Protein AF-0000000067742699 (afdb_homodimer)

Structure (mmCIF, N/CA/C/O backbone):
data_AF-0000000067742699-model_v1
#
loop_
_entity.id
_entity.type
_entity.pdbx_description
1 polymer 'TLC domain-containing protein'
#
loop_
_atom_site.group_PDB
_atom_site.id
_atom_site.type_symbol
_atom_site.label_atom_id
_atom_site.label_alt_id
_atom_site.label_comp_id
_atom_site.label_asym_id
_atom_site.label_entity_id
_atom_site.label_seq_id
_atom_site.pdbx_PDB_ins_code
_atom_site.Cartn_x
_atom_site.Cartn_y
_atom_site.Cartn_z
_atom_site.occupancy
_atom_site.B_iso_or_equiv
_atom_site.auth_seq_id
_atom_site.auth_comp_id
_atom_site.auth_asym_id
_atom_site.auth_atom_id
_atom_site.pdbx_PDB_model_num
ATOM 1 N N . MET A 1 1 ? 8.953 8.961 -32.531 1 25.86 1 MET A N 1
ATOM 2 C CA . MET A 1 1 ? 9.062 8.992 -31.078 1 25.86 1 MET A CA 1
ATOM 3 C C . MET A 1 1 ? 7.836 8.375 -30.422 1 25.86 1 MET A C 1
ATOM 5 O O . MET A 1 1 ? 6.742 8.938 -30.5 1 25.86 1 MET A O 1
ATOM 9 N N . GLU A 1 2 ? 7.562 7.066 -30.594 1 39.81 2 GLU A N 1
ATOM 10 C CA . GLU A 1 2 ? 6.379 6.258 -30.297 1 39.81 2 GLU A CA 1
ATOM 11 C C . GLU A 1 2 ? 5.672 6.754 -29.047 1 39.81 2 GLU A C 1
ATOM 13 O O . GLU A 1 2 ? 6.301 7.348 -28.172 1 39.81 2 GLU A O 1
ATOM 18 N N . ILE A 1 3 ? 4.363 6.805 -28.891 1 40.78 3 ILE A N 1
ATOM 19 C CA . ILE A 1 3 ? 3.225 7.102 -28.031 1 40.78 3 ILE A CA 1
ATOM 20 C C . ILE A 1 3 ? 3.527 6.648 -26.609 1 40.78 3 ILE A C 1
ATOM 22 O O . ILE A 1 3 ? 3.975 5.52 -26.391 1 40.78 3 ILE A O 1
ATOM 26 N N . LEU A 1 4 ? 3.705 7.504 -25.562 1 52.41 4 LEU A N 1
ATOM 27 C CA . LEU A 1 4 ? 3.848 7.215 -24.141 1 52.41 4 LEU A CA 1
ATOM 28 C C . LEU A 1 4 ? 3.096 5.941 -23.766 1 52.41 4 LEU A C 1
ATOM 30 O O . LEU A 1 4 ? 1.919 5.789 -24.109 1 52.41 4 LEU A O 1
ATOM 34 N N . GLU A 1 5 ? 3.803 4.82 -23.547 1 75.5 5 GLU A N 1
ATOM 35 C CA . GLU A 1 5 ? 3.334 3.5 -23.141 1 75.5 5 GLU A CA 1
ATOM 36 C C . GLU A 1 5 ? 2.158 3.605 -22.172 1 75.5 5 GLU A C 1
ATOM 38 O O . GLU A 1 5 ? 2.219 4.352 -21.188 1 75.5 5 GLU A O 1
ATOM 43 N N . PRO A 1 6 ? 1.044 3.268 -22.719 1 78.06 6 PRO A N 1
ATOM 44 C CA . PRO A 1 6 ? -0.194 3.359 -21.938 1 78.06 6 PRO A CA 1
ATOM 45 C C . PRO A 1 6 ? 0.017 3.062 -20.469 1 78.06 6 PRO A C 1
ATOM 47 O O . PRO A 1 6 ? -0.571 3.727 -19.609 1 78.06 6 PRO A O 1
ATOM 50 N N . ASN A 1 7 ? 0.922 2.283 -20.172 1 89.88 7 ASN A N 1
ATOM 51 C CA . ASN A 1 7 ? 1.185 1.972 -18.766 1 89.88 7 ASN A CA 1
ATOM 52 C C . ASN A 1 7 ? 1.826 3.15 -18.047 1 89.88 7 ASN A C 1
ATOM 54 O O . ASN A 1 7 ? 1.418 3.498 -16.938 1 89.88 7 ASN A O 1
ATOM 58 N N . LEU A 1 8 ? 2.766 3.76 -18.672 1 94.12 8 LEU A N 1
ATOM 59 C CA . LEU A 1 8 ? 3.492 4.855 -18.047 1 94.12 8 LEU A CA 1
ATOM 60 C C . LEU A 1 8 ? 2.57 6.039 -17.781 1 94.12 8 LEU A C 1
ATOM 62 O O . LEU A 1 8 ? 2.604 6.625 -16.688 1 94.12 8 LEU A O 1
ATOM 66 N N . VAL A 1 9 ? 1.766 6.348 -18.75 1 94.81 9 VAL A N 1
ATOM 67 C CA . VAL A 1 9 ? 0.82 7.449 -18.594 1 94.81 9 VAL A CA 1
ATOM 68 C C . VAL A 1 9 ? -0.179 7.125 -17.484 1 94.81 9 VAL A C 1
ATOM 70 O O . VAL A 1 9 ? -0.449 7.961 -16.625 1 94.81 9 VAL A O 1
ATOM 73 N N . GLY A 1 10 ? -0.687 5.961 -17.484 1 95.06 10 GLY A N 1
ATOM 74 C CA . GLY A 1 10 ? -1.626 5.543 -16.469 1 95.06 10 GLY A CA 1
ATOM 75 C C . GLY A 1 10 ? -1.038 5.582 -15.062 1 95.06 10 GLY A C 1
ATOM 76 O O . GLY A 1 10 ? -1.665 6.094 -14.133 1 95.06 10 GLY A O 1
ATOM 77 N N . PHE A 1 11 ? 0.161 5.074 -14.898 1 97.19 11 PHE A N 1
ATOM 78 C CA . PHE A 1 11 ? 0.817 5.062 -13.594 1 97.19 11 PHE A CA 1
ATOM 79 C C . PHE A 1 11 ? 1.123 6.484 -13.133 1 97.19 11 PHE A C 1
ATOM 81 O O . PHE A 1 11 ? 0.987 6.801 -11.953 1 97.19 11 PHE A O 1
ATOM 88 N N . THR A 1 12 ? 1.521 7.32 -14.094 1 97.5 12 THR A N 1
ATOM 89 C CA . THR A 1 12 ? 1.817 8.703 -13.742 1 97.5 12 THR A CA 1
ATOM 90 C C . THR A 1 12 ? 0.564 9.414 -13.234 1 97.5 12 THR A C 1
ATOM 92 O O . THR A 1 12 ? 0.621 10.164 -12.258 1 97.5 12 THR A O 1
ATOM 95 N N . LEU A 1 13 ? -0.529 9.133 -13.875 1 96.06 13 LEU A N 1
ATOM 96 C CA . LEU A 1 13 ? -1.795 9.719 -13.445 1 96.06 13 LEU A CA 1
ATOM 97 C C . LEU A 1 13 ? -2.176 9.227 -12.055 1 96.06 13 LEU A C 1
ATOM 99 O O . LEU A 1 13 ? -2.596 10.016 -11.203 1 96.06 13 LEU A O 1
ATOM 103 N N . VAL A 1 14 ? -1.982 8 -11.781 1 95.88 14 VAL A N 1
ATOM 104 C CA . VAL A 1 14 ? -2.338 7.414 -10.492 1 95.88 14 VAL A CA 1
ATOM 105 C C . VAL A 1 14 ? -1.493 8.047 -9.383 1 95.88 14 VAL A C 1
ATOM 107 O O . VAL A 1 14 ? -2.021 8.461 -8.352 1 95.88 14 VAL A O 1
ATOM 110 N N . PHE A 1 15 ? -0.184 8.156 -9.562 1 98.25 15 PHE A N 1
ATOM 111 C CA . PHE A 1 15 ? 0.684 8.727 -8.539 1 98.25 15 PHE A CA 1
ATOM 112 C C . PHE A 1 15 ? 0.399 10.211 -8.359 1 98.25 15 PHE A C 1
ATOM 114 O O . PHE A 1 15 ? 0.478 10.734 -7.242 1 98.25 15 PHE A O 1
ATOM 121 N N . SER A 1 16 ? -0.007 10.859 -9.469 1 98 16 SER A N 1
ATOM 122 C CA . SER A 1 16 ? -0.408 12.258 -9.344 1 98 16 SER A CA 1
ATOM 123 C C . SER A 1 16 ? -1.679 12.398 -8.516 1 98 16 SER A C 1
ATOM 125 O O . SER A 1 16 ? -1.776 13.289 -7.664 1 98 16 SER A O 1
ATOM 127 N N . ILE A 1 17 ? -2.604 11.555 -8.727 1 95.56 17 ILE A N 1
ATOM 128 C CA . ILE A 1 17 ? -3.861 11.578 -7.988 1 95.56 17 ILE A CA 1
ATOM 129 C C . ILE A 1 17 ? -3.6 11.273 -6.516 1 95.56 17 ILE A C 1
ATOM 131 O O . ILE A 1 17 ? -4.152 11.938 -5.633 1 95.56 17 ILE A O 1
ATOM 135 N N . ILE A 1 18 ? -2.727 10.305 -6.207 1 97.06 18 ILE A N 1
ATOM 136 C CA . ILE A 1 18 ? -2.395 9.953 -4.828 1 97.06 18 ILE A CA 1
ATOM 137 C C . ILE A 1 18 ? -1.75 11.156 -4.133 1 97.06 18 ILE A C 1
ATOM 139 O O . ILE A 1 18 ? -2.125 11.5 -3.012 1 97.06 18 ILE A O 1
ATOM 143 N N . TYR A 1 19 ? -0.811 11.758 -4.832 1 98.12 19 TYR A N 1
ATOM 144 C CA . TYR A 1 19 ? -0.143 12.93 -4.277 1 98.12 19 TYR A CA 1
ATOM 145 C C . TYR A 1 19 ? -1.143 14.047 -3.998 1 98.12 19 TYR A C 1
ATOM 147 O O . TYR A 1 19 ? -1.146 14.633 -2.91 1 98.12 19 TYR A O 1
ATOM 155 N N . LEU A 1 20 ? -1.982 14.32 -4.977 1 96.94 20 LEU A N 1
ATOM 156 C CA . LEU A 1 20 ? -2.938 15.414 -4.844 1 96.94 20 LEU A CA 1
ATOM 157 C C . LEU A 1 20 ? -3.99 15.094 -3.787 1 96.94 20 LEU A C 1
ATOM 159 O O . LEU A 1 20 ? -4.453 15.984 -3.074 1 96.94 20 LEU A O 1
ATOM 163 N N . PHE A 1 21 ? -4.379 13.883 -3.705 1 96.5 21 PHE A N 1
ATOM 164 C CA . PHE A 1 21 ? -5.309 13.453 -2.668 1 96.5 21 PHE A CA 1
ATOM 165 C C . PHE A 1 21 ? -4.719 13.68 -1.282 1 96.5 21 PHE A C 1
ATOM 167 O O . PHE A 1 21 ? -5.406 14.164 -0.38 1 96.5 21 PHE A O 1
ATOM 174 N N . GLY A 1 22 ? -3.484 13.297 -1.083 1 97.19 22 GLY A N 1
ATOM 175 C CA . GLY A 1 22 ? -2.805 13.602 0.167 1 97.19 22 GLY A CA 1
ATOM 176 C C . GLY A 1 22 ? -2.725 15.094 0.456 1 97.19 22 GLY A C 1
ATOM 177 O O . GLY A 1 22 ? -3.09 15.539 1.546 1 97.19 22 GLY A O 1
ATOM 178 N N . TYR A 1 23 ? -2.352 15.852 -0.576 1 97.06 23 TYR A N 1
ATOM 179 C CA . TYR A 1 23 ? -2.088 17.281 -0.433 1 97.06 23 TYR A CA 1
ATOM 180 C C . TYR A 1 23 ? -3.379 18.047 -0.178 1 97.06 23 TYR A C 1
ATOM 182 O O . TYR A 1 23 ? -3.42 18.938 0.675 1 97.06 23 TYR A O 1
ATOM 190 N N . LEU A 1 24 ? -4.445 17.641 -0.882 1 95.88 24 LEU A N 1
ATOM 191 C CA . LEU A 1 24 ? -5.641 18.469 -0.892 1 95.88 24 LEU A CA 1
ATOM 192 C C . LEU A 1 24 ? -6.648 18 0.146 1 95.88 24 LEU A C 1
ATOM 194 O O . LEU A 1 24 ? -7.547 18.734 0.535 1 95.88 24 LEU A O 1
ATOM 198 N N . ILE A 1 25 ? -6.465 16.75 0.619 1 94.5 25 ILE A N 1
ATOM 199 C CA . ILE A 1 25 ? -7.523 16.203 1.461 1 94.5 25 ILE A CA 1
ATOM 200 C C . ILE A 1 25 ? -6.93 15.695 2.771 1 94.5 25 ILE A C 1
ATOM 202 O O . ILE A 1 25 ? -7.203 16.25 3.84 1 94.5 25 ILE A O 1
ATOM 206 N N . ILE A 1 26 ? -6.023 14.82 2.738 1 95.38 26 ILE A N 1
ATOM 207 C CA . ILE A 1 26 ? -5.551 14.148 3.943 1 95.38 26 ILE A CA 1
ATOM 208 C C . ILE A 1 26 ? -4.773 15.133 4.812 1 95.38 26 ILE A C 1
ATOM 210 O O . ILE A 1 26 ? -5.043 15.258 6.012 1 95.38 26 ILE A O 1
ATOM 214 N N . PHE A 1 27 ? -3.822 15.875 4.203 1 96.69 27 PHE A N 1
ATOM 215 C CA . PHE A 1 27 ? -2.895 16.688 4.992 1 96.69 27 PHE A CA 1
ATOM 216 C C . PHE A 1 27 ? -3.248 18.156 4.898 1 96.69 27 PHE A C 1
ATOM 218 O O . PHE A 1 27 ? -2.402 19.016 5.156 1 96.69 27 PHE A O 1
ATOM 225 N N . LYS A 1 28 ? -4.465 18.453 4.512 1 94.06 28 LYS A N 1
ATOM 226 C CA . LYS A 1 28 ? -4.914 19.828 4.301 1 94.06 28 LYS A CA 1
ATOM 227 C C . LYS A 1 28 ? -4.707 20.672 5.559 1 94.06 28 LYS A C 1
ATOM 229 O O . LYS A 1 28 ? -4.422 21.859 5.473 1 94.06 28 LYS A O 1
ATOM 234 N N . ASP A 1 29 ? -4.734 20 6.758 1 93.12 29 ASP A N 1
ATOM 235 C CA . ASP A 1 29 ? -4.676 20.734 8.016 1 93.12 29 ASP A CA 1
ATOM 236 C C . ASP A 1 29 ? -3.246 20.797 8.555 1 93.12 29 ASP A C 1
ATOM 238 O O . ASP A 1 29 ? -2.99 21.422 9.586 1 93.12 29 ASP A O 1
ATOM 242 N N . TRP A 1 30 ? -2.338 20.109 7.883 1 94.31 30 TRP A N 1
ATOM 243 C CA . TRP A 1 30 ? -0.947 20.172 8.32 1 94.31 30 TRP A CA 1
ATOM 244 C C . TRP A 1 30 ? -0.308 21.5 7.91 1 94.31 30 TRP A C 1
ATOM 246 O O . TRP A 1 30 ? -0.839 22.219 7.055 1 94.31 30 TRP A O 1
ATOM 256 N N . LYS A 1 31 ? 0.782 21.875 8.578 1 92.81 31 LYS A N 1
ATOM 257 C CA . LYS A 1 31 ? 1.502 23.109 8.242 1 92.81 31 LYS A CA 1
ATOM 258 C C . LYS A 1 31 ? 1.918 23.109 6.77 1 92.81 31 LYS A C 1
ATOM 260 O O . LYS A 1 31 ? 2.326 22.078 6.23 1 92.81 31 LYS A O 1
ATOM 265 N N . GLU A 1 32 ? 1.867 24.156 6.164 1 91.75 32 GLU A N 1
ATOM 266 C CA . GLU A 1 32 ? 2.105 24.328 4.734 1 91.75 32 GLU A CA 1
ATOM 267 C C . GLU A 1 32 ? 3.506 23.859 4.348 1 91.75 32 GLU A C 1
ATOM 269 O O . GLU A 1 32 ? 3.707 23.312 3.26 1 91.75 32 GLU A O 1
ATOM 274 N N . LYS A 1 33 ? 4.406 24.031 5.25 1 92.75 33 LYS A N 1
ATOM 275 C CA . LYS A 1 33 ? 5.797 23.719 4.945 1 92.75 33 LYS A CA 1
ATOM 276 C C . LYS A 1 33 ? 6.02 22.219 4.859 1 92.75 33 LYS A C 1
ATOM 278 O O . LYS A 1 33 ? 6.895 21.75 4.125 1 92.75 33 LYS A O 1
ATOM 283 N N . VAL A 1 34 ? 5.191 21.406 5.516 1 95.94 34 VAL A N 1
ATOM 284 C CA . VAL A 1 34 ? 5.453 19.984 5.574 1 95.94 34 VAL A CA 1
ATOM 285 C C . VAL A 1 34 ? 4.406 19.234 4.754 1 95.94 34 VAL A C 1
ATOM 287 O O . VAL A 1 34 ? 4.594 18.062 4.418 1 95.94 34 VAL A O 1
ATOM 290 N N . ARG A 1 35 ? 3.354 19.859 4.406 1 96.56 35 ARG A N 1
ATOM 291 C CA . ARG A 1 35 ? 2.227 19.25 3.707 1 96.56 35 ARG A CA 1
ATOM 292 C C . ARG A 1 35 ? 2.68 18.578 2.416 1 96.56 35 ARG A C 1
ATOM 294 O O . ARG A 1 35 ? 2.32 17.438 2.145 1 96.56 35 ARG A O 1
ATOM 301 N N . PRO A 1 36 ? 3.473 19.234 1.539 1 97.81 36 PRO A N 1
ATOM 302 C CA . PRO A 1 36 ? 3.926 18.578 0.314 1 97.81 36 PRO A CA 1
ATOM 303 C C . PRO A 1 36 ? 4.738 17.312 0.593 1 97.81 36 PRO A C 1
ATOM 305 O O . PRO A 1 36 ? 4.535 16.281 -0.065 1 97.81 36 PRO A O 1
ATOM 308 N N . ASP A 1 37 ? 5.574 17.359 1.591 1 97.88 37 ASP A N 1
ATOM 309 C CA . ASP A 1 37 ? 6.41 16.219 1.922 1 97.88 37 ASP A CA 1
ATOM 310 C C . ASP A 1 37 ? 5.57 15.055 2.457 1 97.88 37 ASP A C 1
ATOM 312 O O . ASP A 1 37 ? 5.855 13.891 2.178 1 97.88 37 ASP A O 1
ATOM 316 N N . ALA A 1 38 ? 4.629 15.453 3.279 1 98 38 ALA A N 1
ATOM 317 C CA . ALA A 1 38 ? 3.736 14.414 3.795 1 98 38 ALA A CA 1
ATOM 318 C C . ALA A 1 38 ? 2.998 13.711 2.658 1 98 38 ALA A C 1
ATOM 320 O O . ALA A 1 38 ? 2.822 12.492 2.686 1 98 38 ALA A O 1
ATOM 321 N N . SER A 1 39 ? 2.594 14.461 1.674 1 98.31 39 SER A N 1
ATOM 322 C CA . SER A 1 39 ? 1.927 13.906 0.502 1 98.31 39 SER A CA 1
ATOM 323 C C . SER A 1 39 ? 2.867 13.008 -0.294 1 98.31 39 SER A C 1
ATOM 325 O O . SER A 1 39 ? 2.455 11.953 -0.792 1 98.31 39 SER A O 1
ATOM 327 N N . SER A 1 40 ? 4.074 13.43 -0.407 1 98.62 40 SER A N 1
ATOM 328 C CA . SER A 1 40 ? 5.086 12.609 -1.067 1 98.62 40 SER A CA 1
ATOM 329 C C . SER A 1 40 ? 5.293 11.289 -0.332 1 98.62 40 SER A C 1
ATOM 331 O O . SER A 1 40 ? 5.527 10.258 -0.958 1 98.62 40 SER A O 1
ATOM 333 N N . CYS A 1 41 ? 5.18 11.305 0.995 1 98.12 41 CYS A N 1
ATOM 334 C CA . CYS A 1 41 ? 5.367 10.109 1.807 1 98.12 41 CYS A CA 1
ATOM 335 C C . CYS A 1 41 ? 4.289 9.07 1.51 1 98.12 41 CYS A C 1
ATOM 337 O O . CYS A 1 41 ? 4.586 7.883 1.375 1 98.12 41 CYS A O 1
ATOM 339 N N . ILE A 1 42 ? 3.047 9.461 1.439 1 97 42 ILE A N 1
ATOM 340 C CA . ILE A 1 42 ? 1.985 8.492 1.183 1 97 42 ILE A CA 1
ATOM 341 C C . ILE A 1 42 ? 2.115 7.949 -0.238 1 97 42 ILE A C 1
ATOM 343 O O . ILE A 1 42 ? 1.843 6.773 -0.486 1 97 42 ILE A O 1
ATOM 347 N N . MET A 1 43 ? 2.465 8.844 -1.203 1 98.06 43 MET A N 1
ATOM 348 C CA . MET A 1 43 ? 2.717 8.383 -2.564 1 98.06 43 MET A CA 1
ATOM 349 C C . MET A 1 43 ? 3.861 7.375 -2.596 1 98.06 43 MET A C 1
ATOM 351 O O . MET A 1 43 ? 3.779 6.359 -3.287 1 98.06 43 MET A O 1
ATOM 355 N N . SER A 1 44 ? 4.91 7.637 -1.837 1 98.31 44 SER A N 1
ATOM 356 C CA . SER A 1 44 ? 6.051 6.734 -1.73 1 98.31 44 SER A CA 1
ATOM 357 C C . SER A 1 44 ? 5.637 5.391 -1.143 1 98.31 44 SER A C 1
ATOM 359 O O . SER A 1 44 ? 6.121 4.34 -1.574 1 98.31 44 SER A O 1
ATOM 361 N N . LEU A 1 45 ? 4.793 5.43 -0.169 1 96.12 45 LEU A N 1
ATOM 362 C CA . LEU A 1 45 ? 4.289 4.191 0.422 1 96.12 45 LEU A CA 1
ATOM 363 C C . LEU A 1 45 ? 3.492 3.389 -0.6 1 96.12 45 LEU A C 1
ATOM 365 O O . LEU A 1 45 ? 3.621 2.164 -0.668 1 96.12 45 LEU A O 1
ATOM 369 N N . ALA A 1 46 ? 2.697 4.078 -1.37 1 95.75 46 ALA A N 1
ATOM 370 C CA . ALA A 1 46 ? 1.885 3.436 -2.398 1 95.75 46 ALA A CA 1
ATOM 371 C C . ALA A 1 46 ? 2.762 2.822 -3.488 1 95.75 46 ALA A C 1
ATOM 373 O O . ALA A 1 46 ? 2.385 1.824 -4.105 1 95.75 46 ALA A O 1
ATOM 374 N N . HIS A 1 47 ? 3.863 3.375 -3.686 1 97.81 47 HIS A N 1
ATOM 375 C CA . HIS A 1 47 ? 4.809 2.855 -4.668 1 97.81 47 HIS A CA 1
ATOM 376 C C . HIS A 1 47 ? 5.68 1.758 -4.066 1 97.81 47 HIS A C 1
ATOM 378 O O . HIS A 1 47 ? 5.777 0.661 -4.621 1 97.81 47 HIS A O 1
ATOM 384 N N . GLY A 1 48 ? 6.309 2.049 -2.947 1 97.25 48 GLY A N 1
ATOM 385 C CA . GLY A 1 48 ? 7.387 1.238 -2.402 1 97.25 48 GLY A CA 1
ATOM 386 C C . GLY A 1 48 ? 6.957 -0.176 -2.061 1 97.25 48 GLY A C 1
ATOM 387 O O . GLY A 1 48 ? 7.652 -1.138 -2.391 1 97.25 48 GLY A O 1
ATOM 388 N N . THR A 1 49 ? 5.859 -0.32 -1.441 1 93.12 49 THR A N 1
ATOM 389 C CA . THR A 1 49 ? 5.422 -1.636 -0.985 1 93.12 49 THR A CA 1
ATOM 390 C C . THR A 1 49 ? 5.098 -2.539 -2.172 1 93.12 49 THR A C 1
ATOM 392 O O . THR A 1 49 ? 5.652 -3.6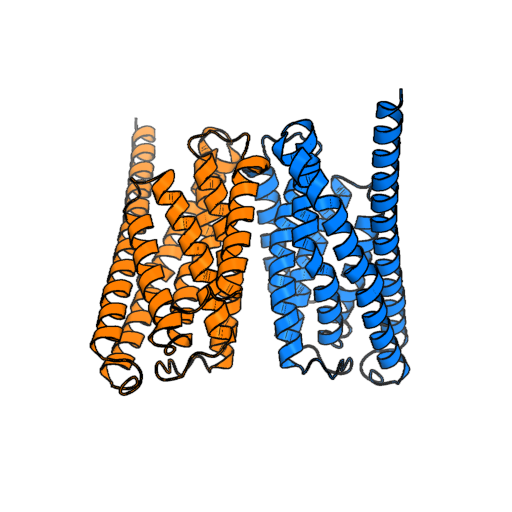33 -2.295 1 93.12 49 THR A O 1
ATOM 395 N N . PRO A 1 50 ? 4.273 -2.125 -3.098 1 94.44 50 PRO A N 1
ATOM 396 C CA . PRO A 1 50 ? 4.039 -2.967 -4.273 1 94.44 50 PRO A CA 1
ATOM 397 C C . PRO A 1 50 ? 5.316 -3.229 -5.074 1 94.44 50 PRO A C 1
ATOM 399 O O . PRO A 1 50 ? 5.5 -4.324 -5.605 1 94.44 50 PRO A O 1
ATOM 402 N N . ALA A 1 51 ? 6.168 -2.199 -5.148 1 96.88 51 ALA A N 1
ATOM 403 C CA . ALA A 1 51 ? 7.406 -2.357 -5.906 1 96.88 51 ALA A CA 1
ATOM 404 C C . ALA A 1 51 ? 8.258 -3.482 -5.328 1 96.88 51 ALA A C 1
ATOM 406 O O . ALA A 1 51 ? 8.836 -4.281 -6.074 1 96.88 51 ALA A O 1
ATOM 407 N N . VAL A 1 52 ? 8.328 -3.576 -4.027 1 96.69 52 VAL A N 1
ATOM 408 C CA . VAL A 1 52 ? 9.102 -4.617 -3.352 1 96.69 52 VAL A CA 1
ATOM 409 C C . VAL A 1 52 ? 8.492 -5.984 -3.652 1 96.69 52 VAL A C 1
ATOM 411 O O . VAL A 1 52 ? 9.195 -6.91 -4.051 1 96.69 52 VAL A O 1
ATOM 414 N N . ILE A 1 53 ? 7.215 -6.082 -3.533 1 92.12 53 ILE A N 1
ATOM 415 C CA . ILE A 1 53 ? 6.52 -7.352 -3.732 1 92.12 53 ILE A CA 1
ATOM 416 C C . ILE A 1 53 ? 6.672 -7.801 -5.184 1 92.12 53 ILE A C 1
ATOM 418 O O . ILE A 1 53 ? 7.023 -8.953 -5.445 1 92.12 53 ILE A O 1
ATOM 422 N N . LEU A 1 54 ? 6.492 -6.883 -6.102 1 93.56 54 LEU A N 1
ATOM 423 C CA . LEU A 1 54 ? 6.566 -7.203 -7.523 1 93.56 54 LEU A CA 1
ATOM 424 C C . LEU A 1 54 ? 7.996 -7.562 -7.922 1 93.56 54 LEU A C 1
ATOM 426 O O . LEU A 1 54 ? 8.203 -8.445 -8.758 1 93.56 54 LEU A O 1
ATOM 430 N N . SER A 1 55 ? 8.969 -6.91 -7.328 1 93.69 55 SER A N 1
ATOM 431 C CA . SER A 1 55 ? 10.367 -7.207 -7.621 1 93.69 55 SER A CA 1
ATOM 432 C C . SER A 1 55 ? 10.758 -8.594 -7.105 1 93.69 55 SER A C 1
ATOM 434 O O . SER A 1 55 ? 11.469 -9.336 -7.789 1 93.69 55 SER A O 1
ATOM 436 N N . ILE A 1 56 ? 10.289 -8.906 -5.93 1 90 56 ILE A N 1
ATOM 437 C CA . ILE A 1 56 ? 10.547 -10.242 -5.391 1 90 56 ILE A CA 1
ATOM 438 C C . ILE A 1 56 ? 9.945 -11.297 -6.32 1 90 56 ILE A C 1
ATOM 440 O O . ILE A 1 56 ? 10.594 -12.297 -6.637 1 90 56 ILE A O 1
ATOM 444 N N . TYR A 1 57 ? 8.758 -11.039 -6.805 1 85.88 57 TYR A N 1
ATOM 445 C CA . TYR A 1 57 ? 8.086 -11.961 -7.711 1 85.88 57 TYR A CA 1
ATOM 446 C C . TYR A 1 57 ? 8.883 -12.141 -9 1 85.88 57 TYR A C 1
ATOM 448 O O . TYR A 1 57 ? 9.062 -13.266 -9.477 1 85.88 57 TYR A O 1
ATOM 456 N N . SER A 1 58 ? 9.328 -11.109 -9.508 1 87.56 58 SER A N 1
ATOM 457 C CA . SER A 1 58 ? 10.117 -11.164 -10.734 1 87.56 58 SER A CA 1
ATOM 458 C C . SER A 1 58 ? 11.398 -11.969 -10.539 1 87.56 58 SER A C 1
ATOM 460 O O . SER A 1 58 ? 11.766 -12.773 -11.391 1 87.56 58 SER A O 1
ATOM 462 N N . MET A 1 59 ? 12.008 -11.781 -9.43 1 85.38 59 MET A N 1
ATOM 463 C CA . MET A 1 59 ? 13.266 -12.461 -9.141 1 85.38 59 MET A CA 1
ATOM 464 C C . MET A 1 59 ? 13.047 -13.961 -8.945 1 85.38 59 MET A C 1
ATOM 466 O O . MET A 1 59 ? 13.883 -14.773 -9.352 1 85.38 59 MET A O 1
ATOM 470 N N . LEU A 1 60 ? 11.961 -14.273 -8.398 1 79.81 60 LEU A N 1
ATOM 471 C CA . LEU A 1 60 ? 11.656 -15.68 -8.156 1 79.81 60 LEU A CA 1
ATOM 472 C C . LEU A 1 60 ? 11.336 -16.406 -9.461 1 79.81 60 LEU A C 1
ATOM 474 O O . LEU A 1 60 ? 11.602 -17.594 -9.594 1 79.81 60 LEU A O 1
ATOM 478 N N . GLN A 1 61 ? 10.797 -15.758 -10.406 1 77.12 61 GLN A N 1
ATOM 479 C CA . GLN A 1 61 ? 10.469 -16.359 -11.695 1 77.12 61 GLN A CA 1
ATOM 480 C C . GLN A 1 61 ? 11.727 -16.562 -12.547 1 77.12 61 GLN A C 1
ATOM 482 O O . GLN A 1 61 ? 11.781 -17.469 -13.375 1 77.12 61 GLN A O 1
ATOM 487 N N . THR A 1 62 ? 12.648 -15.688 -12.43 1 73.69 62 THR A N 1
ATOM 488 C CA . THR A 1 62 ? 13.844 -15.734 -13.273 1 73.69 62 THR A CA 1
ATOM 489 C C . THR A 1 62 ? 14.977 -16.469 -12.562 1 73.69 62 THR A C 1
ATOM 491 O O . THR A 1 62 ? 16.047 -16.688 -13.148 1 73.69 62 THR A O 1
ATOM 494 N N . SER A 1 63 ? 14.734 -17.25 -11.508 1 61.59 63 SER A N 1
ATOM 495 C CA . SER A 1 63 ? 15.75 -17.891 -10.688 1 61.59 63 SER A CA 1
ATOM 496 C C . SER A 1 63 ? 16.766 -16.891 -10.148 1 61.59 63 SER A C 1
ATOM 498 O O . SER A 1 63 ? 17.516 -16.297 -10.914 1 61.59 63 SER A O 1
ATOM 500 N N . PHE A 1 64 ? 16.672 -16.406 -9.062 1 54.94 64 PHE A N 1
ATOM 501 C CA . PHE A 1 64 ? 17.516 -15.438 -8.359 1 54.94 64 PHE A CA 1
ATOM 502 C C . PHE A 1 64 ? 18.984 -15.695 -8.633 1 54.94 64 PHE A C 1
ATOM 504 O O . PHE A 1 64 ? 19.797 -14.766 -8.656 1 54.94 64 PHE A O 1
ATOM 511 N N . GLN A 1 65 ? 19.406 -16.922 -8.672 1 52.34 65 GLN A N 1
ATOM 512 C CA . GLN A 1 65 ? 20.812 -17.297 -8.773 1 52.34 65 GLN A CA 1
ATOM 513 C C . GLN A 1 65 ? 21.438 -16.734 -10.055 1 52.34 65 GLN A C 1
ATOM 515 O O . GLN A 1 65 ? 22.641 -16.453 -10.094 1 52.34 65 GLN A O 1
ATOM 520 N N . ASN A 1 66 ? 20.594 -16.562 -11.055 1 56.06 66 ASN A N 1
ATOM 521 C CA . ASN A 1 66 ? 21.234 -16.156 -12.312 1 56.06 66 ASN A CA 1
ATOM 522 C C . ASN A 1 66 ? 20.953 -14.703 -12.648 1 56.06 66 ASN A C 1
ATOM 524 O O . ASN A 1 66 ? 19.906 -14.398 -13.234 1 56.06 66 ASN A O 1
ATOM 528 N N . LEU A 1 67 ? 21.656 -13.797 -11.82 1 64.88 67 LEU A N 1
ATOM 529 C CA . LEU A 1 67 ? 21.656 -12.422 -12.305 1 64.88 67 LEU A CA 1
ATOM 530 C C . LEU A 1 67 ? 21.969 -12.359 -13.789 1 64.88 67 LEU A C 1
ATOM 532 O O . LEU A 1 67 ? 23.078 -11.992 -14.18 1 64.88 67 LEU A O 1
ATOM 536 N N . ASP A 1 68 ? 21.219 -13.047 -14.508 1 73.81 68 ASP A N 1
ATOM 537 C CA . ASP A 1 68 ? 21.5 -13.023 -15.938 1 73.81 68 ASP A CA 1
ATOM 538 C C . ASP A 1 68 ? 21.062 -11.703 -16.562 1 73.81 68 ASP A C 1
ATOM 540 O O . ASP A 1 68 ? 19.891 -11.516 -16.875 1 73.81 68 ASP A O 1
ATOM 544 N N . ILE A 1 69 ? 22.016 -10.812 -16.719 1 82.94 69 ILE A N 1
ATOM 545 C CA . ILE A 1 69 ? 21.844 -9.461 -17.234 1 82.94 69 ILE A CA 1
ATOM 546 C C . ILE A 1 69 ? 21.641 -9.5 -18.75 1 82.94 69 ILE A C 1
ATOM 548 O O . ILE A 1 69 ? 21.25 -8.492 -19.359 1 82.94 69 ILE A O 1
ATOM 552 N N . SER A 1 70 ? 21.781 -10.727 -19.328 1 82.94 70 SER A N 1
ATOM 553 C CA . SER A 1 70 ? 21.672 -10.852 -20.781 1 82.94 70 SER A CA 1
ATOM 554 C C . SER A 1 70 ? 20.25 -11.195 -21.203 1 82.94 70 SER A C 1
ATOM 556 O O . SER A 1 70 ? 19.922 -11.117 -22.391 1 82.94 70 SER A O 1
ATOM 558 N N . ILE A 1 71 ? 19.469 -11.445 -20.234 1 85.69 71 ILE A N 1
ATOM 559 C CA . ILE A 1 71 ? 18.109 -11.883 -20.562 1 85.69 71 ILE A CA 1
ATOM 560 C C . ILE A 1 71 ? 17.266 -10.672 -20.922 1 85.69 71 ILE A C 1
ATOM 562 O O . ILE A 1 71 ? 17.344 -9.633 -20.266 1 85.69 71 ILE A O 1
ATOM 566 N N . GLN A 1 72 ? 16.547 -10.828 -21.984 1 92.31 72 GLN A N 1
ATOM 567 C CA . GLN A 1 72 ? 15.609 -9.797 -22.406 1 92.31 72 GLN A CA 1
ATOM 568 C C . GLN A 1 72 ? 14.523 -9.562 -21.359 1 92.31 72 GLN A C 1
ATOM 570 O O . GLN A 1 72 ? 14.031 -10.508 -20.75 1 92.31 72 GLN A O 1
ATOM 575 N N . ASN A 1 73 ? 14.125 -8.289 -21.25 1 93.06 73 ASN A N 1
ATOM 576 C CA . ASN A 1 73 ? 13.07 -7.961 -20.297 1 93.06 73 ASN A CA 1
ATOM 577 C C . ASN A 1 73 ? 11.742 -8.617 -20.672 1 93.06 73 ASN A C 1
ATOM 579 O O . ASN A 1 73 ? 11.336 -8.578 -21.828 1 93.06 73 ASN A O 1
ATOM 583 N N . SER A 1 74 ? 11.133 -9.219 -19.766 1 90.69 74 SER A N 1
ATOM 584 C CA . SER A 1 74 ? 9.758 -9.656 -19.984 1 90.69 74 SER A CA 1
ATOM 585 C C . SER A 1 74 ? 8.781 -8.484 -19.906 1 90.69 74 SER A C 1
ATOM 587 O O . SER A 1 74 ? 9.102 -7.434 -19.344 1 90.69 74 SER A O 1
ATOM 589 N N . PRO A 1 75 ? 7.609 -8.648 -20.5 1 90.19 75 PRO A N 1
ATOM 590 C CA . PRO A 1 75 ? 6.605 -7.586 -20.375 1 90.19 75 PRO A CA 1
ATOM 591 C C . PRO A 1 75 ? 6.301 -7.23 -18.922 1 90.19 75 PRO A C 1
ATOM 593 O O . PRO A 1 75 ? 6.051 -6.062 -18.609 1 90.19 75 PRO A O 1
ATOM 596 N N . PHE A 1 76 ? 6.309 -8.18 -18.062 1 90.12 76 PHE A N 1
ATOM 597 C CA . PHE A 1 76 ? 6.055 -7.961 -16.641 1 90.12 76 PHE A CA 1
ATOM 598 C C . PHE A 1 76 ? 7.141 -7.09 -16.031 1 90.12 76 PHE A C 1
ATOM 600 O O . PHE A 1 76 ? 6.844 -6.156 -15.281 1 90.12 76 PHE A O 1
ATOM 607 N N . GLN A 1 77 ? 8.32 -7.426 -16.328 1 92.69 77 GLN A N 1
ATOM 608 C CA . GLN A 1 77 ? 9.438 -6.637 -15.82 1 92.69 77 GLN A CA 1
ATOM 609 C C . GLN A 1 77 ? 9.375 -5.203 -16.344 1 92.69 77 GLN A C 1
ATOM 611 O O . GLN A 1 77 ? 9.641 -4.254 -15.602 1 92.69 77 GLN A O 1
ATOM 616 N N . GLU A 1 78 ? 9.047 -5.047 -17.562 1 95.19 78 GLU A N 1
ATOM 617 C CA . GLU A 1 78 ? 8.914 -3.717 -18.141 1 95.19 78 GLU A CA 1
ATOM 618 C C . GLU A 1 78 ? 7.797 -2.926 -17.469 1 95.19 78 GLU A C 1
ATOM 620 O O . GLU A 1 78 ? 7.918 -1.716 -17.281 1 95.19 78 GLU A O 1
ATOM 625 N N . MET A 1 79 ? 6.766 -3.607 -17.109 1 94.19 79 MET A N 1
ATOM 626 C CA . MET A 1 79 ? 5.664 -2.955 -16.406 1 94.19 79 MET A CA 1
ATOM 627 C C . MET A 1 79 ? 6.109 -2.439 -15.047 1 94.19 79 MET A C 1
ATOM 629 O O . MET A 1 79 ? 5.754 -1.328 -14.648 1 94.19 79 MET A O 1
ATOM 633 N N . ILE A 1 80 ? 6.906 -3.205 -14.352 1 96.25 80 ILE A N 1
ATOM 634 C CA . ILE A 1 80 ? 7.395 -2.793 -13.039 1 96.25 80 ILE A CA 1
ATOM 635 C C . ILE A 1 80 ? 8.297 -1.567 -13.188 1 96.25 80 ILE A C 1
ATOM 637 O O . ILE A 1 80 ? 8.211 -0.628 -12.398 1 96.25 80 ILE A O 1
ATOM 641 N N . LEU A 1 81 ? 9.125 -1.646 -14.203 1 97.38 81 LEU A N 1
ATOM 642 C CA . LEU A 1 81 ? 9.977 -0.495 -14.477 1 97.38 81 LEU A CA 1
ATOM 643 C C . LEU A 1 81 ? 9.141 0.751 -14.75 1 97.38 81 LEU A C 1
ATOM 645 O O . LEU A 1 81 ? 9.422 1.821 -14.203 1 97.38 81 LEU A O 1
ATOM 649 N N . GLU A 1 82 ? 8.148 0.599 -15.562 1 97.5 82 GLU A N 1
ATOM 650 C CA . GLU A 1 82 ? 7.281 1.726 -15.891 1 97.5 82 GLU A CA 1
ATOM 651 C C . GLU A 1 82 ? 6.543 2.232 -14.656 1 97.5 82 GLU A C 1
ATOM 653 O O . GLU A 1 82 ? 6.355 3.439 -14.492 1 97.5 82 GLU A O 1
ATOM 658 N N . TYR A 1 83 ? 6.113 1.346 -13.805 1 97.81 83 TYR A N 1
ATOM 659 C CA . TYR A 1 83 ? 5.469 1.679 -12.539 1 97.81 83 TYR A CA 1
ATOM 660 C C . TYR A 1 83 ? 6.371 2.561 -11.688 1 97.81 83 TYR A C 1
ATOM 662 O O . TYR A 1 83 ? 5.934 3.594 -11.172 1 97.81 83 TYR A O 1
ATOM 670 N N . SER A 1 84 ? 7.594 2.201 -11.57 1 98.5 84 SER A N 1
ATOM 671 C CA . SER A 1 84 ? 8.539 2.941 -10.742 1 98.5 84 SER A CA 1
ATOM 672 C C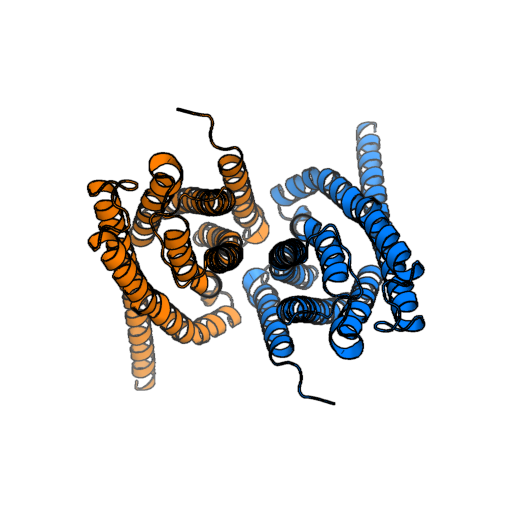 . SER A 1 84 ? 8.984 4.227 -11.422 1 98.5 84 SER A C 1
ATOM 674 O O . SER A 1 84 ? 9.18 5.254 -10.766 1 98.5 84 SER A O 1
ATOM 676 N N . ILE A 1 85 ? 9.148 4.168 -12.742 1 98.44 85 ILE A N 1
ATOM 677 C CA . ILE A 1 85 ? 9.484 5.383 -13.484 1 98.44 85 ILE A CA 1
ATOM 678 C C . ILE A 1 85 ? 8.422 6.449 -13.234 1 98.44 85 ILE A C 1
ATOM 680 O O . ILE A 1 85 ? 8.75 7.609 -12.969 1 98.44 85 ILE A O 1
ATOM 684 N N . ALA A 1 86 ? 7.203 6.043 -13.289 1 98.62 86 ALA A N 1
ATOM 685 C CA . ALA A 1 86 ? 6.094 6.969 -13.078 1 98.62 86 ALA A CA 1
ATOM 686 C C . ALA A 1 86 ? 6.18 7.621 -11.703 1 98.62 86 ALA A C 1
ATOM 688 O O . ALA A 1 86 ? 6.027 8.836 -11.57 1 98.62 86 ALA A O 1
ATOM 689 N N . TYR A 1 87 ? 6.418 6.805 -10.711 1 98.56 87 TYR A N 1
ATOM 690 C CA . TYR A 1 87 ? 6.547 7.324 -9.352 1 98.56 87 TYR A CA 1
ATOM 691 C C . TYR A 1 87 ? 7.707 8.312 -9.25 1 98.56 87 TYR A C 1
ATOM 693 O O . TYR A 1 87 ? 7.555 9.398 -8.703 1 98.56 87 TYR A O 1
ATOM 701 N N . PHE A 1 88 ? 8.844 7.945 -9.75 1 98.62 88 PHE A N 1
ATOM 702 C CA . PHE A 1 88 ? 10.039 8.766 -9.602 1 98.62 88 PHE A CA 1
ATOM 703 C C . PHE A 1 88 ? 9.891 10.078 -10.375 1 98.62 88 PHE A C 1
ATOM 705 O O . PHE A 1 88 ? 10.422 11.109 -9.961 1 98.62 88 PHE A O 1
ATOM 712 N N . LEU A 1 89 ? 9.172 10.023 -11.43 1 98.38 89 LEU A N 1
ATOM 713 C CA . LEU A 1 89 ? 8.906 11.242 -12.188 1 98.38 89 LEU A CA 1
ATOM 714 C C . LEU A 1 89 ? 8.07 12.219 -11.367 1 98.38 89 LEU A C 1
ATOM 716 O O . LEU A 1 89 ? 8.414 13.391 -11.242 1 98.38 89 LEU A O 1
ATOM 720 N N . VAL A 1 90 ? 7.004 11.727 -10.805 1 98.69 90 VAL A N 1
ATOM 721 C CA . VAL A 1 90 ? 6.105 12.586 -10.031 1 98.69 90 VAL A CA 1
ATOM 722 C C . VAL A 1 90 ? 6.812 13.086 -8.781 1 98.69 90 VAL A C 1
ATOM 724 O O . VAL A 1 90 ? 6.684 14.25 -8.406 1 98.69 90 VAL A O 1
ATOM 727 N N . ASP A 1 91 ? 7.547 12.227 -8.156 1 98.75 91 ASP A N 1
ATOM 728 C CA . ASP A 1 91 ? 8.234 12.617 -6.934 1 98.75 91 ASP A CA 1
ATOM 729 C C . ASP A 1 91 ? 9.367 13.602 -7.227 1 98.75 91 ASP A C 1
ATOM 731 O O . ASP A 1 91 ? 9.664 14.469 -6.41 1 98.75 91 ASP A O 1
ATOM 735 N N . LEU A 1 92 ? 10.031 13.406 -8.375 1 98.44 92 LEU A N 1
ATOM 736 C CA . LEU A 1 92 ? 11.031 14.391 -8.781 1 98.44 92 LEU A CA 1
ATOM 737 C C . LEU A 1 92 ? 10.398 15.766 -8.969 1 98.44 92 LEU A C 1
ATOM 739 O O . LEU A 1 92 ? 10.961 16.766 -8.539 1 98.44 92 LEU A O 1
ATOM 743 N N . LEU A 1 93 ? 9.281 15.797 -9.625 1 98.44 93 LEU A N 1
ATOM 744 C CA . LEU A 1 93 ? 8.562 17.062 -9.805 1 98.44 93 LEU A CA 1
ATOM 745 C C . LEU A 1 93 ? 8.227 17.688 -8.453 1 98.44 93 LEU A C 1
ATOM 747 O O . LEU A 1 93 ? 8.352 18.906 -8.281 1 98.44 93 LEU A O 1
ATOM 751 N N . HIS A 1 94 ? 7.805 16.844 -7.504 1 98.38 94 HIS A N 1
ATOM 752 C CA . HIS A 1 94 ? 7.547 17.297 -6.141 1 98.38 94 HIS A CA 1
ATOM 753 C C . HIS A 1 94 ? 8.766 18.016 -5.562 1 98.38 94 HIS A C 1
ATOM 755 O O . HIS A 1 94 ? 8.648 19.109 -5.012 1 98.38 94 HIS A O 1
ATOM 761 N N . TYR A 1 95 ? 9.938 17.438 -5.691 1 98.06 95 TYR A N 1
ATOM 762 C CA . TYR A 1 95 ? 11.133 18.031 -5.109 1 98.06 95 TYR A CA 1
ATOM 763 C C . TYR A 1 95 ? 11.531 19.312 -5.852 1 98.06 95 TYR A C 1
ATOM 765 O O . TYR A 1 95 ? 11.906 20.297 -5.234 1 98.06 95 TYR A O 1
ATOM 773 N N . LEU A 1 96 ? 11.445 19.312 -7.125 1 98.06 96 LEU A N 1
ATOM 774 C CA . LEU A 1 96 ? 11.828 20.469 -7.918 1 98.06 96 LEU A CA 1
ATOM 775 C C . LEU A 1 96 ? 10.938 21.672 -7.605 1 98.06 96 LEU A C 1
ATOM 777 O O . LEU A 1 96 ? 11.398 22.812 -7.586 1 98.06 96 LEU A O 1
ATOM 781 N N . VAL A 1 97 ? 9.695 21.453 -7.316 1 97.44 97 VAL A N 1
ATOM 782 C CA . VAL A 1 97 ? 8.727 22.516 -7.105 1 97.44 97 VAL A CA 1
ATOM 783 C C . VAL A 1 97 ? 8.773 22.969 -5.648 1 97.44 97 VAL A C 1
ATOM 785 O O . VAL A 1 97 ? 8.805 24.172 -5.367 1 97.44 97 VAL A O 1
ATOM 788 N N . PHE A 1 98 ? 8.852 22.047 -4.73 1 97.31 98 PHE A N 1
ATOM 789 C CA . PHE A 1 98 ? 8.609 22.422 -3.342 1 97.31 98 PHE A CA 1
ATOM 790 C C . PHE A 1 98 ? 9.906 22.406 -2.545 1 97.31 98 PHE A C 1
ATOM 792 O O . PHE A 1 98 ? 10.023 23.078 -1.521 1 97.31 98 PHE A O 1
ATOM 799 N N . TYR A 1 99 ? 10.891 21.578 -3.01 1 96.69 99 TYR A N 1
ATOM 800 C CA . TYR A 1 99 ? 12.109 21.422 -2.225 1 96.69 99 TYR A CA 1
ATOM 801 C C . TYR A 1 99 ? 13.336 21.375 -3.129 1 96.69 99 TYR A C 1
ATOM 803 O O . TYR A 1 99 ? 14.141 20.438 -3.043 1 96.69 99 TYR A O 1
ATOM 811 N N . PRO A 1 100 ? 13.586 22.422 -3.9 1 96.31 100 PRO A N 1
ATOM 812 C CA . PRO A 1 100 ? 14.711 22.422 -4.84 1 96.31 100 PRO A CA 1
ATOM 813 C C . PRO A 1 100 ? 16.062 22.359 -4.141 1 96.31 100 PRO A C 1
ATOM 815 O O . PRO A 1 100 ? 17.078 22.031 -4.77 1 96.31 100 PRO A O 1
ATOM 818 N N . SER A 1 101 ? 16.141 22.641 -2.826 1 96.12 101 SER A N 1
ATOM 819 C CA . SER A 1 101 ? 17.391 22.609 -2.08 1 96.12 101 SER A CA 1
ATOM 820 C C . SER A 1 101 ? 17.75 21.188 -1.66 1 96.12 101 SER A C 1
ATOM 822 O O . SER A 1 101 ? 18.859 20.938 -1.212 1 96.12 101 SER A O 1
ATOM 824 N N . ASP A 1 102 ? 16.797 20.297 -1.779 1 95.19 102 ASP A N 1
ATOM 825 C CA . ASP A 1 102 ? 17.078 18.906 -1.453 1 95.19 102 ASP A CA 1
ATOM 826 C C . ASP A 1 102 ? 17.797 18.203 -2.6 1 95.19 102 ASP A C 1
ATOM 828 O O . ASP A 1 102 ? 17.281 17.25 -3.191 1 95.19 102 ASP A O 1
ATOM 832 N N . VAL A 1 103 ? 19.016 18.516 -2.74 1 94.88 103 VAL A N 1
ATOM 833 C CA . VAL A 1 103 ? 19.797 18.156 -3.914 1 94.88 103 VAL A CA 1
ATOM 834 C C . VAL A 1 103 ? 20.078 16.656 -3.896 1 94.88 103 VAL A C 1
ATOM 836 O O . VAL A 1 103 ? 20.156 16.016 -4.949 1 94.88 103 VAL A O 1
ATOM 839 N N . LEU A 1 104 ? 20.266 16.078 -2.689 1 93.94 104 LEU A N 1
ATOM 840 C CA . LEU A 1 104 ? 20.562 14.656 -2.605 1 93.94 104 LEU A CA 1
ATOM 841 C C . LEU A 1 104 ? 19.406 13.828 -3.15 1 93.94 104 LEU A C 1
ATOM 843 O O . LEU A 1 104 ? 19.625 12.891 -3.922 1 93.94 104 LEU A O 1
ATOM 847 N N . PHE A 1 105 ? 18.172 14.164 -2.789 1 95.12 105 PHE A N 1
ATOM 848 C CA . PH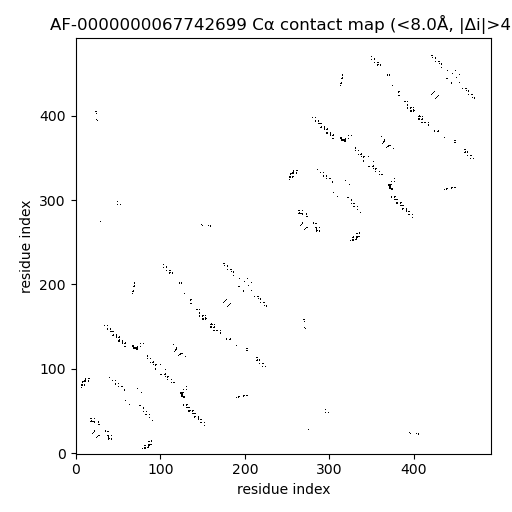E A 1 105 ? 17 13.438 -3.246 1 95.12 105 PHE A CA 1
ATOM 849 C C . PHE A 1 105 ? 16.781 13.656 -4.738 1 95.12 105 PHE A C 1
ATOM 851 O O . PHE A 1 105 ? 16.438 12.719 -5.461 1 95.12 105 PHE A O 1
ATOM 858 N N . ILE A 1 106 ? 16.969 14.859 -5.191 1 96.62 106 ILE A N 1
ATOM 859 C CA . ILE A 1 106 ? 16.828 15.18 -6.602 1 96.62 106 ILE A CA 1
ATOM 860 C C . ILE A 1 106 ? 17.828 14.375 -7.43 1 96.62 106 ILE A C 1
ATOM 862 O O . ILE A 1 106 ? 17.453 13.742 -8.422 1 96.62 106 ILE A O 1
ATOM 866 N N . ALA A 1 107 ? 19.078 14.406 -6.969 1 95.38 107 ALA A N 1
ATOM 867 C CA . ALA A 1 107 ? 20.125 13.664 -7.664 1 95.38 107 ALA A CA 1
ATOM 868 C C . ALA A 1 107 ? 19.797 12.172 -7.688 1 95.38 107 ALA A C 1
ATOM 870 O O . ALA A 1 107 ? 19.984 11.508 -8.711 1 95.38 107 ALA A O 1
ATOM 871 N N . HIS A 1 108 ? 19.344 11.664 -6.586 1 95.56 108 HIS A N 1
ATOM 872 C CA . HIS A 1 108 ? 19 10.25 -6.492 1 95.56 108 HIS A CA 1
ATOM 873 C C . HIS A 1 108 ? 17.891 9.883 -7.477 1 95.56 108 HIS A C 1
ATOM 875 O O . HIS A 1 108 ? 17.969 8.859 -8.156 1 95.56 108 HIS A O 1
ATOM 881 N N . HIS A 1 109 ? 16.844 10.711 -7.555 1 97.19 109 HIS A N 1
ATOM 882 C CA . HIS A 1 109 ? 15.742 10.445 -8.469 1 97.19 109 HIS A CA 1
ATOM 883 C C . HIS A 1 109 ? 16.188 10.539 -9.922 1 97.19 109 HIS A C 1
ATOM 885 O O . HIS A 1 109 ? 15.781 9.734 -10.758 1 97.19 109 HIS A O 1
ATOM 891 N N . LEU A 1 110 ? 17.031 11.477 -10.25 1 96.88 110 LEU A N 1
ATOM 892 C CA . LEU A 1 110 ? 17.562 11.617 -11.602 1 96.88 110 LEU A CA 1
ATOM 893 C C . LEU A 1 110 ? 18.391 10.398 -11.984 1 96.88 110 LEU A C 1
ATOM 895 O O . LEU A 1 110 ? 18.266 9.875 -13.094 1 96.88 110 LEU A O 1
ATOM 899 N N . ALA A 1 111 ? 19.203 9.992 -11.086 1 96.62 111 ALA A N 1
ATOM 900 C CA . ALA A 1 111 ? 20.016 8.812 -11.32 1 96.62 111 ALA A CA 1
ATOM 901 C C . ALA A 1 111 ? 19.156 7.578 -11.562 1 96.62 111 ALA A C 1
ATOM 903 O O . ALA A 1 111 ? 19.375 6.832 -12.516 1 96.62 111 ALA A O 1
ATOM 904 N N . THR A 1 112 ? 18.172 7.375 -10.688 1 97.31 112 THR A N 1
ATOM 905 C CA . THR A 1 112 ? 17.281 6.227 -10.805 1 97.31 112 THR A CA 1
ATOM 906 C C . THR A 1 112 ? 16.5 6.273 -12.117 1 97.31 112 THR A C 1
ATOM 908 O O . THR A 1 112 ? 16.391 5.262 -12.812 1 97.31 112 THR A O 1
ATOM 911 N N . LEU A 1 113 ? 16.031 7.441 -12.477 1 98.25 113 LEU A N 1
ATOM 912 C CA . LEU A 1 113 ? 15.273 7.605 -13.711 1 98.25 113 LEU A CA 1
ATOM 913 C C . LEU A 1 113 ? 16.141 7.305 -14.93 1 98.25 113 LEU A C 1
ATOM 915 O O . LEU A 1 113 ? 15.688 6.645 -15.867 1 98.25 113 LEU A O 1
ATOM 919 N N . TYR A 1 114 ? 17.344 7.734 -14.945 1 98.44 114 TYR A N 1
ATOM 920 C CA . TYR A 1 114 ? 18.234 7.469 -16.062 1 98.44 114 TYR A CA 1
ATOM 921 C C . TYR A 1 114 ? 18.375 5.969 -16.312 1 98.44 114 TYR A C 1
ATOM 923 O O . TYR A 1 114 ? 18.203 5.496 -17.438 1 98.44 114 TYR A O 1
ATOM 931 N N . VAL A 1 115 ? 18.656 5.246 -15.258 1 97.94 115 VAL A N 1
ATOM 932 C CA . VAL A 1 115 ? 18.906 3.814 -15.375 1 97.94 115 VAL A CA 1
ATOM 933 C C . VAL A 1 115 ? 17.641 3.088 -15.789 1 97.94 115 VAL A C 1
ATOM 935 O O . VAL A 1 115 ? 17.656 2.252 -16.703 1 97.94 115 VAL A O 1
ATOM 938 N N . PHE A 1 116 ? 16.5 3.449 -15.188 1 98 116 PHE A N 1
ATOM 939 C CA . PHE A 1 116 ? 15.25 2.758 -15.453 1 98 116 PHE A CA 1
ATOM 940 C C . PHE A 1 116 ? 14.742 3.094 -16.859 1 98 116 PHE A C 1
ATOM 942 O O . PHE A 1 116 ? 14.25 2.219 -17.562 1 98 116 PHE A O 1
ATOM 949 N N . LEU A 1 117 ? 14.875 4.332 -17.297 1 98.12 117 LEU A N 1
ATOM 950 C CA . LEU A 1 117 ? 14.414 4.742 -18.625 1 98.12 117 LEU A CA 1
ATOM 951 C C . LEU A 1 117 ? 15.234 4.066 -19.719 1 98.12 117 LEU A C 1
ATOM 953 O O . LEU A 1 117 ? 14.68 3.59 -20.703 1 98.12 117 LEU A O 1
ATOM 957 N N . THR A 1 118 ? 16.5 4 -19.578 1 98 118 THR A N 1
ATOM 958 C CA . THR A 1 118 ? 17.344 3.395 -20.609 1 98 118 THR A CA 1
ATOM 959 C C . THR A 1 118 ? 17.156 1.879 -20.625 1 98 118 THR A C 1
ATOM 961 O O . THR A 1 118 ? 17.188 1.261 -21.688 1 98 118 THR A O 1
ATOM 964 N N . CYS A 1 119 ? 16.984 1.267 -19.469 1 96.19 119 CYS A N 1
ATOM 965 C CA . CYS A 1 119 ? 16.719 -0.169 -19.422 1 96.19 119 CYS A CA 1
ATOM 966 C C . CYS A 1 119 ? 15.414 -0.504 -20.125 1 96.19 119 CYS A C 1
ATOM 968 O O . CYS A 1 119 ? 15.352 -1.457 -20.906 1 96.19 119 CYS A O 1
ATOM 970 N N . ARG A 1 120 ? 14.406 0.309 -19.891 1 96.81 120 ARG A N 1
ATOM 971 C CA . ARG A 1 120 ? 13.062 0.027 -20.375 1 96.81 120 ARG A CA 1
ATOM 972 C C . ARG A 1 120 ? 12.914 0.394 -21.844 1 96.81 120 ARG A C 1
ATOM 974 O O . ARG A 1 120 ? 12.25 -0.313 -22.609 1 96.81 120 ARG A O 1
ATOM 981 N N . PHE A 1 121 ? 13.555 1.479 -22.297 1 96.56 121 PHE A N 1
ATOM 982 C CA . PHE A 1 121 ? 13.156 2.029 -23.594 1 96.56 121 PHE A CA 1
ATOM 983 C C . PHE A 1 121 ? 14.328 2.012 -24.562 1 96.56 121 PHE A C 1
ATOM 985 O O . PHE A 1 121 ? 14.156 2.305 -25.75 1 96.56 121 PHE A O 1
ATOM 992 N N . VAL A 1 122 ? 15.5 1.649 -24.109 1 95.88 122 VAL A N 1
ATOM 993 C CA . VAL A 1 122 ? 16.656 1.659 -25 1 95.88 122 VAL A CA 1
ATOM 994 C C . VAL A 1 122 ? 17.266 0.263 -25.078 1 95.88 122 VAL A C 1
ATOM 996 O O . VAL A 1 122 ? 17.297 -0.358 -26.141 1 95.88 122 VAL A O 1
ATOM 999 N N . VAL A 1 123 ? 17.609 -0.343 -23.906 1 95.19 123 VAL A N 1
ATOM 1000 C CA . VAL A 1 123 ? 18.406 -1.565 -23.828 1 95.19 123 VAL A CA 1
ATOM 1001 C C . VAL A 1 123 ? 17.484 -2.783 -23.875 1 95.19 123 VAL A C 1
ATOM 1003 O O . VAL A 1 123 ? 17.844 -3.818 -24.438 1 95.19 123 VAL A O 1
ATOM 1006 N N . HIS A 1 124 ? 16.375 -2.775 -23.203 1 95.69 124 HIS A N 1
ATOM 1007 C CA . HIS A 1 124 ? 15.359 -3.822 -23.141 1 95.69 124 HIS A CA 1
ATOM 1008 C C . HIS A 1 124 ? 15.93 -5.113 -22.562 1 95.69 124 HIS A C 1
ATOM 1010 O O . HIS A 1 124 ? 15.43 -6.203 -22.844 1 95.69 124 HIS A O 1
ATOM 1016 N N . HIS A 1 125 ? 17.062 -4.996 -21.891 1 93.75 125 HIS A N 1
ATOM 1017 C CA . HIS A 1 125 ? 17.719 -6.098 -21.188 1 93.75 125 HIS A CA 1
ATOM 1018 C C . HIS A 1 125 ? 18.156 -5.68 -19.781 1 93.75 125 HIS A C 1
ATOM 1020 O O . HIS A 1 125 ? 18.328 -4.488 -19.516 1 93.75 125 HIS A O 1
ATOM 1026 N N . GLY A 1 126 ? 18.344 -6.672 -18.875 1 91.75 126 GLY A N 1
ATOM 1027 C CA . GLY A 1 126 ? 18.875 -6.414 -17.547 1 91.75 126 GLY A CA 1
ATOM 1028 C C . GLY A 1 126 ? 17.828 -6.027 -16.547 1 91.75 126 GLY A C 1
ATOM 1029 O O . GLY A 1 126 ? 18.141 -5.605 -15.43 1 91.75 126 GLY A O 1
ATOM 1030 N N . GLY A 1 127 ? 16.578 -6.129 -16.906 1 92.62 127 GLY A N 1
ATOM 1031 C CA . GLY A 1 127 ? 15.477 -5.727 -16.031 1 92.62 127 GLY A CA 1
ATOM 1032 C C . GLY A 1 127 ? 15.438 -6.48 -14.727 1 92.62 127 GLY A C 1
ATOM 1033 O O . GLY A 1 127 ? 15.203 -5.891 -13.672 1 92.62 127 GLY A O 1
ATOM 1034 N N . ALA A 1 128 ? 15.695 -7.734 -14.789 1 90.5 128 ALA A N 1
ATOM 1035 C CA . ALA A 1 128 ? 15.648 -8.555 -13.586 1 90.5 128 ALA A CA 1
ATOM 1036 C C . ALA A 1 128 ? 16.672 -8.07 -12.555 1 90.5 128 ALA A C 1
ATOM 1038 O O . ALA A 1 128 ? 16.375 -8 -11.359 1 90.5 128 ALA A O 1
ATOM 1039 N N . THR A 1 129 ? 17.859 -7.77 -12.992 1 91.19 129 THR A N 1
ATOM 1040 C CA . THR A 1 129 ? 18.922 -7.289 -12.109 1 91.19 129 THR A CA 1
ATOM 1041 C C . THR A 1 129 ? 18.547 -5.934 -11.516 1 91.19 129 THR A C 1
ATOM 1043 O O . THR A 1 129 ? 18.703 -5.719 -10.312 1 91.19 129 THR A O 1
ATOM 1046 N N . LEU A 1 130 ? 18.047 -5.094 -12.344 1 94.38 130 LEU A N 1
ATOM 1047 C CA . LEU A 1 130 ? 17.703 -3.758 -11.867 1 94.38 130 LEU A CA 1
ATOM 1048 C C . LEU A 1 130 ? 16.5 -3.811 -10.93 1 94.38 130 LEU A C 1
ATOM 1050 O O . LEU A 1 130 ? 16.406 -3.012 -9.992 1 94.38 130 LEU A O 1
ATOM 1054 N N . LEU A 1 131 ? 15.641 -4.734 -11.133 1 95.19 131 LEU A N 1
ATOM 1055 C CA . LEU A 1 131 ? 14.531 -4.914 -10.211 1 95.19 131 LEU A CA 1
ATOM 1056 C C . LEU A 1 131 ? 15.023 -5.445 -8.867 1 95.19 131 LEU A C 1
ATOM 1058 O O . LEU A 1 131 ? 14.43 -5.156 -7.824 1 95.19 131 LEU A O 1
ATOM 1062 N N . GLY A 1 132 ? 16.094 -6.215 -8.875 1 93.38 132 GLY A N 1
ATOM 1063 C CA . GLY A 1 132 ? 16.734 -6.562 -7.625 1 93.38 132 GLY A CA 1
ATOM 1064 C C . GLY A 1 132 ? 17.234 -5.352 -6.852 1 93.38 132 GLY A C 1
ATOM 1065 O O . GLY A 1 132 ? 17.078 -5.285 -5.633 1 93.38 132 GLY A O 1
ATOM 1066 N N . LEU A 1 133 ? 17.797 -4.438 -7.562 1 95.25 133 LEU A N 1
ATOM 1067 C CA . LEU A 1 133 ? 18.234 -3.189 -6.945 1 95.25 133 LEU A CA 1
ATOM 1068 C C . LEU A 1 133 ? 17.047 -2.383 -6.449 1 95.25 133 LEU A C 1
ATOM 1070 O O . LEU A 1 133 ? 17.109 -1.729 -5.406 1 95.25 133 LEU A O 1
ATOM 1074 N N . LEU A 1 134 ? 15.984 -2.398 -7.238 1 96.88 134 LEU A N 1
ATOM 1075 C CA . LEU A 1 134 ? 14.758 -1.726 -6.82 1 96.88 134 LEU A CA 1
ATOM 1076 C C . LEU A 1 134 ? 14.25 -2.297 -5.5 1 96.88 134 LEU A C 1
ATOM 1078 O O . LEU A 1 134 ? 13.812 -1.547 -4.621 1 96.88 134 LEU A O 1
ATOM 1082 N N . PHE A 1 135 ? 14.273 -3.57 -5.387 1 97.06 135 PHE A N 1
ATOM 1083 C CA . PHE A 1 135 ? 13.891 -4.23 -4.145 1 97.06 135 PHE A CA 1
ATOM 1084 C C . PHE A 1 135 ? 14.703 -3.693 -2.971 1 97.06 135 PHE A C 1
ATOM 1086 O O . PHE A 1 135 ? 14.141 -3.287 -1.953 1 97.06 135 PHE A O 1
ATOM 1093 N N . LEU A 1 136 ? 15.977 -3.633 -3.098 1 96.75 136 LEU A N 1
ATOM 1094 C CA . LEU A 1 136 ? 16.859 -3.178 -2.027 1 96.75 136 LEU A CA 1
ATOM 1095 C C . LEU A 1 136 ? 16.641 -1.699 -1.731 1 96.75 136 LEU A C 1
ATOM 1097 O O . LEU A 1 136 ? 16.719 -1.273 -0.577 1 96.75 136 LEU A O 1
ATOM 1101 N N . ALA A 1 137 ? 16.312 -0.949 -2.75 1 96.5 137 ALA A N 1
ATOM 1102 C CA . ALA A 1 137 ? 16.109 0.489 -2.588 1 96.5 137 ALA A CA 1
ATOM 1103 C C . ALA A 1 137 ? 14.781 0.779 -1.885 1 96.5 137 ALA A C 1
ATOM 1105 O O . ALA A 1 137 ? 14.68 1.731 -1.108 1 96.5 137 ALA A O 1
ATOM 1106 N N . GLU A 1 138 ? 13.758 -0.068 -2.059 1 97.44 138 GLU A N 1
ATOM 1107 C CA . GLU A 1 138 ? 12.414 0.272 -1.613 1 97.44 138 GLU A CA 1
ATOM 1108 C C . GLU A 1 138 ? 12.055 -0.471 -0.331 1 97.44 138 GLU A C 1
ATOM 1110 O O . GLU A 1 138 ? 11.086 -0.112 0.351 1 97.44 138 GLU A O 1
ATOM 1115 N N . ILE A 1 139 ? 12.805 -1.435 0.082 1 97.38 139 ILE A N 1
ATOM 1116 C CA . ILE A 1 139 ? 12.453 -2.248 1.239 1 97.38 139 ILE A CA 1
ATOM 1117 C C . ILE A 1 139 ? 12.508 -1.397 2.506 1 97.38 139 ILE A C 1
ATOM 1119 O O . ILE A 1 139 ? 11.844 -1.703 3.498 1 97.38 139 ILE A O 1
ATOM 1123 N N . THR A 1 140 ? 13.211 -0.303 2.549 1 97.69 140 THR A N 1
ATOM 1124 C CA . THR A 1 140 ? 13.328 0.569 3.711 1 97.69 140 THR A CA 1
ATOM 1125 C C . THR A 1 140 ? 12.289 1.686 3.656 1 97.69 140 THR A C 1
ATOM 1127 O O . THR A 1 140 ? 12.117 2.432 4.621 1 97.69 140 THR A O 1
ATOM 1130 N N . SER A 1 141 ? 11.555 1.763 2.543 1 96.88 141 SER A N 1
ATOM 1131 C CA . SER A 1 141 ? 10.688 2.91 2.293 1 96.88 141 SER A CA 1
ATOM 1132 C C . SER A 1 141 ? 9.562 2.986 3.322 1 96.88 141 SER A C 1
ATOM 1134 O O . SER A 1 141 ? 9.195 4.078 3.762 1 96.88 141 SER A O 1
ATOM 1136 N N . PRO A 1 142 ? 8.938 1.869 3.768 1 95 142 PRO A N 1
ATOM 1137 C CA . PRO A 1 142 ? 7.895 1.994 4.789 1 95 142 PRO A CA 1
ATOM 1138 C C . PRO A 1 142 ? 8.406 2.617 6.086 1 95 142 PRO A C 1
ATOM 1140 O O . PRO A 1 142 ? 7.758 3.494 6.656 1 95 142 PRO A O 1
ATOM 1143 N N . CYS A 1 143 ? 9.547 2.244 6.5 1 96.31 143 CYS A N 1
ATOM 1144 C CA . CYS A 1 143 ? 10.156 2.803 7.707 1 96.31 143 CYS A CA 1
ATOM 1145 C C . CYS A 1 143 ? 10.531 4.262 7.5 1 96.31 143 CYS A C 1
ATOM 1147 O O . CYS A 1 143 ? 10.289 5.102 8.367 1 96.31 143 CYS A O 1
ATOM 1149 N N . GLN A 1 144 ? 11.078 4.52 6.371 1 97.56 144 GLN A N 1
ATOM 1150 C CA . GLN A 1 144 ? 11.5 5.883 6.062 1 97.56 144 GLN A CA 1
ATOM 1151 C C . GLN A 1 144 ? 10.32 6.84 6.055 1 97.56 144 GLN A C 1
ATOM 1153 O O . GLN A 1 144 ? 10.398 7.941 6.605 1 97.56 144 GLN A O 1
ATOM 1158 N N . ASN A 1 145 ? 9.266 6.438 5.426 1 97.75 145 ASN A N 1
ATOM 1159 C CA . ASN A 1 145 ? 8.109 7.32 5.289 1 97.75 145 ASN A CA 1
ATOM 1160 C C . ASN A 1 145 ? 7.391 7.516 6.617 1 97.75 145 ASN A C 1
ATOM 1162 O O . ASN A 1 145 ? 6.957 8.625 6.934 1 97.75 145 ASN A O 1
ATOM 1166 N N . THR A 1 146 ? 7.27 6.5 7.441 1 97 146 THR A N 1
ATOM 1167 C CA . THR A 1 146 ? 6.637 6.645 8.75 1 97 146 THR A CA 1
ATOM 1168 C C . THR A 1 146 ? 7.504 7.488 9.68 1 97 146 THR A C 1
ATOM 1170 O O . THR A 1 146 ? 6.988 8.312 10.438 1 97 146 THR A O 1
ATOM 1173 N N . TRP A 1 147 ? 8.789 7.27 9.562 1 98.19 147 TRP A N 1
ATOM 1174 C CA . TRP A 1 147 ? 9.742 8.086 10.305 1 98.19 147 TRP A CA 1
ATOM 1175 C C . TRP A 1 147 ? 9.625 9.555 9.922 1 98.19 147 TRP A C 1
ATOM 1177 O O . TRP A 1 147 ? 9.586 10.43 10.797 1 98.19 147 TRP A O 1
ATOM 1187 N N . SER A 1 148 ? 9.523 9.852 8.641 1 97.88 148 SER A N 1
ATOM 1188 C CA . SER A 1 148 ? 9.414 11.219 8.148 1 97.88 148 SER A CA 1
ATOM 1189 C C . SER A 1 148 ? 8.109 11.867 8.602 1 97.88 148 SER A C 1
ATOM 1191 O O . SER A 1 148 ? 8.109 13.016 9.047 1 97.88 148 SER A O 1
ATOM 1193 N N . LEU A 1 149 ? 7.055 11.148 8.508 1 97.94 149 LEU A N 1
ATOM 1194 C CA . LEU A 1 149 ? 5.758 11.68 8.914 1 97.94 149 LEU A CA 1
ATOM 1195 C C . LEU A 1 149 ? 5.738 11.992 10.406 1 97.94 149 LEU A C 1
ATOM 1197 O O . LEU A 1 149 ? 5.219 13.031 10.82 1 97.94 149 LEU A O 1
ATOM 1201 N N . ALA A 1 150 ? 6.309 11.094 11.188 1 97.81 150 ALA A N 1
ATOM 1202 C CA . ALA A 1 150 ? 6.41 11.344 12.617 1 97.81 150 ALA A CA 1
ATOM 1203 C C . ALA A 1 150 ? 7.277 12.57 12.906 1 97.81 150 ALA A C 1
ATOM 1205 O O . ALA A 1 150 ? 6.953 13.375 13.773 1 97.81 150 ALA A O 1
ATOM 1206 N N . ARG A 1 151 ? 8.336 12.664 12.18 1 97.25 151 ARG A N 1
ATOM 1207 C CA . ARG A 1 151 ? 9.242 13.797 12.328 1 97.25 151 ARG A CA 1
ATOM 1208 C C . ARG A 1 151 ? 8.523 15.117 12.07 1 97.25 151 ARG A C 1
ATOM 1210 O O . ARG A 1 151 ? 8.727 16.094 12.789 1 97.25 151 ARG A O 1
ATOM 1217 N N . TYR A 1 152 ? 7.668 15.156 11.07 1 96.44 152 TYR A N 1
ATOM 1218 C CA . TYR A 1 152 ? 6.961 16.375 10.688 1 96.44 152 TYR A CA 1
ATOM 1219 C C . TYR A 1 152 ? 5.988 16.797 11.781 1 96.44 152 TYR A C 1
ATOM 1221 O O . TYR A 1 152 ? 5.648 17.984 11.891 1 96.44 152 TYR A O 1
ATOM 1229 N N . ARG A 1 153 ? 5.598 15.82 12.617 1 96.38 153 ARG A N 1
ATOM 1230 C CA . ARG A 1 153 ? 4.562 16.109 13.609 1 96.38 153 ARG A CA 1
ATOM 1231 C C . ARG A 1 153 ? 5.141 16.109 15.016 1 96.38 153 ARG A C 1
ATOM 1233 O O . ARG A 1 153 ? 4.422 16.375 15.984 1 96.38 153 ARG A O 1
ATOM 1240 N N . LYS A 1 154 ? 6.379 15.906 15.156 1 95.62 154 LYS A N 1
ATOM 1241 C CA . LYS A 1 154 ? 6.969 15.641 16.469 1 95.62 154 LYS A CA 1
ATOM 1242 C C . LYS A 1 154 ? 6.844 16.859 17.375 1 95.62 154 LYS A C 1
ATOM 1244 O O . LYS A 1 154 ? 6.77 16.719 18.609 1 95.62 154 LYS A O 1
ATOM 1249 N N . ASN A 1 155 ? 6.738 18.094 16.875 1 94.38 155 ASN A N 1
ATOM 1250 C CA . ASN A 1 155 ? 6.641 19.281 17.688 1 94.38 155 ASN A CA 1
ATOM 1251 C C . ASN A 1 155 ? 5.203 19.562 18.109 1 94.38 155 ASN A C 1
ATOM 1253 O O . ASN A 1 155 ? 4.965 20.281 19.078 1 94.38 155 ASN A O 1
ATOM 1257 N N . LYS A 1 156 ? 4.289 19 17.453 1 93.62 156 LYS A N 1
ATOM 1258 C CA . LYS A 1 156 ? 2.883 19.281 17.719 1 93.62 156 LYS A CA 1
ATOM 1259 C C . LYS A 1 156 ? 2.209 18.109 18.438 1 93.62 156 LYS A C 1
ATOM 1261 O O . LYS A 1 156 ? 1.279 18.312 19.219 1 93.62 156 LYS A O 1
ATOM 1266 N N . VAL A 1 157 ? 2.684 16.906 18.172 1 94.44 157 VAL A N 1
ATOM 1267 C CA . VAL A 1 157 ? 2.039 15.695 18.656 1 94.44 157 VAL A CA 1
ATOM 1268 C C . VAL A 1 157 ? 3.023 14.883 19.5 1 94.44 157 VAL A C 1
ATOM 1270 O O . VAL A 1 157 ? 3.945 14.266 18.953 1 94.44 157 VAL A O 1
ATOM 1273 N N . PRO A 1 158 ? 2.82 14.797 20.781 1 94.56 158 PRO A N 1
ATOM 1274 C CA . PRO A 1 158 ? 3.752 14.094 21.656 1 94.56 158 PRO A CA 1
ATOM 1275 C C . PRO A 1 158 ? 3.982 12.648 21.234 1 94.56 158 PRO A C 1
ATOM 1277 O O . PRO A 1 158 ? 5.113 12.156 21.297 1 94.56 158 PRO A O 1
ATOM 1280 N N . MET A 1 159 ? 2.926 11.961 20.812 1 94.12 159 MET A N 1
ATOM 1281 C CA . MET A 1 159 ? 3.074 10.578 20.375 1 94.12 159 MET A CA 1
ATOM 1282 C C . MET A 1 159 ? 3.986 10.484 19.156 1 94.12 159 MET A C 1
ATOM 1284 O O . MET A 1 159 ? 4.73 9.508 19.016 1 94.12 159 MET A O 1
ATOM 1288 N N . ALA A 1 160 ? 3.896 11.445 18.281 1 96.38 160 ALA A N 1
ATOM 1289 C CA . ALA A 1 160 ? 4.785 11.484 17.125 1 96.38 160 ALA A CA 1
ATOM 1290 C C . ALA A 1 160 ? 6.242 11.633 17.547 1 96.38 160 ALA A C 1
ATOM 1292 O O . ALA A 1 160 ? 7.133 11 16.969 1 96.38 160 ALA A O 1
ATOM 1293 N N . ALA A 1 161 ? 6.477 12.477 18.531 1 96.62 161 ALA A N 1
ATOM 1294 C CA . ALA A 1 161 ? 7.82 12.68 19.062 1 96.62 161 ALA A CA 1
ATOM 1295 C C . ALA A 1 161 ? 8.391 11.375 19.625 1 96.62 161 ALA A C 1
ATOM 1297 O O . ALA A 1 161 ? 9.539 11.023 19.359 1 96.62 161 ALA A O 1
ATOM 1298 N N . LYS A 1 162 ? 7.602 10.68 20.406 1 96.12 162 LYS A N 1
ATOM 1299 C CA . LYS A 1 162 ? 8.023 9.414 20.984 1 96.12 162 LYS A CA 1
ATOM 1300 C C . LYS A 1 162 ? 8.32 8.383 19.906 1 96.12 162 LYS A C 1
ATOM 1302 O O . LYS A 1 162 ? 9.32 7.668 19.984 1 96.12 162 LYS A O 1
ATOM 1307 N N . PHE A 1 163 ? 7.41 8.305 18.969 1 96.12 163 PHE A N 1
ATOM 1308 C CA . PHE A 1 163 ? 7.582 7.367 17.859 1 96.12 163 PHE A CA 1
ATOM 1309 C C . PHE A 1 163 ? 8.852 7.684 17.078 1 96.12 163 PHE A C 1
ATOM 1311 O O . PHE A 1 163 ? 9.625 6.781 16.75 1 96.12 163 PHE A O 1
ATOM 1318 N N . TYR A 1 164 ? 9.031 8.906 16.75 1 97.19 164 TYR A N 1
ATOM 1319 C CA . TYR A 1 164 ? 10.211 9.375 16.031 1 97.19 164 TYR A CA 1
ATOM 1320 C C . TYR A 1 164 ? 11.484 9 16.781 1 97.19 164 TYR A C 1
ATOM 1322 O O . TYR A 1 164 ? 12.43 8.469 16.188 1 97.19 164 TYR A O 1
ATOM 1330 N N . GLU A 1 165 ? 11.555 9.227 18.016 1 96.12 165 GLU A N 1
ATOM 1331 C CA . GLU A 1 165 ? 12.727 8.953 18.844 1 96.12 165 GLU A CA 1
ATOM 1332 C C . GLU A 1 165 ? 13.031 7.461 18.906 1 96.12 165 GLU A C 1
ATOM 1334 O O . GLU A 1 165 ? 14.188 7.051 18.797 1 96.12 165 GLU A O 1
ATOM 1339 N N . LYS A 1 166 ? 12.031 6.672 19.062 1 95.56 166 LYS A N 1
ATOM 1340 C CA . LYS A 1 166 ? 12.219 5.23 19.203 1 95.56 166 LYS A CA 1
ATOM 1341 C C . LYS A 1 166 ? 12.562 4.586 17.875 1 95.56 166 LYS A C 1
ATOM 1343 O O . LYS A 1 166 ? 13.336 3.629 17.812 1 95.56 166 LYS A O 1
ATOM 1348 N N . LEU A 1 167 ? 11.992 5.09 16.781 1 97.06 167 LEU A N 1
ATOM 1349 C CA . LEU A 1 167 ? 12.156 4.488 15.469 1 97.06 167 LEU A CA 1
ATOM 1350 C C . LEU A 1 167 ? 13.484 4.895 14.852 1 97.06 167 LEU A C 1
ATOM 1352 O O . LEU A 1 167 ? 14.039 4.168 14.023 1 97.06 167 LEU A O 1
ATOM 1356 N N . SER A 1 168 ? 14.055 6.023 15.219 1 97.94 168 SER A N 1
ATOM 1357 C CA . SER A 1 168 ? 15.211 6.609 14.547 1 97.94 168 SER A CA 1
ATOM 1358 C C . SER A 1 168 ? 16.391 5.648 14.547 1 97.94 168 SER A C 1
ATOM 1360 O O . SER A 1 168 ? 16.922 5.301 13.484 1 97.94 168 SER A O 1
ATOM 1362 N N . PRO A 1 169 ? 16.812 5.145 15.688 1 97.62 169 PRO A N 1
ATOM 1363 C CA . PRO A 1 169 ? 17.969 4.254 15.641 1 97.62 169 PRO A CA 1
ATOM 1364 C C . PRO A 1 169 ? 17.688 2.961 14.875 1 97.62 169 PRO A C 1
ATOM 1366 O O . PRO A 1 169 ? 18.562 2.439 14.188 1 97.62 169 PRO A O 1
ATOM 1369 N N . LEU A 1 170 ? 16.516 2.424 15 1 97.44 170 LEU A N 1
ATOM 1370 C CA . LEU A 1 170 ? 16.156 1.204 14.297 1 97.44 170 LEU A CA 1
ATOM 1371 C C . LEU A 1 170 ? 16.125 1.437 12.789 1 97.44 170 LEU A C 1
ATOM 1373 O O . LEU A 1 170 ? 16.641 0.617 12.023 1 97.44 170 LEU A O 1
ATOM 1377 N N . PHE A 1 171 ? 15.531 2.525 12.438 1 98.12 171 PHE A N 1
ATOM 1378 C CA . PHE A 1 171 ? 15.461 2.883 11.023 1 98.12 171 PHE A CA 1
ATOM 1379 C C . PHE A 1 171 ? 16.859 3.127 10.461 1 98.12 171 PHE A C 1
ATOM 1381 O O . PHE A 1 171 ? 17.172 2.664 9.367 1 98.12 171 PHE A O 1
ATOM 1388 N N . TYR A 1 172 ? 17.672 3.859 11.125 1 98.44 172 TYR A N 1
ATOM 1389 C CA . TYR A 1 172 ? 19.016 4.172 10.664 1 98.44 172 TYR A CA 1
ATOM 1390 C C . TYR A 1 172 ? 19.844 2.902 10.469 1 98.44 172 TYR A C 1
ATOM 1392 O O . TYR A 1 172 ? 20.578 2.773 9.492 1 98.44 172 TYR A O 1
ATOM 1400 N N . MET A 1 173 ? 19.734 2.006 11.422 1 98.44 173 MET A N 1
ATOM 1401 C CA . MET A 1 173 ? 20.453 0.738 11.312 1 98.44 173 MET A CA 1
ATOM 1402 C C . MET A 1 173 ? 19.969 -0.057 10.102 1 98.44 173 MET A C 1
ATOM 1404 O O . MET A 1 173 ? 20.781 -0.591 9.344 1 98.44 173 MET A O 1
ATOM 1408 N N . PHE A 1 174 ? 18.688 -0.147 9.984 1 98.44 174 PHE A N 1
ATOM 1409 C CA . PHE A 1 174 ? 18.094 -0.876 8.867 1 98.44 174 PHE A CA 1
ATOM 1410 C C . PHE A 1 174 ? 18.531 -0.28 7.535 1 98.44 174 PHE A C 1
ATOM 1412 O O . PHE A 1 174 ? 18.953 -1.007 6.633 1 98.44 174 PHE A O 1
ATOM 1419 N N . TYR A 1 175 ? 18.406 1.004 7.43 1 98.38 175 TYR A N 1
ATOM 1420 C CA . TYR A 1 175 ? 18.797 1.715 6.219 1 98.38 175 TYR A CA 1
ATOM 1421 C C . TYR A 1 175 ? 20.281 1.512 5.934 1 98.38 175 TYR A C 1
ATOM 1423 O O . TYR A 1 175 ? 20.672 1.271 4.789 1 98.38 175 TYR A O 1
ATOM 1431 N N . SER A 1 176 ? 21.141 1.582 6.941 1 98.44 176 SER A N 1
ATOM 1432 C CA . SER A 1 176 ? 22.578 1.394 6.793 1 98.44 176 SER A CA 1
ATOM 1433 C C . SER A 1 176 ? 22.906 -0.017 6.309 1 98.44 176 SER A C 1
ATOM 1435 O O . SER A 1 176 ? 23.781 -0.203 5.465 1 98.44 176 SER A O 1
ATOM 1437 N N . LEU A 1 177 ? 22.219 -0.907 6.852 1 98.44 177 LEU A N 1
ATOM 1438 C CA . LEU A 1 177 ? 22.438 -2.291 6.453 1 98.44 177 LEU A CA 1
ATOM 1439 C C . LEU A 1 177 ? 22.078 -2.504 4.988 1 98.44 177 LEU A C 1
ATOM 1441 O O . LEU A 1 177 ? 22.875 -3.078 4.23 1 98.44 177 LEU A O 1
ATOM 1445 N N . VAL A 1 178 ? 20.938 -2.037 4.613 1 98.06 178 VAL A N 1
ATOM 1446 C CA . VAL A 1 178 ? 20.438 -2.314 3.271 1 98.06 178 VAL A CA 1
ATOM 1447 C C . VAL A 1 178 ? 21.188 -1.462 2.252 1 98.06 178 VAL A C 1
ATOM 1449 O O . VAL A 1 178 ? 21.719 -1.982 1.268 1 98.06 178 VAL A O 1
ATOM 1452 N N . ARG A 1 179 ? 21.281 -0.18 2.51 1 96.12 179 ARG A N 1
ATOM 1453 C CA . ARG A 1 179 ? 21.875 0.736 1.539 1 96.12 179 ARG A CA 1
ATOM 1454 C C . ARG A 1 179 ? 23.391 0.772 1.675 1 96.12 179 ARG A C 1
ATOM 1456 O O . ARG A 1 179 ? 24.109 1.076 0.712 1 96.12 179 ARG A O 1
ATOM 1463 N N . GLY A 1 180 ? 23.922 0.459 2.803 1 96.38 180 GLY A N 1
ATOM 1464 C CA . GLY A 1 180 ? 25.344 0.575 3.053 1 96.38 180 GLY A CA 1
ATOM 1465 C C . GLY A 1 180 ? 26.094 -0.738 2.893 1 96.38 180 GLY A C 1
ATOM 1466 O O . GLY A 1 180 ? 27.312 -0.75 2.701 1 96.38 180 GLY A O 1
ATOM 1467 N N . VAL A 1 181 ? 25.406 -1.841 2.93 1 97.56 181 VAL A N 1
ATOM 1468 C CA . VAL A 1 181 ? 26.078 -3.135 2.855 1 97.56 181 VAL A CA 1
ATOM 1469 C C . VAL A 1 181 ? 25.469 -3.969 1.73 1 97.56 181 VAL A C 1
ATOM 1471 O O . VAL A 1 181 ? 26.141 -4.254 0.733 1 97.56 181 VAL A O 1
ATOM 1474 N N . LEU A 1 182 ? 24.188 -4.27 1.781 1 97.69 182 LEU A N 1
ATOM 1475 C CA . LEU A 1 182 ? 23.562 -5.16 0.813 1 97.69 182 LEU A CA 1
ATOM 1476 C C . LEU A 1 182 ? 23.547 -4.531 -0.574 1 97.69 182 LEU A C 1
ATOM 1478 O O . LEU A 1 182 ? 23.781 -5.211 -1.574 1 97.69 182 LEU A O 1
ATOM 1482 N N . GLY A 1 183 ? 23.203 -3.246 -0.596 1 96.69 183 GLY A N 1
ATOM 1483 C CA . GLY A 1 183 ? 23.234 -2.539 -1.865 1 96.69 183 GLY A CA 1
ATOM 1484 C C . GLY A 1 183 ? 24.578 -2.604 -2.557 1 96.69 183 GLY A C 1
ATOM 1485 O O . GLY A 1 183 ? 24.688 -3.09 -3.684 1 96.69 183 GLY A O 1
ATOM 1486 N N . PRO A 1 184 ? 25.641 -2.223 -1.895 1 97.19 184 PRO A N 1
ATOM 1487 C CA . PRO A 1 184 ? 26.984 -2.279 -2.477 1 97.19 184 PRO A CA 1
ATOM 1488 C C . PRO A 1 184 ? 27.391 -3.697 -2.867 1 97.19 184 PRO A C 1
ATOM 1490 O O . PRO A 1 184 ? 28.016 -3.895 -3.91 1 97.19 184 PRO A O 1
ATOM 1493 N N . LEU A 1 185 ? 27.047 -4.707 -2.107 1 97 185 LEU A N 1
ATOM 1494 C CA . LEU A 1 185 ? 27.375 -6.086 -2.453 1 97 185 LEU A CA 1
ATOM 1495 C C . LEU A 1 185 ? 26.656 -6.508 -3.734 1 97 185 LEU A C 1
ATOM 1497 O O . LEU A 1 185 ? 27.25 -7.172 -4.59 1 97 185 LEU A O 1
ATOM 1501 N N . PHE A 1 186 ? 25.422 -6.125 -3.809 1 95.06 186 PHE A N 1
ATOM 1502 C CA . PHE A 1 186 ? 24.641 -6.441 -5 1 95.06 186 PHE A CA 1
ATOM 1503 C C . PHE A 1 186 ? 25.234 -5.773 -6.23 1 95.06 186 PHE A C 1
ATOM 1505 O O . PHE A 1 186 ? 25.359 -6.398 -7.285 1 95.06 186 PHE A O 1
ATOM 1512 N N . VAL A 1 187 ? 25.625 -4.559 -6.094 1 95.81 187 VAL A N 1
ATOM 1513 C CA . VAL A 1 187 ? 26.156 -3.797 -7.215 1 95.81 187 VAL A CA 1
ATOM 1514 C C . VAL A 1 187 ? 27.547 -4.34 -7.59 1 95.81 187 VAL A C 1
ATOM 1516 O O . VAL A 1 187 ? 27.906 -4.359 -8.766 1 95.81 187 VAL A O 1
ATOM 1519 N N . TYR A 1 188 ? 28.25 -4.758 -6.602 1 95.94 188 TYR A N 1
ATOM 1520 C CA . TYR A 1 188 ? 29.531 -5.398 -6.871 1 95.94 188 TYR A CA 1
ATOM 1521 C C . TYR A 1 188 ? 29.359 -6.633 -7.742 1 95.94 188 TYR A C 1
ATOM 1523 O O . TYR A 1 188 ? 30.062 -6.809 -8.734 1 95.94 188 TYR A O 1
ATOM 1531 N N . LYS A 1 189 ? 28.406 -7.461 -7.426 1 93.06 189 LYS A N 1
ATOM 1532 C CA . LYS A 1 189 ? 28.125 -8.656 -8.219 1 93.06 189 LYS A CA 1
ATOM 1533 C C . LYS A 1 189 ? 27.641 -8.281 -9.617 1 93.06 189 LYS A C 1
ATOM 1535 O O . LYS A 1 189 ? 28 -8.945 -10.594 1 93.06 189 LYS A O 1
ATOM 1540 N N . MET A 1 190 ? 26.875 -7.281 -9.648 1 92.69 190 MET A N 1
ATOM 1541 C CA . MET A 1 190 ? 26.406 -6.781 -10.938 1 92.69 190 MET A CA 1
ATOM 1542 C C . MET A 1 190 ? 27.562 -6.34 -11.812 1 92.69 190 MET A C 1
ATOM 1544 O O . MET A 1 190 ? 27.625 -6.66 -13 1 92.69 190 MET A O 1
ATOM 1548 N N . GLY A 1 191 ? 28.484 -5.648 -11.227 1 93.75 191 GLY A N 1
ATOM 1549 C CA . GLY A 1 191 ? 29.672 -5.211 -11.945 1 93.75 191 GLY A CA 1
ATOM 1550 C C . GLY A 1 191 ? 30.531 -6.359 -12.438 1 93.75 191 GLY A C 1
ATOM 1551 O O . GLY A 1 191 ? 31.047 -6.324 -13.562 1 93.75 191 GLY A O 1
ATOM 1552 N N . LEU A 1 192 ? 30.625 -7.379 -11.633 1 93.44 192 LEU A N 1
ATOM 1553 C CA . LEU A 1 192 ? 31.375 -8.562 -12.039 1 93.44 192 LEU A CA 1
ATOM 1554 C C . LEU A 1 192 ? 30.703 -9.242 -13.227 1 93.44 192 LEU A C 1
ATOM 1556 O O . LEU A 1 192 ? 31.391 -9.711 -14.141 1 93.44 192 LEU A O 1
ATOM 1560 N N . ALA A 1 193 ? 29.438 -9.297 -13.18 1 90.56 193 ALA A N 1
ATOM 1561 C CA . ALA A 1 193 ? 28.688 -9.898 -14.281 1 90.56 193 ALA A CA 1
ATOM 1562 C C . ALA A 1 193 ? 28.891 -9.117 -15.57 1 90.56 193 ALA A C 1
ATOM 1564 O O . ALA A 1 193 ? 29.125 -9.711 -16.641 1 90.56 193 ALA A O 1
ATOM 1565 N N . PHE A 1 194 ? 28.891 -7.84 -15.516 1 91.75 194 PHE A N 1
ATOM 1566 C CA . PHE A 1 194 ? 29.125 -7.004 -16.688 1 91.75 194 PHE A CA 1
ATOM 1567 C C . PHE A 1 194 ? 30.562 -7.164 -17.188 1 91.75 194 PHE A C 1
ATOM 1569 O O . PHE A 1 194 ? 30.797 -7.324 -18.375 1 91.75 194 PHE A O 1
ATOM 1576 N N . ALA A 1 195 ? 31.484 -7.223 -16.281 1 91.69 195 ALA A N 1
ATOM 1577 C CA . ALA A 1 195 ? 32.906 -7.285 -16.625 1 91.69 195 ALA A CA 1
ATOM 1578 C C . ALA A 1 195 ? 33.281 -8.641 -17.219 1 91.69 195 ALA A C 1
ATOM 1580 O O . ALA A 1 195 ? 34.188 -8.75 -18.016 1 91.69 195 ALA A O 1
ATOM 1581 N N . SER A 1 196 ? 32.5 -9.672 -16.891 1 90.88 196 SER A N 1
ATOM 1582 C CA . SER A 1 196 ? 32.781 -11.016 -17.391 1 90.88 196 SER A CA 1
ATOM 1583 C C . SER A 1 196 ? 32.281 -11.188 -18.828 1 90.88 196 SER A C 1
ATOM 1585 O O . SER A 1 196 ? 32.594 -12.195 -19.469 1 90.88 196 SER A O 1
ATOM 1587 N N . GLY A 1 197 ? 31.516 -10.242 -19.312 1 89.06 197 GLY A N 1
ATOM 1588 C CA . GLY A 1 197 ? 31.047 -10.305 -20.703 1 89.06 197 GLY A CA 1
ATOM 1589 C C . GLY A 1 197 ? 29.703 -10.977 -20.844 1 89.06 197 GLY A C 1
ATOM 1590 O O . GLY A 1 197 ? 29.266 -11.258 -21.953 1 89.06 197 GLY A O 1
ATOM 1591 N N . LYS A 1 198 ? 29.078 -11.234 -19.797 1 84.62 198 LYS A N 1
ATOM 1592 C CA . LYS A 1 198 ? 27.781 -11.906 -19.828 1 84.62 198 LYS A CA 1
ATOM 1593 C C . LYS A 1 198 ? 26.766 -11.102 -20.641 1 84.62 198 LYS A C 1
ATOM 1595 O O . LYS A 1 198 ? 25.844 -11.672 -21.219 1 84.62 198 LYS A O 1
ATOM 1600 N N . ALA A 1 199 ? 27.016 -9.789 -20.688 1 87.94 199 ALA A N 1
ATOM 1601 C CA . ALA A 1 199 ? 26.062 -8.922 -21.375 1 87.94 199 ALA A CA 1
ATOM 1602 C C . ALA A 1 199 ? 26.547 -8.562 -22.766 1 87.94 199 ALA A C 1
ATOM 1604 O O . ALA A 1 199 ? 25.875 -7.816 -23.5 1 87.94 199 ALA A O 1
ATOM 1605 N N . ASP A 1 200 ? 27.594 -9.164 -23.156 1 89.38 200 ASP A N 1
ATOM 1606 C CA . ASP A 1 200 ? 28.156 -8.82 -24.453 1 89.38 200 ASP A CA 1
ATOM 1607 C C . ASP A 1 200 ? 27.172 -9.172 -25.578 1 89.38 200 ASP A C 1
ATOM 1609 O O . ASP A 1 200 ? 26.562 -10.242 -25.562 1 89.38 200 ASP A O 1
ATOM 1613 N N . GLY A 1 201 ? 27 -8.188 -26.516 1 90.06 201 GLY A N 1
ATOM 1614 C CA . GLY A 1 201 ? 26.125 -8.414 -27.656 1 90.06 201 GLY A CA 1
ATOM 1615 C C . GLY A 1 201 ? 24.703 -7.898 -27.438 1 90.06 201 GLY A C 1
ATOM 1616 O O . GLY A 1 201 ? 23.953 -7.699 -28.391 1 90.06 201 GLY A O 1
ATOM 1617 N N . VAL A 1 202 ? 24.406 -7.695 -26.141 1 91.25 202 VAL A N 1
ATOM 1618 C CA . VAL A 1 202 ? 23.031 -7.273 -25.891 1 91.25 202 VAL A CA 1
ATOM 1619 C C . VAL A 1 202 ? 23.031 -5.879 -25.266 1 91.25 202 VAL A C 1
ATOM 1621 O O . VAL A 1 202 ? 22.172 -5.059 -25.578 1 91.25 202 VAL A O 1
ATOM 1624 N N . ILE A 1 203 ? 23.969 -5.66 -24.375 1 93.44 203 ILE A N 1
ATOM 1625 C CA . ILE A 1 203 ? 24.141 -4.344 -23.781 1 93.44 203 ILE A CA 1
ATOM 1626 C C . ILE A 1 203 ? 25.516 -3.797 -24.125 1 93.44 203 ILE A C 1
ATOM 1628 O O . ILE A 1 203 ? 26.531 -4.43 -23.812 1 93.44 203 ILE A O 1
ATOM 1632 N N . SER A 1 204 ? 25.531 -2.654 -24.781 1 94.75 204 SER A N 1
ATOM 1633 C CA . SER A 1 204 ? 26.812 -2.076 -25.172 1 94.75 204 SER A CA 1
ATOM 1634 C C . SER A 1 204 ? 27.656 -1.717 -23.953 1 94.75 204 SER A C 1
ATOM 1636 O O . SER A 1 204 ? 27.109 -1.406 -22.891 1 94.75 204 SER A O 1
ATOM 1638 N N . ARG A 1 205 ? 28.922 -1.708 -24.078 1 94.25 205 ARG A N 1
ATOM 1639 C CA . ARG A 1 205 ? 29.844 -1.442 -22.984 1 94.25 205 ARG A CA 1
ATOM 1640 C C . ARG A 1 205 ? 29.641 -0.033 -22.438 1 94.25 205 ARG A C 1
ATOM 1642 O O . ARG A 1 205 ? 29.531 0.157 -21.219 1 94.25 205 ARG A O 1
ATOM 1649 N N . PRO A 1 206 ? 29.562 0.977 -23.25 1 95.56 206 PRO A N 1
ATOM 1650 C CA . PRO A 1 206 ? 29.312 2.311 -22.703 1 95.56 206 PRO A CA 1
ATOM 1651 C C . PRO A 1 206 ? 28.031 2.383 -21.875 1 95.56 206 PRO A C 1
ATOM 1653 O O . PRO A 1 206 ? 27.969 3.113 -20.891 1 95.56 206 PRO A O 1
ATOM 1656 N N . MET A 1 207 ? 27.078 1.638 -22.266 1 95.56 207 MET A N 1
ATOM 1657 C CA . MET A 1 207 ? 25.797 1.677 -21.578 1 95.56 207 MET A CA 1
ATOM 1658 C C . MET A 1 207 ? 25.906 1.095 -20.172 1 95.56 207 MET A C 1
ATOM 1660 O O . MET A 1 207 ? 25.531 1.747 -19.203 1 95.56 207 MET A O 1
ATOM 1664 N N . TRP A 1 208 ? 26.422 -0.091 -20.078 1 94.44 208 TRP A N 1
ATOM 1665 C CA . TRP A 1 208 ? 26.422 -0.683 -18.734 1 94.44 208 TRP A CA 1
ATOM 1666 C C . TRP A 1 208 ? 27.438 0.011 -17.844 1 94.44 208 TRP A C 1
ATOM 1668 O O . TRP A 1 208 ? 27.266 0.069 -16.625 1 94.44 208 TRP A O 1
ATOM 1678 N N . ILE A 1 209 ? 28.531 0.564 -18.391 1 96.62 209 ILE A N 1
ATOM 1679 C CA . ILE A 1 209 ? 29.469 1.358 -17.594 1 96.62 209 ILE A CA 1
ATOM 1680 C C . ILE A 1 209 ? 28.75 2.596 -17.062 1 96.62 209 ILE A C 1
ATOM 1682 O O . ILE A 1 209 ? 28.922 2.953 -15.891 1 96.62 209 ILE A O 1
ATOM 1686 N N . SER A 1 210 ? 28.016 3.262 -17.922 1 97.5 210 SER A N 1
ATOM 1687 C CA . SER A 1 210 ? 27.25 4.418 -17.469 1 97.5 210 SER A CA 1
ATOM 1688 C C . SER A 1 210 ? 26.281 4.035 -16.359 1 97.5 210 SER A C 1
ATOM 1690 O O . SER A 1 210 ? 26.094 4.785 -15.398 1 97.5 210 SER A O 1
ATOM 1692 N N . TRP A 1 211 ? 25.562 2.898 -16.484 1 97.44 211 TRP A N 1
ATOM 1693 C CA . TRP A 1 211 ? 24.688 2.418 -15.414 1 97.44 211 TRP A CA 1
ATOM 1694 C C . TRP A 1 211 ? 25.453 2.252 -14.109 1 97.44 211 TRP A C 1
ATOM 1696 O O . TRP A 1 211 ? 25.016 2.721 -13.055 1 97.44 211 TRP A O 1
ATOM 1706 N N . MET A 1 212 ? 26.609 1.62 -14.18 1 97.38 212 MET A N 1
ATOM 1707 C CA . MET A 1 212 ? 27.406 1.339 -12.992 1 97.38 212 MET A CA 1
ATOM 1708 C C . MET A 1 212 ? 27.844 2.633 -12.312 1 97.38 212 MET A C 1
ATOM 1710 O O . MET A 1 212 ? 27.75 2.752 -11.086 1 97.38 212 MET A O 1
ATOM 1714 N N . VAL A 1 213 ? 28.281 3.568 -13.062 1 97.88 213 VAL A N 1
ATOM 1715 C CA . VAL A 1 213 ? 28.703 4.848 -12.508 1 97.88 213 VAL A CA 1
ATOM 1716 C C . VAL A 1 213 ? 27.547 5.527 -11.797 1 97.88 213 VAL A C 1
ATOM 1718 O O . VAL A 1 213 ? 27.688 5.988 -10.664 1 97.88 213 VAL A O 1
ATOM 1721 N N . VAL A 1 214 ? 26.438 5.539 -12.445 1 97.94 214 VAL A N 1
ATOM 1722 C CA . VAL A 1 214 ? 25.266 6.211 -11.914 1 97.94 214 VAL A CA 1
ATOM 1723 C C . VAL A 1 214 ? 24.766 5.477 -10.672 1 97.94 214 VAL A C 1
ATOM 1725 O O . VAL A 1 214 ? 24.438 6.102 -9.664 1 97.94 214 VAL A O 1
ATOM 1728 N N . ILE A 1 215 ? 24.719 4.184 -10.688 1 97.88 215 ILE A N 1
ATOM 1729 C CA . ILE A 1 215 ? 24.234 3.381 -9.57 1 97.88 215 ILE A CA 1
ATOM 1730 C C . ILE A 1 215 ? 25.156 3.535 -8.375 1 97.88 215 ILE A C 1
ATOM 1732 O O . ILE A 1 215 ? 24.703 3.732 -7.246 1 97.88 215 ILE A O 1
ATOM 1736 N N . VAL A 1 216 ? 26.469 3.463 -8.617 1 97.38 216 VAL A N 1
ATOM 1737 C CA . VAL A 1 216 ? 27.438 3.623 -7.539 1 97.38 216 VAL A CA 1
ATOM 1738 C C . VAL A 1 216 ? 27.312 5.02 -6.93 1 97.38 216 VAL A C 1
ATOM 1740 O O . VAL A 1 216 ? 27.375 5.18 -5.711 1 97.38 216 VAL A O 1
ATOM 1743 N N . SER A 1 217 ? 27.141 6.008 -7.762 1 96.38 217 SER A N 1
ATOM 1744 C CA . SER A 1 217 ? 26.938 7.367 -7.273 1 96.38 217 SER A CA 1
ATOM 1745 C C . SER A 1 217 ? 25.672 7.473 -6.43 1 96.38 217 SER A C 1
ATOM 1747 O O . SER A 1 217 ? 25.656 8.164 -5.41 1 96.38 217 SER A O 1
ATOM 1749 N N . ALA A 1 218 ? 24.625 6.844 -6.848 1 95.81 218 ALA A N 1
ATOM 1750 C CA . ALA A 1 218 ? 23.375 6.859 -6.094 1 95.81 218 ALA A CA 1
ATOM 1751 C C . ALA A 1 218 ? 23.547 6.199 -4.73 1 95.81 218 ALA A C 1
ATOM 1753 O O . ALA A 1 218 ? 22.969 6.648 -3.738 1 95.81 218 ALA A O 1
ATOM 1754 N N . ILE A 1 219 ? 24.297 5.141 -4.672 1 95.81 219 ILE A N 1
ATOM 1755 C CA . ILE A 1 219 ? 24.594 4.469 -3.414 1 95.81 219 ILE A CA 1
ATOM 1756 C C . ILE A 1 219 ? 25.391 5.406 -2.504 1 95.81 219 ILE A C 1
ATOM 1758 O O . ILE A 1 219 ? 25.109 5.5 -1.308 1 95.81 219 ILE A O 1
ATOM 1762 N N . PHE A 1 220 ? 26.328 6.098 -3.104 1 94.56 220 PHE A N 1
ATOM 1763 C CA . PHE A 1 220 ? 27.125 7.051 -2.34 1 94.56 220 PHE A CA 1
ATOM 1764 C C . PHE A 1 220 ? 26.234 8.141 -1.745 1 94.56 220 PHE A C 1
ATOM 1766 O O . PHE A 1 220 ? 26.406 8.516 -0.581 1 94.56 220 PHE A O 1
ATOM 1773 N N . VAL A 1 221 ? 25.344 8.641 -2.525 1 94.19 221 VAL A N 1
ATOM 1774 C CA . VAL A 1 221 ? 24.406 9.656 -2.059 1 94.19 221 VAL A CA 1
ATOM 1775 C C . VAL A 1 221 ? 23.578 9.109 -0.9 1 94.19 221 VAL A C 1
ATOM 1777 O O . VAL A 1 221 ? 23.344 9.812 0.086 1 94.19 221 VAL A O 1
ATOM 1780 N N . SER A 1 222 ? 23.156 7.926 -0.958 1 95.44 222 SER A N 1
ATOM 1781 C CA . SER A 1 222 ? 22.375 7.285 0.096 1 95.44 222 SER A CA 1
ATOM 1782 C C . SER A 1 222 ? 23.188 7.141 1.376 1 95.44 222 SER A C 1
ATOM 1784 O O . SER A 1 222 ? 22.672 7.344 2.477 1 95.44 222 SER A O 1
ATOM 1786 N N . ILE A 1 223 ? 24.406 6.801 1.245 1 95.38 223 ILE A N 1
ATOM 1787 C CA . ILE A 1 223 ? 25.297 6.637 2.393 1 95.38 223 ILE A CA 1
ATOM 1788 C C . ILE A 1 223 ? 25.547 7.988 3.051 1 95.38 223 ILE A C 1
ATOM 1790 O O . ILE A 1 223 ? 25.547 8.102 4.277 1 95.38 223 ILE A O 1
ATOM 1794 N N . LEU A 1 224 ? 25.734 8.977 2.225 1 95.06 224 LEU A N 1
ATOM 1795 C CA . LEU A 1 224 ? 25.891 10.32 2.76 1 95.06 224 LEU A CA 1
ATOM 1796 C C . LEU A 1 224 ? 24.656 10.758 3.541 1 95.06 224 LEU A C 1
ATOM 1798 O O . LEU A 1 224 ? 24.766 11.336 4.621 1 95.06 224 LEU A O 1
ATOM 1802 N N . TRP A 1 225 ? 23.531 10.492 2.986 1 95.62 225 TRP A N 1
ATOM 1803 C CA . TRP A 1 225 ? 22.281 10.891 3.619 1 95.62 225 TRP A CA 1
ATOM 1804 C C . TRP A 1 225 ? 22.125 10.234 4.988 1 95.62 225 TRP A C 1
ATOM 1806 O O . TRP A 1 225 ? 21.844 10.914 5.98 1 95.62 225 TRP A O 1
ATOM 1816 N N . ILE A 1 226 ? 22.375 8.961 5.07 1 97.38 226 ILE A N 1
ATOM 1817 C CA . ILE A 1 226 ? 22.172 8.25 6.324 1 97.38 226 ILE A CA 1
ATOM 1818 C C . ILE A 1 226 ? 23.281 8.617 7.312 1 97.38 226 ILE A C 1
ATOM 1820 O O . ILE A 1 226 ? 23.047 8.672 8.523 1 97.38 226 ILE A O 1
ATOM 1824 N N . SER A 1 227 ? 24.5 8.891 6.875 1 97 227 SER A N 1
ATOM 1825 C CA . SER A 1 227 ? 25.578 9.336 7.746 1 97 227 SER A CA 1
ATOM 1826 C C . SER A 1 227 ? 25.234 10.664 8.414 1 97 227 SER A C 1
ATOM 1828 O O . SER A 1 227 ? 25.516 10.859 9.602 1 97 227 SER A O 1
ATOM 1830 N N . ASN A 1 228 ? 24.656 11.492 7.621 1 95.88 228 ASN A N 1
ATOM 1831 C CA . ASN A 1 228 ? 24.234 12.781 8.18 1 95.88 228 ASN A CA 1
ATOM 1832 C C . ASN A 1 228 ? 23.172 12.602 9.258 1 95.88 228 ASN A C 1
ATOM 1834 O O . ASN A 1 228 ? 23.172 13.312 10.258 1 95.88 228 ASN A O 1
ATOM 1838 N N . LEU A 1 229 ? 22.312 11.695 9.062 1 96.75 229 LEU A N 1
ATOM 1839 C CA . LEU A 1 229 ? 21.266 11.43 10.062 1 96.75 229 LEU A CA 1
ATOM 1840 C C . LEU A 1 229 ? 21.891 10.867 11.336 1 96.75 229 LEU A C 1
ATOM 1842 O O . LEU A 1 229 ? 21.469 11.234 12.438 1 96.75 229 LEU A O 1
ATOM 1846 N N . TRP A 1 230 ? 22.859 9.961 11.156 1 96.88 230 TRP A N 1
ATOM 1847 C CA . TRP A 1 230 ? 23.562 9.414 12.32 1 96.88 230 TRP A CA 1
ATOM 1848 C C . TRP A 1 230 ? 24.281 10.516 13.086 1 96.88 230 TRP A C 1
ATOM 1850 O O . TRP A 1 230 ? 24.234 10.562 14.312 1 96.88 230 TRP A O 1
ATOM 1860 N N . ILE A 1 231 ? 24.922 11.414 12.422 1 96.88 231 ILE A N 1
ATOM 1861 C CA . ILE A 1 231 ? 25.656 12.523 13.039 1 96.88 231 ILE A CA 1
ATOM 1862 C C . ILE A 1 231 ? 24.688 13.383 13.844 1 96.88 231 ILE A C 1
ATOM 1864 O O . ILE A 1 231 ? 24.953 13.711 15 1 96.88 231 ILE A O 1
ATOM 1868 N N . ASP A 1 232 ? 23.594 13.727 13.203 1 95.31 232 ASP A N 1
ATOM 1869 C CA . ASP A 1 232 ? 22.594 14.523 13.891 1 95.31 232 ASP A CA 1
ATOM 1870 C C . ASP A 1 232 ? 22.062 13.797 15.125 1 95.31 232 ASP A C 1
ATOM 1872 O O . ASP A 1 232 ? 21.812 14.422 16.156 1 95.31 232 ASP A O 1
ATOM 1876 N N . PHE A 1 233 ? 21.906 12.531 15 1 95.5 233 PHE A N 1
ATOM 1877 C CA . PHE A 1 233 ? 21.375 11.703 16.078 1 95.5 233 PHE A CA 1
ATOM 1878 C C . PHE A 1 233 ? 22.312 11.742 17.281 1 95.5 233 PHE A C 1
ATOM 1880 O O . PHE A 1 233 ? 21.875 11.969 18.422 1 95.5 233 PHE A O 1
ATOM 1887 N N . PHE A 1 234 ? 23.578 11.586 17.125 1 95.06 234 PHE A N 1
ATOM 1888 C CA . PHE A 1 234 ? 24.547 11.555 18.219 1 95.06 234 PHE A CA 1
ATOM 1889 C C . PHE A 1 234 ? 24.781 12.953 18.766 1 95.06 234 PHE A C 1
ATOM 1891 O O . PHE A 1 234 ? 25.016 13.109 19.969 1 95.06 234 PHE A O 1
ATOM 1898 N N . ARG A 1 235 ? 24.75 13.914 17.953 1 94.75 235 ARG A N 1
ATOM 1899 C CA . ARG A 1 235 ? 24.859 15.289 18.422 1 94.75 235 ARG A CA 1
ATOM 1900 C C . ARG A 1 235 ? 23.719 15.648 19.359 1 94.75 235 ARG A C 1
ATOM 1902 O O . ARG A 1 235 ? 23.938 16.281 20.391 1 94.75 235 ARG A O 1
ATOM 1909 N N . GLU A 1 236 ? 22.578 15.234 18.938 1 92.62 236 GLU A N 1
ATOM 1910 C CA . GLU A 1 236 ? 21.406 15.508 19.781 1 92.62 236 GLU A CA 1
ATOM 1911 C C . GLU A 1 236 ? 21.5 14.766 21.109 1 92.62 236 GLU A C 1
ATOM 1913 O O . GLU A 1 236 ? 21.125 15.305 22.156 1 92.62 236 GLU A O 1
ATOM 1918 N N . ARG A 1 237 ? 21.953 13.578 21.125 1 91.38 237 ARG A N 1
ATOM 1919 C CA . ARG A 1 237 ? 22.109 12.797 22.359 1 91.38 237 ARG A CA 1
ATOM 1920 C C . ARG A 1 237 ? 23.156 13.414 23.266 1 91.38 237 ARG A C 1
ATOM 1922 O O . ARG A 1 237 ? 22.984 13.445 24.484 1 91.38 237 ARG A O 1
ATOM 1929 N N . LEU A 1 238 ? 24.188 13.883 22.672 1 91.44 238 LEU A N 1
ATOM 1930 C CA . LEU A 1 238 ? 25.25 14.523 23.438 1 91.44 238 LEU A CA 1
ATOM 1931 C C . LEU A 1 238 ? 24.75 15.812 24.094 1 91.44 238 LEU A C 1
ATOM 1933 O O . LEU A 1 238 ? 25.062 16.094 25.25 1 91.44 238 LEU A O 1
ATOM 1937 N N . ARG A 1 239 ? 24.031 16.531 23.391 1 91.56 239 ARG A N 1
ATOM 1938 C CA . ARG A 1 239 ? 23.484 17.766 23.906 1 91.56 239 ARG A CA 1
ATOM 1939 C C . ARG A 1 239 ? 22.547 17.5 25.094 1 91.56 239 ARG A C 1
ATOM 1941 O O . ARG A 1 239 ? 22.562 18.234 26.078 1 91.56 239 ARG A O 1
ATOM 1948 N N . LYS A 1 240 ? 21.75 16.531 25.016 1 90.06 240 LYS A N 1
ATOM 1949 C CA . LYS A 1 240 ? 20.828 16.172 26.078 1 90.06 240 LYS A CA 1
ATOM 1950 C C . LYS A 1 240 ? 21.578 15.727 27.328 1 90.06 240 LYS A C 1
ATOM 1952 O O . LYS A 1 240 ? 21.188 16.047 28.453 1 90.06 240 LYS A O 1
ATOM 1957 N N . GLU A 1 241 ? 22.656 14.953 27.109 1 89.75 241 GLU A N 1
ATOM 1958 C CA . GLU A 1 241 ? 23.484 14.484 28.234 1 89.75 241 GLU A CA 1
ATOM 1959 C C . GLU A 1 241 ? 24.188 15.656 28.922 1 89.75 241 GLU A C 1
ATOM 1961 O O . GLU A 1 241 ? 24.312 15.672 30.141 1 89.75 241 GLU A O 1
ATOM 1966 N N . LEU A 1 242 ? 24.609 16.547 28.156 1 90.25 242 LEU A N 1
ATOM 1967 C CA . LEU A 1 242 ? 25.281 17.719 28.703 1 90.25 242 LEU A CA 1
ATOM 1968 C C . LEU A 1 242 ? 24.312 18.594 29.469 1 90.25 242 LEU A C 1
ATOM 1970 O O . LEU A 1 242 ? 24.672 19.188 30.5 1 90.25 242 LEU A O 1
ATOM 1974 N N . LYS A 1 243 ? 23.172 18.703 29.031 1 88.19 243 LYS A N 1
ATOM 1975 C CA . LYS A 1 243 ? 22.156 19.484 29.719 1 88.19 243 LYS A CA 1
ATOM 1976 C C . LYS A 1 243 ? 21.766 18.812 31.047 1 88.19 243 LYS A C 1
ATOM 1978 O O . LYS A 1 243 ? 21.406 19.5 32 1 88.19 243 LYS A O 1
ATOM 1983 N N . LYS A 1 244 ? 21.859 17.578 31.172 1 83.75 244 LYS A N 1
ATOM 1984 C CA . LYS A 1 244 ? 21.547 16.859 32.406 1 83.75 244 LYS A CA 1
ATOM 1985 C C . LYS A 1 244 ? 22.656 17.062 33.438 1 83.75 244 LYS A C 1
ATOM 1987 O O . LYS A 1 244 ? 22.375 17.062 34.656 1 83.75 244 LYS A O 1
ATOM 1992 N N . CYS A 1 245 ? 23.812 17.266 32.969 1 81.88 245 CYS A N 1
ATOM 1993 C CA . CYS A 1 245 ? 24.953 17.438 33.875 1 81.88 245 CYS A CA 1
ATOM 1994 C C . CYS A 1 245 ? 25.031 18.859 34.406 1 81.88 245 CYS A C 1
ATOM 1996 O O . CYS A 1 245 ? 25.609 19.109 35.469 1 81.88 245 CYS A O 1
ATOM 1998 N N . ASN A 1 246 ? 24.391 19.812 33.781 1 72.81 246 ASN A N 1
ATOM 1999 C CA . ASN A 1 246 ? 24.344 21.172 34.281 1 72.81 246 ASN A CA 1
ATOM 2000 C C . ASN A 1 246 ? 23.047 21.438 35.062 1 72.81 246 ASN A C 1
ATOM 2002 O O . ASN A 1 246 ? 21.969 21.078 34.625 1 72.81 246 ASN A O 1
ATOM 2006 N N . MET B 1 1 ? -3.123 -26.844 21.562 1 26.58 1 MET B N 1
ATOM 2007 C CA . MET B 1 1 ? -3.604 -25.703 20.797 1 26.58 1 MET B CA 1
ATOM 2008 C C . MET B 1 1 ? -2.441 -24.828 20.328 1 26.58 1 MET B C 1
ATOM 2010 O O . MET B 1 1 ? -1.771 -24.203 21.141 1 26.58 1 MET B O 1
ATOM 2014 N N . GLU B 1 2 ? -1.545 -25.328 19.453 1 39.72 2 GLU B N 1
ATOM 2015 C CA . GLU B 1 2 ? -0.239 -24.875 18.984 1 39.72 2 GLU B CA 1
ATOM 2016 C C . GLU B 1 2 ? -0.174 -23.344 18.938 1 39.72 2 GLU B C 1
ATOM 2018 O O . GLU B 1 2 ? -1.196 -22.688 18.75 1 39.72 2 GLU B O 1
ATOM 2023 N N . ILE B 1 3 ? 0.843 -22.625 19.328 1 40.81 3 ILE B N 1
ATOM 2024 C CA . ILE B 1 3 ? 1.46 -21.312 19.453 1 40.81 3 ILE B CA 1
ATOM 2025 C C . ILE B 1 3 ? 1.07 -20.438 18.266 1 40.81 3 ILE B C 1
ATOM 2027 O O . ILE B 1 3 ? 1.167 -20.875 17.109 1 40.81 3 ILE B O 1
ATOM 2031 N N . LEU B 1 4 ? 0.259 -19.359 18.328 1 52 4 LEU B N 1
ATOM 2032 C CA . LEU B 1 4 ? -0.079 -18.391 17.281 1 52 4 LEU B CA 1
ATOM 2033 C C . LEU B 1 4 ? 1.057 -18.266 16.281 1 52 4 LEU B C 1
ATOM 2035 O O . LEU B 1 4 ? 2.215 -18.078 16.656 1 52 4 LEU B O 1
ATOM 2039 N N . GLU B 1 5 ? 0.908 -18.828 15.062 1 75.38 5 GLU B N 1
ATOM 2040 C CA . GLU B 1 5 ? 1.799 -18.812 13.906 1 75.38 5 GLU B CA 1
ATOM 2041 C C . GLU B 1 5 ? 2.529 -17.484 13.789 1 75.38 5 GLU B C 1
ATOM 2043 O O . GLU B 1 5 ? 1.915 -16.422 13.898 1 75.38 5 GLU B O 1
ATOM 2048 N N . PRO B 1 6 ? 3.789 -17.594 14.086 1 77.19 6 PRO B N 1
ATOM 2049 C CA . PRO B 1 6 ? 4.637 -16.391 14.062 1 77.19 6 PRO B CA 1
ATOM 2050 C C . PRO B 1 6 ? 4.203 -15.383 13 1 77.19 6 PRO B C 1
ATOM 2052 O O . PRO B 1 6 ? 4.227 -14.172 13.242 1 77.19 6 PRO B O 1
ATOM 2055 N N . ASN B 1 7 ? 3.648 -15.836 11.984 1 89.75 7 ASN B N 1
ATOM 2056 C CA . ASN B 1 7 ? 3.197 -14.922 10.938 1 89.75 7 ASN B CA 1
ATOM 2057 C C . ASN B 1 7 ? 1.96 -14.141 11.367 1 89.75 7 ASN B C 1
ATOM 2059 O O . ASN B 1 7 ? 1.893 -12.93 11.188 1 89.75 7 ASN B O 1
ATOM 2063 N N . LEU B 1 8 ? 1.04 -14.812 11.969 1 94.19 8 LEU B N 1
ATOM 2064 C CA . LEU B 1 8 ? -0.215 -14.18 12.352 1 94.19 8 LEU B CA 1
ATOM 2065 C C . LEU B 1 8 ? 0.021 -13.109 13.414 1 94.19 8 LEU B C 1
ATOM 2067 O O . LEU B 1 8 ? -0.528 -12.008 13.328 1 94.19 8 LEU B O 1
ATOM 2071 N N . VAL B 1 9 ? 0.834 -13.438 14.367 1 94.88 9 VAL B N 1
ATOM 2072 C CA . VAL B 1 9 ? 1.157 -12.484 15.43 1 94.88 9 VAL B CA 1
ATOM 2073 C C . VAL B 1 9 ? 1.888 -11.281 14.836 1 94.88 9 VAL B C 1
ATOM 2075 O O . VAL B 1 9 ? 1.554 -1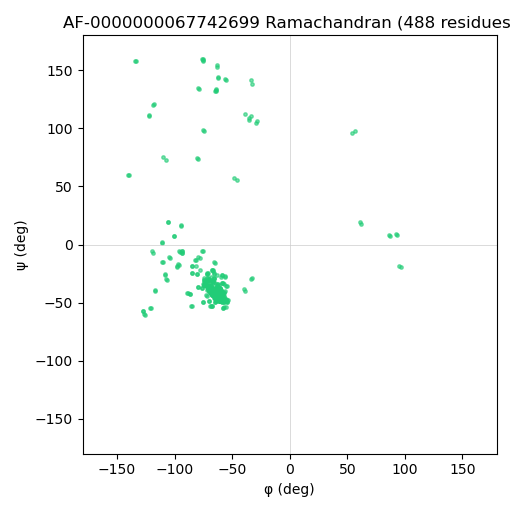0.133 15.141 1 94.88 9 VAL B O 1
ATOM 2078 N N . GLY B 1 10 ? 2.822 -11.523 14.016 1 95.12 10 GLY B N 1
ATOM 2079 C CA . GLY B 1 10 ? 3.562 -10.445 13.375 1 95.12 10 GLY B CA 1
ATOM 2080 C C . GLY B 1 10 ? 2.684 -9.539 12.539 1 95.12 10 GLY B C 1
ATOM 2081 O O . GLY B 1 10 ? 2.781 -8.312 12.633 1 95.12 10 GLY B O 1
ATOM 2082 N N . PHE B 1 11 ? 1.811 -10.117 11.727 1 97.19 11 PHE B N 1
ATOM 2083 C CA . PHE B 1 11 ? 0.917 -9.328 10.883 1 97.19 11 PHE B CA 1
ATOM 2084 C C . PHE B 1 11 ? -0.065 -8.531 11.727 1 97.19 11 PHE B C 1
ATOM 2086 O O . PHE B 1 11 ? -0.377 -7.383 11.406 1 97.19 11 PHE B O 1
ATOM 2093 N N . THR B 1 12 ? -0.524 -9.156 12.805 1 97.56 12 THR B N 1
ATOM 2094 C CA . THR B 1 12 ? -1.453 -8.461 13.688 1 97.56 12 THR B CA 1
ATOM 2095 C C . THR B 1 12 ? -0.789 -7.238 14.32 1 97.56 12 THR B C 1
ATOM 2097 O O . THR B 1 12 ? -1.4 -6.172 14.414 1 97.56 12 THR B O 1
ATOM 2100 N N . LEU B 1 13 ? 0.437 -7.41 14.703 1 96 13 LEU B N 1
ATOM 2101 C CA . LEU B 1 13 ? 1.188 -6.293 15.266 1 96 13 LEU B CA 1
ATOM 2102 C C . LEU B 1 13 ? 1.378 -5.184 14.242 1 96 13 LEU B C 1
ATOM 2104 O O . LEU B 1 13 ? 1.197 -4.008 14.555 1 96 13 LEU B O 1
ATOM 2108 N N . VAL B 1 14 ? 1.662 -5.52 13.039 1 95.81 14 VAL B N 1
ATOM 2109 C CA . VAL B 1 14 ? 1.895 -4.539 11.984 1 95.81 14 VAL B CA 1
ATOM 2110 C C . VAL B 1 14 ? 0.615 -3.746 11.727 1 95.81 14 VAL B C 1
ATOM 2112 O O . VAL B 1 14 ? 0.642 -2.516 11.664 1 95.81 14 VAL B O 1
ATOM 2115 N N . PHE B 1 15 ? -0.526 -4.41 11.586 1 98.25 15 PHE B N 1
ATOM 2116 C CA . PHE B 1 15 ? -1.778 -3.717 11.305 1 98.25 15 PHE B CA 1
ATOM 2117 C C . PHE B 1 15 ? -2.205 -2.869 12.492 1 98.25 15 PHE B C 1
ATOM 2119 O O . PHE B 1 15 ? -2.773 -1.788 12.32 1 98.25 15 PHE B O 1
ATOM 2126 N N . SER B 1 16 ? -1.846 -3.355 13.703 1 97.94 16 SER B N 1
ATOM 2127 C CA . SER B 1 16 ? -2.117 -2.541 14.883 1 97.94 16 SER B CA 1
ATOM 2128 C C . SER B 1 16 ? -1.276 -1.27 14.883 1 97.94 16 SER B C 1
ATOM 2130 O O . SER B 1 16 ? -1.778 -0.186 15.195 1 97.94 16 SER B O 1
ATOM 2132 N N . ILE B 1 17 ? -0.069 -1.381 14.531 1 95.5 17 ILE B N 1
ATOM 2133 C CA . ILE B 1 17 ? 0.835 -0.238 14.477 1 95.5 17 ILE B CA 1
ATOM 2134 C C . ILE B 1 17 ? 0.369 0.741 13.406 1 95.5 17 ILE B C 1
ATOM 2136 O O . ILE B 1 17 ? 0.353 1.954 13.625 1 95.5 17 ILE B O 1
ATOM 2140 N N . ILE B 1 18 ? -0.059 0.249 12.242 1 97.06 18 ILE B N 1
ATOM 2141 C CA . ILE B 1 18 ? -0.542 1.099 11.156 1 97.06 18 ILE B CA 1
ATOM 2142 C C . ILE B 1 18 ? -1.783 1.86 11.609 1 97.06 18 ILE B C 1
ATOM 2144 O O . ILE B 1 18 ? -1.885 3.072 11.414 1 97.06 18 ILE B O 1
ATOM 2148 N N . TYR B 1 19 ? -2.68 1.13 12.234 1 98.12 19 TYR B N 1
ATOM 2149 C CA . TYR B 1 19 ? -3.895 1.759 12.742 1 98.12 19 TYR B CA 1
ATOM 2150 C C . TYR B 1 19 ? -3.566 2.844 13.758 1 98.12 19 TYR B C 1
ATOM 2152 O O . TYR B 1 19 ? -4.082 3.961 13.672 1 98.12 19 TYR B O 1
ATOM 2160 N N . LEU B 1 20 ? -2.713 2.5 14.703 1 96.94 20 LEU B N 1
ATOM 2161 C CA . LEU B 1 20 ? -2.377 3.438 15.766 1 96.94 20 LEU B CA 1
ATOM 2162 C C . LEU B 1 20 ? -1.588 4.621 15.219 1 96.94 20 LEU B C 1
ATOM 2164 O O . LEU B 1 20 ? -1.74 5.75 15.695 1 96.94 20 LEU B O 1
ATOM 2168 N N . PHE B 1 21 ? -0.753 4.383 14.281 1 96.38 21 PHE B N 1
ATOM 2169 C CA . PHE B 1 21 ? -0.019 5.457 13.625 1 96.38 21 PHE B CA 1
ATOM 2170 C C . PHE B 1 21 ? -0.976 6.434 12.953 1 96.38 21 PHE B C 1
ATOM 2172 O O . PHE B 1 21 ? -0.805 7.648 13.055 1 96.38 21 PHE B O 1
ATOM 2179 N N . GLY B 1 22 ? -1.938 5.93 12.227 1 97.19 22 GLY B N 1
ATOM 2180 C CA . GLY B 1 22 ? -2.969 6.785 11.656 1 97.19 22 GLY B CA 1
ATOM 2181 C C . GLY B 1 22 ? -3.74 7.566 12.711 1 97.19 22 GLY B C 1
ATOM 2182 O O . GLY B 1 22 ? -3.881 8.781 12.602 1 97.19 22 GLY B O 1
ATOM 2183 N N . TYR B 1 23 ? -4.129 6.855 13.766 1 97 23 TYR B N 1
ATOM 2184 C CA . TYR B 1 23 ? -4.996 7.414 14.797 1 97 23 TYR B CA 1
ATOM 2185 C C . TYR B 1 23 ? -4.262 8.469 15.617 1 97 23 TYR B C 1
ATOM 2187 O O . TYR B 1 23 ? -4.816 9.531 15.914 1 97 23 TYR B O 1
ATOM 2195 N N . LEU B 1 24 ? -2.982 8.188 15.906 1 95.81 24 LEU B N 1
ATOM 2196 C CA . LEU B 1 24 ? -2.293 9.008 16.891 1 95.81 24 LEU B CA 1
ATOM 2197 C C . LEU B 1 24 ? -1.472 10.102 16.219 1 95.81 24 LEU B C 1
ATOM 2199 O O . LEU B 1 24 ? -1.105 11.094 16.844 1 95.81 24 LEU B O 1
ATOM 2203 N N . ILE B 1 25 ? -1.223 9.922 14.906 1 94.5 25 ILE B N 1
ATOM 2204 C CA . ILE B 1 25 ? -0.279 10.844 14.289 1 94.5 25 ILE B CA 1
ATOM 2205 C C . ILE B 1 25 ? -0.905 11.469 13.047 1 94.5 25 ILE B C 1
ATOM 2207 O O . ILE B 1 25 ? -1.157 12.672 13.008 1 94.5 25 ILE B O 1
ATOM 2211 N N . ILE B 1 26 ? -1.328 10.727 12.125 1 95.31 26 ILE B N 1
ATOM 2212 C CA . ILE B 1 26 ? -1.755 11.25 10.836 1 95.31 26 ILE B CA 1
ATOM 2213 C C . ILE B 1 26 ? -3.066 12.016 10.992 1 95.31 26 ILE B C 1
ATOM 2215 O O . ILE B 1 26 ? -3.184 13.156 10.539 1 95.31 26 ILE B O 1
ATOM 2219 N N . PHE B 1 27 ? -4.055 11.406 11.68 1 96.69 27 PHE B N 1
ATOM 2220 C CA . PHE B 1 27 ? -5.398 11.969 11.703 1 96.69 27 PHE B CA 1
ATOM 2221 C C . PHE B 1 27 ? -5.695 12.617 13.047 1 96.69 27 PHE B C 1
ATOM 2223 O O . PHE B 1 27 ? -6.859 12.812 13.406 1 96.69 27 PHE B O 1
ATOM 2230 N N . LYS B 1 28 ? -4.656 12.93 13.789 1 94.06 28 LYS B N 1
ATOM 2231 C CA . LYS B 1 28 ? -4.801 13.477 15.133 1 94.06 28 LYS B CA 1
ATOM 2232 C C . LYS B 1 28 ? -5.648 14.75 15.125 1 94.06 28 LYS B C 1
ATOM 2234 O O . LYS B 1 28 ? -6.383 15.016 16.078 1 94.06 28 LYS B O 1
ATOM 2239 N N . ASP B 1 29 ? -5.641 15.484 13.969 1 93.19 29 ASP B N 1
ATOM 2240 C CA . ASP B 1 29 ? -6.32 16.781 13.906 1 93.19 29 ASP B CA 1
ATOM 2241 C C . ASP B 1 29 ? -7.727 16.625 13.328 1 93.19 29 ASP B C 1
ATOM 2243 O O . ASP B 1 29 ? -8.469 17.609 13.234 1 93.19 29 ASP B O 1
ATOM 2247 N N . TRP B 1 30 ? -8.062 15.438 12.875 1 94.38 30 TRP B N 1
ATOM 2248 C CA . TRP B 1 30 ? -9.414 15.227 12.352 1 94.38 30 TRP B CA 1
ATOM 2249 C C . TRP B 1 30 ? -10.422 15.125 13.492 1 94.38 30 TRP B C 1
ATOM 2251 O O . TRP B 1 30 ? -10.047 14.922 14.648 1 94.38 30 TRP B O 1
ATOM 2261 N N . LYS B 1 31 ? -11.703 15.359 13.18 1 92.88 31 LYS B N 1
ATOM 2262 C CA . LYS B 1 31 ? -12.766 15.258 14.172 1 92.88 31 LYS B CA 1
ATOM 2263 C C . LYS B 1 31 ? -12.766 13.875 14.836 1 92.88 31 LYS B C 1
ATOM 2265 O O . LYS B 1 31 ? -12.547 12.867 14.164 1 92.88 31 LYS B O 1
ATOM 2270 N N . GLU B 1 32 ? -13.008 13.812 16.016 1 91.69 32 GLU B N 1
ATOM 2271 C CA . GLU B 1 32 ? -12.93 12.609 16.844 1 91.69 32 GLU B CA 1
ATOM 2272 C C . GLU B 1 32 ? -13.859 11.516 16.312 1 91.69 32 GLU B C 1
ATOM 2274 O O . GLU B 1 32 ? -13.523 10.328 16.375 1 91.69 32 GLU B O 1
ATOM 2279 N N . LYS B 1 33 ? -14.945 11.938 15.766 1 92.75 33 LYS B N 1
ATOM 2280 C CA . LYS B 1 33 ? -15.953 10.977 15.32 1 92.75 33 LYS B CA 1
ATOM 2281 C C . LYS B 1 33 ? -15.484 10.227 14.078 1 92.75 33 LYS B C 1
ATOM 2283 O O . LYS B 1 33 ? -15.859 9.078 13.859 1 92.75 33 LYS B O 1
ATOM 2288 N N . VAL B 1 34 ? -14.586 10.805 13.281 1 95.94 34 VAL B N 1
ATOM 2289 C CA . VAL B 1 34 ? -14.219 10.188 12.016 1 95.94 34 VAL B CA 1
ATOM 2290 C C . VAL B 1 34 ? -12.781 9.664 12.094 1 95.94 34 VAL B C 1
ATOM 2292 O O . VAL B 1 34 ? -12.367 8.859 11.258 1 95.94 34 VAL B O 1
ATOM 2295 N N . ARG B 1 35 ? -12.047 10.078 13.055 1 96.56 35 ARG B N 1
ATOM 2296 C CA . ARG B 1 35 ? -10.633 9.75 13.203 1 96.56 35 ARG B CA 1
ATOM 2297 C C . ARG B 1 35 ? -10.422 8.242 13.211 1 96.56 35 ARG B C 1
ATOM 2299 O O . ARG B 1 35 ? -9.555 7.727 12.5 1 96.56 35 ARG B O 1
ATOM 2306 N N . PRO B 1 36 ? -11.172 7.445 14 1 97.81 36 PRO B N 1
ATOM 2307 C CA . PRO B 1 36 ? -10.977 5.992 13.977 1 97.81 36 PRO B CA 1
ATOM 2308 C C . PRO B 1 36 ? -11.219 5.387 12.602 1 97.81 36 PRO B C 1
ATOM 2310 O O . PRO B 1 36 ? -10.445 4.535 12.148 1 97.81 36 PRO B O 1
ATOM 2313 N N . ASP B 1 37 ? -12.211 5.863 11.914 1 97.88 37 ASP B N 1
ATOM 2314 C CA . ASP B 1 37 ? -12.539 5.336 10.594 1 97.88 37 ASP B CA 1
ATOM 2315 C C . ASP B 1 37 ? -11.453 5.68 9.578 1 97.88 37 ASP B C 1
ATOM 2317 O O . ASP B 1 37 ? -11.141 4.879 8.695 1 97.88 37 ASP B O 1
ATOM 2321 N N . ALA B 1 38 ? -11 6.906 9.711 1 98 38 ALA B N 1
ATOM 2322 C CA . ALA B 1 38 ? -9.914 7.305 8.82 1 98 38 ALA B CA 1
ATOM 2323 C C . ALA B 1 38 ? -8.688 6.414 9.016 1 98 38 ALA B C 1
ATOM 2325 O O . ALA B 1 38 ? -8.031 6.035 8.047 1 98 38 ALA B O 1
ATOM 2326 N N . SER B 1 39 ? -8.398 6.066 10.242 1 98.31 39 SER B N 1
ATOM 2327 C CA . SER B 1 39 ? -7.293 5.172 10.555 1 98.31 39 SER B CA 1
ATOM 2328 C C . SER B 1 39 ? -7.535 3.775 9.992 1 98.31 39 SER B C 1
ATOM 2330 O O . SER B 1 39 ? -6.609 3.131 9.492 1 98.31 39 SER B O 1
ATOM 2332 N N . SER B 1 40 ? -8.75 3.342 10.094 1 98.62 40 SER B N 1
ATOM 2333 C CA . SER B 1 40 ? -9.117 2.057 9.516 1 98.62 40 SER B CA 1
ATOM 2334 C C . SER B 1 40 ? -8.922 2.057 8 1 98.62 40 SER B C 1
ATOM 2336 O O . SER B 1 40 ? -8.531 1.043 7.418 1 98.62 40 SER B O 1
ATOM 2338 N N . CYS B 1 41 ? -9.156 3.193 7.352 1 98.19 41 CYS B N 1
ATOM 2339 C CA . CYS B 1 41 ? -9.016 3.311 5.902 1 98.19 41 CYS B CA 1
ATOM 2340 C C . CYS B 1 41 ? -7.562 3.119 5.48 1 98.19 41 CYS B C 1
ATOM 2342 O O . CYS B 1 41 ? -7.285 2.424 4.504 1 98.19 41 CYS B O 1
ATOM 2344 N N . ILE B 1 42 ? -6.621 3.738 6.148 1 97 42 ILE B N 1
ATOM 2345 C CA . ILE B 1 42 ? -5.223 3.598 5.754 1 97 42 ILE B CA 1
ATOM 2346 C C . ILE B 1 42 ? -4.754 2.168 6.012 1 97 42 ILE B C 1
ATOM 2348 O O . ILE B 1 42 ? -3.955 1.622 5.25 1 97 42 ILE B O 1
ATOM 2352 N N . MET B 1 43 ? -5.207 1.578 7.156 1 98.06 43 MET B N 1
ATOM 2353 C CA . MET B 1 43 ? -4.895 0.177 7.426 1 98.06 43 MET B CA 1
ATOM 2354 C C . MET B 1 43 ? -5.457 -0.724 6.328 1 98.06 43 MET B C 1
ATOM 2356 O O . MET B 1 43 ? -4.785 -1.653 5.879 1 98.06 43 MET B O 1
ATOM 2360 N N . SER B 1 44 ? -6.656 -0.439 5.887 1 98.31 44 SER B N 1
ATOM 2361 C CA . SER B 1 44 ? -7.293 -1.186 4.809 1 98.31 44 SER B CA 1
ATOM 2362 C C . SER B 1 44 ? -6.512 -1.053 3.506 1 98.31 44 SER B C 1
ATOM 2364 O O . SER B 1 44 ? -6.383 -2.02 2.75 1 98.31 44 SER B O 1
ATOM 2366 N N . LEU B 1 45 ? -6.043 0.119 3.238 1 96.19 45 LEU B N 1
ATOM 2367 C CA . LEU B 1 45 ? -5.227 0.335 2.047 1 96.19 45 LEU B CA 1
ATOM 2368 C C . LEU B 1 45 ? -3.938 -0.477 2.117 1 96.19 45 LEU B C 1
ATOM 2370 O O . LEU B 1 45 ? -3.514 -1.064 1.119 1 96.19 45 LEU B O 1
ATOM 2374 N N . ALA B 1 46 ? -3.34 -0.503 3.285 1 95.75 46 ALA B N 1
ATOM 2375 C CA . ALA B 1 46 ? -2.104 -1.251 3.498 1 95.75 46 ALA B CA 1
ATOM 2376 C C . ALA B 1 46 ? -2.336 -2.75 3.342 1 95.75 46 ALA B C 1
ATOM 2378 O O . ALA B 1 46 ? -1.432 -3.486 2.939 1 95.75 46 ALA B O 1
ATOM 2379 N N . HIS B 1 47 ? -3.486 -3.166 3.613 1 97.81 47 HIS B N 1
ATOM 2380 C CA . HIS B 1 47 ? -3.846 -4.57 3.459 1 97.81 47 HIS B CA 1
ATOM 2381 C C . HIS B 1 47 ? -4.289 -4.871 2.033 1 97.81 47 HIS B C 1
ATOM 2383 O O . HIS B 1 47 ? -3.773 -5.793 1.398 1 97.81 47 HIS B O 1
ATOM 2389 N N . GLY B 1 48 ? -5.238 -4.105 1.535 1 97.25 48 GLY B N 1
ATOM 2390 C CA . GLY B 1 48 ? -5.973 -4.434 0.322 1 97.25 48 GLY B CA 1
ATOM 2391 C C . GLY B 1 48 ? -5.086 -4.523 -0.905 1 97.25 48 GLY B C 1
ATOM 2392 O O . GLY B 1 48 ? -5.199 -5.461 -1.695 1 97.25 48 GLY B O 1
ATOM 2393 N N . THR B 1 49 ? -4.223 -3.609 -1.062 1 93.25 49 THR B N 1
ATOM 2394 C CA . THR B 1 49 ? -3.4 -3.562 -2.266 1 93.25 49 THR B CA 1
ATOM 2395 C C . THR B 1 49 ? -2.441 -4.75 -2.311 1 93.25 49 THR B C 1
ATOM 2397 O O . THR B 1 49 ? -2.43 -5.508 -3.281 1 93.25 49 THR B O 1
ATOM 2400 N N . PRO B 1 50 ? -1.665 -4.992 -1.283 1 94.5 50 PRO B N 1
ATOM 2401 C CA . PRO B 1 50 ? -0.815 -6.184 -1.304 1 94.5 50 PRO B CA 1
ATOM 2402 C C . PRO B 1 50 ? -1.616 -7.48 -1.422 1 94.5 50 PRO B C 1
ATOM 2404 O O . PRO B 1 50 ? -1.184 -8.422 -2.094 1 94.5 50 PRO B O 1
ATOM 2407 N N . ALA B 1 51 ? -2.777 -7.504 -0.759 1 96.94 51 ALA B N 1
ATOM 2408 C CA . ALA B 1 51 ? -3.6 -8.711 -0.808 1 96.94 51 ALA B CA 1
ATOM 2409 C C . ALA B 1 51 ? -4.012 -9.039 -2.24 1 96.94 51 ALA B C 1
ATOM 2411 O O . ALA B 1 51 ? -3.986 -10.203 -2.65 1 96.94 51 ALA B O 1
ATOM 2412 N N . VAL B 1 52 ? -4.352 -8.031 -3.006 1 96.69 52 VAL B N 1
ATOM 2413 C CA . VAL B 1 52 ? -4.75 -8.211 -4.398 1 96.69 52 VAL B CA 1
ATOM 2414 C C . VAL B 1 52 ? -3.566 -8.727 -5.211 1 96.69 52 VAL B C 1
ATOM 2416 O O . VAL B 1 52 ? -3.689 -9.719 -5.941 1 96.69 52 VAL B O 1
ATOM 2419 N N . ILE B 1 53 ? -2.443 -8.133 -5.031 1 92.06 53 ILE B N 1
ATOM 2420 C CA . ILE B 1 53 ? -1.252 -8.492 -5.793 1 92.06 53 ILE B CA 1
ATOM 2421 C C . ILE B 1 53 ? -0.834 -9.922 -5.449 1 92.06 53 ILE B C 1
ATOM 2423 O O . ILE B 1 53 ? -0.584 -10.734 -6.34 1 92.06 53 ILE B O 1
ATOM 2427 N N . LEU B 1 54 ? -0.84 -10.242 -4.172 1 93.69 54 LEU B N 1
ATOM 2428 C CA . LEU B 1 54 ? -0.417 -11.562 -3.717 1 93.69 54 LEU B CA 1
ATOM 2429 C C . LEU B 1 54 ? -1.409 -12.633 -4.16 1 93.69 54 LEU B C 1
ATOM 2431 O O . LEU B 1 54 ? -1.012 -13.75 -4.5 1 93.69 54 LEU B O 1
ATOM 2435 N N . SER B 1 55 ? -2.68 -12.297 -4.184 1 93.75 55 SER B N 1
ATOM 2436 C CA . SER B 1 55 ? -3.699 -13.242 -4.629 1 93.75 55 SER B CA 1
ATOM 2437 C C . SER B 1 55 ? -3.576 -13.523 -6.121 1 93.75 55 SER B C 1
ATOM 2439 O O . SER B 1 55 ? -3.713 -14.672 -6.555 1 93.75 55 SER B O 1
ATOM 2441 N N . ILE B 1 56 ? -3.33 -12.492 -6.879 1 89.94 56 ILE B N 1
ATOM 2442 C CA . ILE B 1 56 ? -3.119 -12.68 -8.312 1 89.94 56 ILE B CA 1
ATOM 2443 C C . ILE B 1 56 ? -1.92 -13.602 -8.539 1 89.94 56 ILE B C 1
ATOM 2445 O O . ILE B 1 56 ? -1.983 -14.523 -9.352 1 89.94 56 ILE B O 1
ATOM 2449 N N . TYR B 1 57 ? -0.868 -13.391 -7.781 1 85.81 57 TYR B N 1
ATOM 2450 C CA . TYR B 1 57 ? 0.333 -14.203 -7.895 1 85.81 57 TYR B CA 1
ATOM 2451 C C . TYR B 1 57 ? 0.032 -15.664 -7.57 1 85.81 57 TYR B C 1
ATOM 2453 O O . TYR B 1 57 ? 0.474 -16.562 -8.281 1 85.81 57 TYR B O 1
ATOM 2461 N N . SER B 1 58 ? -0.669 -15.875 -6.574 1 87.62 58 SER B N 1
ATOM 2462 C CA . SER B 1 58 ? -1.028 -17.234 -6.176 1 87.62 58 SER B CA 1
ATOM 2463 C C . SER B 1 58 ? -1.854 -17.922 -7.254 1 87.62 58 SER B C 1
ATOM 2465 O O . SER B 1 58 ? -1.619 -19.094 -7.57 1 87.62 58 SER B O 1
ATOM 2467 N N . MET B 1 59 ? -2.73 -17.203 -7.832 1 85.38 59 MET B N 1
ATOM 2468 C CA . MET B 1 59 ? -3.611 -17.766 -8.852 1 85.38 59 MET B CA 1
ATOM 2469 C C . MET B 1 59 ? -2.834 -18.094 -10.117 1 85.38 59 MET B C 1
ATOM 2471 O O . MET B 1 59 ? -3.117 -19.094 -10.781 1 85.38 59 MET B O 1
ATOM 2475 N N . LEU B 1 60 ? -1.891 -17.312 -10.398 1 79.69 60 LEU B N 1
ATOM 2476 C CA . LEU B 1 60 ? -1.089 -17.531 -11.594 1 79.69 60 LEU B CA 1
ATOM 2477 C C . LEU B 1 60 ? -0.184 -18.75 -11.422 1 79.69 60 LEU B C 1
ATOM 2479 O O . LEU B 1 60 ? 0.121 -19.438 -12.398 1 79.69 60 LEU B O 1
ATOM 2483 N N . GLN B 1 61 ? 0.253 -19.031 -10.273 1 77 61 GLN B N 1
ATOM 2484 C CA . GLN B 1 61 ? 1.106 -20.188 -10.016 1 77 61 GLN B CA 1
ATOM 2485 C C . GLN B 1 61 ? 0.304 -21.484 -10.055 1 77 61 GLN B C 1
ATOM 2487 O O . GLN B 1 61 ? 0.841 -22.547 -10.383 1 77 61 GLN B O 1
ATOM 2492 N N . THR B 1 62 ? -0.881 -21.422 -9.625 1 73.44 62 THR B N 1
ATOM 2493 C CA . THR B 1 62 ? -1.694 -22.641 -9.531 1 73.44 62 THR B CA 1
ATOM 2494 C C . THR B 1 62 ? -2.543 -22.812 -10.781 1 73.44 62 THR B C 1
ATOM 2496 O O . THR B 1 62 ? -3.234 -23.828 -10.93 1 73.44 62 THR B O 1
ATOM 2499 N N . SER B 1 63 ? -2.287 -22.125 -11.906 1 61.59 63 SER B N 1
ATOM 2500 C CA . SER B 1 63 ? -3.092 -22.125 -13.117 1 61.59 63 SER B CA 1
ATOM 2501 C C . SER B 1 63 ? -4.527 -21.703 -12.828 1 61.59 63 SER B C 1
ATOM 2503 O O . SER B 1 63 ? -5.266 -22.406 -12.148 1 61.59 63 SER B O 1
ATOM 2505 N N . PHE B 1 64 ? -4.902 -20.578 -13 1 54.91 64 PHE B N 1
ATOM 2506 C CA . PHE B 1 64 ? -6.207 -19.969 -12.789 1 54.91 64 PHE B CA 1
ATOM 2507 C C . PHE B 1 64 ? -7.324 -20.906 -13.219 1 54.91 64 PHE B C 1
ATOM 2509 O O . PHE B 1 64 ? -8.422 -20.875 -12.656 1 54.91 64 PHE B O 1
ATOM 2516 N N . GLN B 1 65 ? -7.156 -21.641 -14.289 1 52.12 65 GLN B N 1
ATOM 2517 C CA . GLN B 1 65 ? -8.203 -22.453 -14.891 1 52.12 65 GLN B CA 1
ATOM 2518 C C . GLN B 1 65 ? -8.672 -23.547 -13.938 1 52.12 65 GLN B C 1
ATOM 2520 O O . GLN B 1 65 ? -9.82 -24 -14.008 1 52.12 65 GLN B O 1
ATOM 2525 N N . ASN B 1 66 ? -7.766 -23.938 -13.047 1 56.22 66 ASN B N 1
ATOM 2526 C CA . ASN B 1 66 ? -8.188 -25.094 -12.242 1 56.22 66 ASN B CA 1
ATOM 2527 C C . ASN B 1 66 ? -8.461 -24.688 -10.797 1 56.22 66 ASN B C 1
ATOM 2529 O O . ASN B 1 66 ? -7.527 -24.547 -10 1 56.22 66 ASN B O 1
ATOM 2533 N N . LEU B 1 67 ? -9.688 -23.984 -10.656 1 64.69 67 LEU B N 1
ATOM 2534 C CA . LEU B 1 67 ? -10.141 -23.844 -9.273 1 64.69 67 LEU B CA 1
ATOM 2535 C C . LEU B 1 67 ? -10.078 -25.172 -8.539 1 64.69 67 LEU B C 1
ATOM 2537 O O . LEU B 1 67 ? -11.102 -25.812 -8.32 1 64.69 67 LEU B O 1
ATOM 2541 N N . ASP B 1 68 ? -8.953 -25.703 -8.523 1 73.81 68 ASP B N 1
ATOM 2542 C CA . ASP B 1 68 ? -8.859 -26.984 -7.836 1 73.81 68 ASP B CA 1
ATOM 2543 C C . ASP B 1 68 ? -8.891 -26.797 -6.32 1 73.81 68 ASP B C 1
ATOM 2545 O O . ASP B 1 68 ? -7.871 -26.469 -5.711 1 73.81 68 ASP B O 1
ATOM 2549 N N . ILE B 1 69 ? -10.07 -27 -5.758 1 82.88 69 ILE B N 1
ATOM 2550 C CA . ILE B 1 69 ? -10.375 -26.812 -4.344 1 82.88 69 ILE B CA 1
ATOM 2551 C C . ILE B 1 69 ? -9.805 -27.984 -3.537 1 82.88 69 ILE B C 1
ATOM 2553 O O . ILE B 1 69 ? -9.75 -27.922 -2.307 1 82.88 69 ILE B O 1
ATOM 2557 N N . SER B 1 70 ? -9.258 -29 -4.277 1 83.19 70 SER B N 1
ATOM 2558 C CA . SER B 1 70 ? -8.75 -30.188 -3.6 1 83.19 70 SER B CA 1
ATOM 2559 C C . SER B 1 70 ? -7.262 -30.062 -3.305 1 83.19 70 SER B C 1
ATOM 2561 O O . SER B 1 70 ? -6.703 -30.859 -2.551 1 83.19 70 SER B O 1
ATOM 2563 N N . ILE B 1 71 ? -6.707 -29.047 -3.82 1 85.75 71 ILE B N 1
ATOM 2564 C CA . ILE B 1 71 ? -5.262 -28.906 -3.672 1 85.75 71 ILE B CA 1
ATOM 2565 C C . ILE B 1 71 ? -4.934 -28.375 -2.279 1 85.75 71 ILE B C 1
ATOM 2567 O O . ILE B 1 71 ? -5.605 -27.469 -1.782 1 85.75 71 ILE B O 1
ATOM 2571 N N . GLN B 1 72 ? -3.979 -29 -1.68 1 92.31 72 GLN B N 1
ATOM 2572 C CA . GLN B 1 72 ? -3.49 -28.562 -0.377 1 92.31 72 GLN B CA 1
ATOM 2573 C C . GLN B 1 72 ? -2.9 -27.156 -0.458 1 92.31 72 GLN B C 1
ATOM 2575 O O . GLN B 1 72 ? -2.229 -26.812 -1.434 1 92.31 72 GLN B O 1
ATOM 2580 N N . ASN B 1 73 ? -3.127 -26.406 0.613 1 93.06 73 ASN B N 1
ATOM 2581 C CA . ASN B 1 73 ? -2.584 -25.047 0.653 1 93.06 73 ASN B CA 1
ATOM 2582 C C . ASN B 1 73 ? -1.058 -25.047 0.638 1 93.06 73 ASN B C 1
ATOM 2584 O O . ASN B 1 73 ? -0.429 -25.812 1.374 1 93.06 73 ASN B O 1
ATOM 2588 N N . SER B 1 74 ? -0.49 -24.281 -0.163 1 90.75 74 SER B N 1
ATOM 2589 C CA . SER B 1 74 ? 0.947 -24.047 -0.069 1 90.75 74 SER B CA 1
ATOM 2590 C C . SER B 1 74 ? 1.28 -23.125 1.101 1 90.75 74 SER B C 1
ATOM 2592 O O . SER B 1 74 ? 0.417 -22.391 1.586 1 90.75 74 SER B O 1
ATOM 2594 N N . PRO B 1 75 ? 2.514 -23.188 1.573 1 90.31 75 PRO B N 1
ATOM 2595 C CA . PRO B 1 75 ? 2.91 -22.25 2.625 1 90.31 75 PRO B CA 1
ATOM 2596 C C . PRO B 1 75 ? 2.662 -20.797 2.238 1 90.31 75 PRO B C 1
ATOM 2598 O O . PRO B 1 75 ? 2.309 -19.969 3.092 1 90.31 75 PRO B O 1
ATOM 2601 N N . PHE B 1 76 ? 2.842 -20.453 1.003 1 90.25 76 PHE B N 1
ATOM 2602 C CA . PHE B 1 76 ? 2.619 -19.109 0.504 1 90.25 76 PHE B CA 1
ATOM 2603 C C . PHE B 1 76 ? 1.149 -18.719 0.627 1 90.25 76 PHE B C 1
ATOM 2605 O O . PHE B 1 76 ? 0.828 -17.625 1.074 1 90.25 76 PHE B O 1
ATOM 2612 N N . GLN B 1 77 ? 0.341 -19.594 0.214 1 92.81 77 GLN B N 1
ATOM 2613 C CA . GLN B 1 77 ? -1.093 -19.344 0.32 1 92.81 77 GLN B CA 1
ATOM 2614 C C . GLN B 1 77 ? -1.518 -19.188 1.777 1 92.81 77 GLN B C 1
ATOM 2616 O O . GLN B 1 77 ? -2.334 -18.312 2.102 1 92.81 77 GLN B O 1
ATOM 2621 N N . GLU B 1 78 ? -0.988 -19.984 2.615 1 95.31 78 GLU B N 1
ATOM 2622 C CA . GLU B 1 78 ? -1.294 -19.891 4.039 1 95.31 78 GLU B CA 1
ATOM 2623 C C . GLU B 1 78 ? -0.822 -18.547 4.617 1 95.31 78 GLU B C 1
ATOM 2625 O O . GLU B 1 78 ? -1.492 -17.969 5.469 1 95.31 78 GLU B O 1
ATOM 2630 N N . MET B 1 79 ? 0.274 -18.078 4.133 1 94.38 79 MET B N 1
ATOM 2631 C CA . MET B 1 79 ? 0.785 -16.797 4.578 1 94.38 79 MET B CA 1
ATOM 2632 C C . MET B 1 79 ? -0.164 -15.664 4.184 1 94.38 79 MET B C 1
ATOM 2634 O O . MET B 1 79 ? -0.421 -14.758 4.977 1 94.38 79 MET B O 1
ATOM 2638 N N . ILE B 1 80 ? -0.7 -15.734 2.992 1 96.38 80 ILE B N 1
ATOM 2639 C CA . ILE B 1 80 ? -1.629 -14.711 2.529 1 96.38 80 ILE B CA 1
ATOM 2640 C C . ILE B 1 80 ? -2.893 -14.734 3.385 1 96.38 80 ILE B C 1
ATOM 2642 O O . ILE B 1 80 ? -3.414 -13.68 3.766 1 96.38 80 ILE B O 1
ATOM 2646 N N . LEU B 1 81 ? -3.34 -15.938 3.643 1 97.5 81 LEU B N 1
ATOM 2647 C CA . LEU B 1 81 ? -4.504 -16.078 4.512 1 97.5 81 LEU B CA 1
ATOM 2648 C C . LEU B 1 81 ? -4.234 -15.461 5.883 1 97.5 81 LEU B C 1
ATOM 2650 O O . LEU B 1 81 ? -5.062 -14.719 6.406 1 97.5 81 LEU B O 1
ATOM 2654 N N . GLU B 1 82 ? -3.102 -15.766 6.422 1 97.62 82 GLU B N 1
ATOM 2655 C CA . GLU B 1 82 ? -2.74 -15.227 7.727 1 97.62 82 GLU B CA 1
ATOM 2656 C C . GLU B 1 82 ? -2.619 -13.711 7.688 1 97.62 82 GLU B C 1
ATOM 2658 O O . GLU B 1 82 ? -3.008 -13.023 8.633 1 97.62 82 GLU B O 1
ATOM 2663 N N . TYR B 1 83 ? -2.072 -13.172 6.637 1 97.88 83 TYR B N 1
ATOM 2664 C CA . TYR B 1 83 ? -1.969 -11.734 6.414 1 97.88 83 TYR B CA 1
ATOM 2665 C C . TYR B 1 83 ? -3.342 -11.078 6.465 1 97.88 83 TYR B C 1
ATOM 2667 O O . TYR B 1 83 ? -3.527 -10.07 7.156 1 97.88 83 TYR B O 1
ATOM 2675 N N . SER B 1 84 ? -4.285 -11.648 5.805 1 98.56 84 SER B N 1
ATOM 2676 C CA . SER B 1 84 ? -5.629 -11.086 5.746 1 98.56 84 SER B CA 1
ATOM 2677 C C . SER B 1 84 ? -6.391 -11.336 7.043 1 98.56 84 SER B C 1
ATOM 2679 O O . SER B 1 84 ? -7.156 -10.477 7.496 1 98.56 84 SER B O 1
ATOM 2681 N N . ILE B 1 85 ? -6.18 -12.5 7.633 1 98.5 85 ILE B N 1
ATOM 2682 C CA . ILE B 1 85 ? -6.801 -12.773 8.922 1 98.5 85 ILE B CA 1
ATOM 2683 C C . ILE B 1 85 ? -6.391 -11.703 9.938 1 98.5 85 ILE B C 1
ATOM 2685 O O . ILE B 1 85 ? -7.23 -11.172 10.664 1 98.5 85 ILE B O 1
ATOM 2689 N N . ALA B 1 86 ? -5.137 -11.398 9.945 1 98.62 86 ALA B N 1
ATOM 2690 C CA . ALA B 1 86 ? -4.617 -10.391 10.875 1 98.62 86 ALA B CA 1
ATOM 2691 C C . ALA B 1 86 ? -5.309 -9.047 10.672 1 98.62 86 ALA B C 1
ATOM 2693 O O . ALA B 1 86 ? -5.723 -8.406 11.641 1 98.62 86 ALA B O 1
ATOM 2694 N N . TYR B 1 87 ? -5.418 -8.656 9.422 1 98.56 87 TYR B N 1
ATOM 2695 C CA . TYR B 1 87 ? -6.086 -7.398 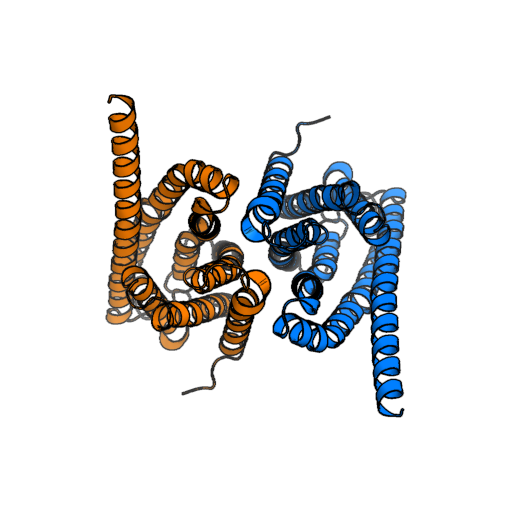9.109 1 98.56 87 TYR B CA 1
ATOM 2696 C C . TYR B 1 87 ? -7.539 -7.426 9.57 1 98.56 87 TYR B C 1
ATOM 2698 O O . TYR B 1 87 ? -8.008 -6.484 10.219 1 98.56 87 TYR B O 1
ATOM 2706 N N . PHE B 1 88 ? -8.258 -8.445 9.25 1 98.69 88 PHE B N 1
ATOM 2707 C CA . PHE B 1 88 ? -9.688 -8.516 9.547 1 98.69 88 PHE B CA 1
ATOM 2708 C C . PHE B 1 88 ? -9.914 -8.578 11.055 1 98.69 88 PHE B C 1
ATOM 2710 O O . PHE B 1 88 ? -10.914 -8.062 11.555 1 98.69 88 PHE B O 1
ATOM 2717 N N . LEU B 1 89 ? -9 -9.164 11.727 1 98.38 89 LEU B N 1
ATOM 2718 C CA . LEU B 1 89 ? -9.102 -9.195 13.188 1 98.38 89 LEU B CA 1
ATOM 2719 C C . LEU B 1 89 ? -8.992 -7.789 13.766 1 98.38 89 LEU B C 1
ATOM 2721 O O . LEU B 1 89 ? -9.82 -7.379 14.578 1 98.38 89 LEU B O 1
ATOM 2725 N N . VAL B 1 90 ? -7.996 -7.07 13.352 1 98.69 90 VAL B N 1
ATOM 2726 C CA . VAL B 1 90 ? -7.766 -5.73 13.883 1 98.69 90 VAL B CA 1
ATOM 2727 C C . VAL B 1 90 ? -8.906 -4.805 13.461 1 98.69 90 VAL B C 1
ATOM 2729 O O . VAL B 1 90 ? -9.383 -3.992 14.258 1 98.69 90 VAL B O 1
ATOM 2732 N N . ASP B 1 91 ? -9.328 -4.945 12.25 1 98.75 91 ASP B N 1
ATOM 2733 C CA . ASP B 1 91 ? -10.398 -4.082 11.766 1 98.75 91 ASP B CA 1
ATOM 2734 C C . ASP B 1 91 ? -11.727 -4.418 12.438 1 98.75 91 ASP B C 1
ATOM 2736 O O . ASP B 1 91 ? -12.562 -3.535 12.648 1 98.75 91 ASP B O 1
ATOM 2740 N N . LEU B 1 92 ? -11.945 -5.707 12.703 1 98.44 92 LEU B N 1
ATOM 2741 C CA . LEU B 1 92 ? -13.125 -6.082 13.469 1 98.44 92 LEU B CA 1
ATOM 2742 C C . LEU B 1 92 ? -13.109 -5.43 14.844 1 98.44 92 LEU B C 1
ATOM 2744 O O . LEU B 1 92 ? -14.133 -4.922 15.312 1 98.44 92 LEU B O 1
ATOM 2748 N N . LEU B 1 93 ? -11.992 -5.48 15.5 1 98.44 93 LEU B N 1
ATOM 2749 C CA . LEU B 1 93 ? -11.852 -4.832 16.797 1 98.44 93 LEU B CA 1
ATOM 2750 C C . LEU B 1 93 ? -12.164 -3.342 16.703 1 98.44 93 LEU B C 1
ATOM 2752 O O . LEU B 1 93 ? -12.828 -2.783 17.578 1 98.44 93 LEU B O 1
ATOM 2756 N N . HIS B 1 94 ? -11.672 -2.715 15.625 1 98.31 94 HIS B N 1
ATOM 2757 C CA . HIS B 1 94 ? -11.984 -1.313 15.359 1 98.31 94 HIS B CA 1
ATOM 2758 C C . HIS B 1 94 ? -13.492 -1.079 15.344 1 98.31 94 HIS B C 1
ATOM 2760 O O . HIS B 1 94 ? -13.992 -0.154 15.984 1 98.31 94 HIS B O 1
ATOM 2766 N N . TYR B 1 95 ? -14.234 -1.896 14.641 1 98.06 95 TYR B N 1
ATOM 2767 C CA . TYR B 1 95 ? -15.672 -1.696 14.531 1 98.06 95 TYR B CA 1
ATOM 2768 C C . TYR B 1 95 ? -16.375 -1.978 15.859 1 98.06 95 TYR B C 1
ATOM 2770 O O . TYR B 1 95 ? -17.266 -1.238 16.266 1 98.06 95 TYR B O 1
ATOM 2778 N N . LEU B 1 96 ? -15.984 -2.982 16.547 1 98.06 96 LEU B N 1
ATOM 2779 C CA . LEU B 1 96 ? -16.625 -3.342 17.812 1 98.06 96 LEU B CA 1
ATOM 2780 C C . LEU B 1 96 ? -16.422 -2.246 18.859 1 98.06 96 LEU B C 1
ATOM 2782 O O . LEU B 1 96 ? -17.312 -1.977 19.656 1 98.06 96 LEU B O 1
ATOM 2786 N N . VAL B 1 97 ? -15.312 -1.568 18.828 1 97.5 97 VAL B N 1
ATOM 2787 C CA . VAL B 1 97 ? -14.969 -0.568 19.844 1 97.5 97 VAL B CA 1
ATOM 2788 C C . VAL B 1 97 ? -15.562 0.783 19.453 1 97.5 97 VAL B C 1
ATOM 2790 O O . VAL B 1 97 ? -16.156 1.467 20.281 1 97.5 97 VAL B O 1
ATOM 2793 N N . PHE B 1 98 ? -15.469 1.133 18.203 1 97.38 98 PHE B N 1
ATOM 2794 C CA . PHE B 1 98 ? -15.758 2.518 17.844 1 97.38 98 PHE B CA 1
ATOM 2795 C C . PHE B 1 98 ? -17.078 2.617 17.094 1 97.38 98 PHE B C 1
ATOM 2797 O O . PHE B 1 98 ? -17.719 3.67 17.078 1 97.38 98 PHE B O 1
ATOM 2804 N N . TYR B 1 99 ? -17.484 1.506 16.422 1 96.75 99 TYR B N 1
ATOM 2805 C CA . TYR B 1 99 ? -18.672 1.574 15.586 1 96.75 99 TYR B CA 1
ATOM 2806 C C . TYR B 1 99 ? -19.5 0.297 15.703 1 96.75 99 TYR B C 1
ATOM 2808 O O . TYR B 1 99 ? -19.828 -0.333 14.695 1 96.75 99 TYR B O 1
ATOM 2816 N N . PRO B 1 100 ? -19.969 -0.027 16.906 1 96.38 100 PRO B N 1
ATOM 2817 C CA . PRO B 1 100 ? -20.703 -1.276 17.094 1 96.38 100 PRO B CA 1
ATOM 2818 C C . PRO B 1 100 ? -22.031 -1.304 16.344 1 96.38 100 PRO B C 1
ATOM 2820 O O . PRO B 1 100 ? -22.625 -2.373 16.156 1 96.38 100 PRO B O 1
ATOM 2823 N N . SER B 1 101 ? -22.547 -0.145 15.875 1 96.19 101 SER B N 1
ATOM 2824 C CA . SER B 1 101 ? -23.812 -0.082 15.148 1 96.19 101 SER B CA 1
ATOM 2825 C C . SER B 1 101 ? -23.625 -0.441 13.68 1 96.19 101 SER B C 1
ATOM 2827 O O . SER B 1 101 ? -24.594 -0.652 12.953 1 96.19 101 SER B O 1
ATOM 2829 N N . ASP B 1 102 ? -22.391 -0.485 13.242 1 95.19 102 ASP B N 1
ATOM 2830 C CA . ASP B 1 102 ? -22.125 -0.878 11.867 1 95.19 102 ASP B CA 1
ATOM 2831 C C . ASP B 1 102 ? -22.172 -2.396 11.703 1 95.19 102 ASP B C 1
ATOM 2833 O O . ASP B 1 102 ? -21.172 -3.029 11.375 1 95.19 102 ASP B O 1
ATOM 2837 N N . VAL B 1 103 ? -23.328 -2.9 11.742 1 94.81 103 VAL B N 1
ATOM 2838 C CA . VAL B 1 103 ? -23.562 -4.336 11.859 1 94.81 103 VAL B CA 1
ATOM 2839 C C . VAL B 1 103 ? -23.188 -5.027 10.555 1 94.81 103 VAL B C 1
ATOM 2841 O O . VAL B 1 103 ? -22.719 -6.172 10.562 1 94.81 103 VAL B O 1
ATOM 2844 N N . LEU B 1 104 ? -23.391 -4.332 9.406 1 94 104 LEU B N 1
ATOM 2845 C CA . LEU B 1 104 ? -23.078 -4.945 8.125 1 94 104 LEU B CA 1
ATOM 2846 C C . LEU B 1 104 ? -21.578 -5.227 8.016 1 94 104 LEU B C 1
ATOM 2848 O O . LEU B 1 104 ? -21.188 -6.312 7.594 1 94 104 LEU B O 1
ATOM 2852 N N . PHE B 1 105 ? -20.75 -4.27 8.414 1 95.12 105 PHE B N 1
ATOM 2853 C CA . PHE B 1 105 ? -19.297 -4.43 8.352 1 95.12 105 PHE B CA 1
ATOM 2854 C C . PHE B 1 105 ? -18.828 -5.473 9.352 1 95.12 105 PHE B C 1
ATOM 2856 O O . PHE B 1 105 ? -17.953 -6.281 9.047 1 95.12 105 PHE B O 1
ATOM 2863 N N . ILE B 1 106 ? -19.391 -5.465 10.508 1 96.69 106 ILE B N 1
ATOM 2864 C CA . ILE B 1 106 ? -19.047 -6.43 11.547 1 96.69 106 ILE B CA 1
ATOM 2865 C C . ILE B 1 106 ? -19.375 -7.844 11.07 1 96.69 106 ILE B C 1
ATOM 2867 O O . ILE B 1 106 ? -18.531 -8.742 11.156 1 96.69 106 ILE B O 1
ATOM 2871 N N . ALA B 1 107 ? -20.594 -7.977 10.547 1 95.44 107 ALA B N 1
ATOM 2872 C CA . ALA B 1 107 ? -21.016 -9.281 10.031 1 95.44 107 ALA B CA 1
ATOM 2873 C C . ALA B 1 107 ? -20.094 -9.75 8.906 1 95.44 107 ALA B C 1
ATOM 2875 O O . ALA B 1 107 ? -19.719 -10.922 8.852 1 95.44 107 ALA B O 1
ATOM 2876 N N . HIS B 1 108 ? -19.766 -8.852 8.031 1 95.62 108 HIS B N 1
ATOM 2877 C CA . HIS B 1 108 ? -18.891 -9.18 6.91 1 95.62 108 HIS B CA 1
ATOM 2878 C C . HIS B 1 108 ? -17.531 -9.656 7.398 1 95.62 108 HIS B C 1
ATOM 2880 O O . HIS B 1 108 ? -17 -10.648 6.891 1 95.62 108 HIS B O 1
ATOM 2886 N N . HIS B 1 109 ? -16.953 -8.953 8.383 1 97.19 109 HIS B N 1
ATOM 2887 C CA . HIS B 1 109 ? -15.641 -9.336 8.914 1 97.19 109 HIS B CA 1
ATOM 2888 C C . HIS B 1 109 ? -15.711 -10.68 9.633 1 97.19 109 HIS B C 1
ATOM 2890 O O . HIS B 1 109 ? -14.805 -11.5 9.508 1 97.19 109 HIS B O 1
ATOM 2896 N N . LEU B 1 110 ? -16.75 -10.945 10.359 1 96.88 110 LEU B N 1
ATOM 2897 C CA . LEU B 1 110 ? -16.938 -12.219 11.047 1 96.88 110 LEU B CA 1
ATOM 2898 C C . LEU B 1 110 ? -17.047 -13.367 10.039 1 96.88 110 LEU B C 1
ATOM 2900 O O . LEU B 1 110 ? -16.438 -14.422 10.219 1 96.88 110 LEU B O 1
ATOM 2904 N N . ALA B 1 111 ? -17.812 -13.125 9.047 1 96.69 111 ALA B N 1
ATOM 2905 C CA . ALA B 1 111 ? -17.969 -14.125 7.996 1 96.69 111 ALA B CA 1
ATOM 2906 C C . ALA B 1 111 ? -16.641 -14.438 7.328 1 96.69 111 ALA B C 1
ATOM 2908 O O . ALA B 1 111 ? -16.281 -15.609 7.156 1 96.69 111 ALA B O 1
ATOM 2909 N N . THR B 1 112 ? -15.914 -13.383 6.953 1 97.38 112 THR B N 1
ATOM 2910 C CA . THR B 1 112 ? -14.625 -13.547 6.293 1 97.38 112 THR B CA 1
ATOM 2911 C C . THR B 1 112 ? -13.633 -14.273 7.199 1 97.38 112 THR B C 1
ATOM 2913 O O . THR B 1 112 ? -12.938 -15.188 6.762 1 97.38 112 THR B O 1
ATOM 2916 N N . LEU B 1 113 ? -13.633 -13.922 8.461 1 98.31 113 LEU B N 1
ATOM 2917 C CA . LEU B 1 113 ? -12.727 -14.539 9.422 1 98.31 113 LEU B CA 1
ATOM 2918 C C . LEU B 1 113 ? -13.047 -16.016 9.594 1 98.31 113 LEU B C 1
ATOM 2920 O O . LEU B 1 113 ? -12.141 -16.859 9.656 1 98.31 113 LEU B O 1
ATOM 2924 N N . TYR B 1 114 ? -14.266 -16.375 9.656 1 98.44 114 TYR B N 1
ATOM 2925 C CA . TYR B 1 114 ? -14.656 -17.766 9.797 1 98.44 114 TYR B CA 1
ATOM 2926 C C . TYR B 1 114 ? -14.086 -18.609 8.656 1 98.44 114 TYR B C 1
ATOM 2928 O O . TYR B 1 114 ? -13.461 -19.641 8.898 1 98.44 114 TYR B O 1
ATOM 2936 N N . VAL B 1 115 ? -14.281 -18.156 7.457 1 97.94 115 VAL B N 1
ATOM 2937 C CA . VAL B 1 115 ? -13.875 -18.922 6.281 1 97.94 115 VAL B CA 1
ATOM 2938 C C . VAL B 1 115 ? -12.352 -19 6.219 1 97.94 115 VAL B C 1
ATOM 2940 O O . VAL B 1 115 ? -11.781 -20.078 6.008 1 97.94 115 VAL B O 1
ATOM 2943 N N . PHE B 1 116 ? -11.672 -17.891 6.473 1 98.06 116 PHE B N 1
ATOM 2944 C CA . PHE B 1 116 ? -10.219 -17.859 6.363 1 98.06 116 PHE B CA 1
ATOM 2945 C C . PHE B 1 116 ? -9.562 -18.641 7.488 1 98.06 116 PHE B C 1
ATOM 2947 O O . PHE B 1 116 ? -8.586 -19.359 7.266 1 98.06 116 PHE B O 1
ATOM 2954 N N . LEU B 1 117 ? -10.094 -18.594 8.695 1 98.19 117 LEU B N 1
ATOM 2955 C CA . LEU B 1 117 ? -9.539 -19.312 9.836 1 98.19 117 LEU B CA 1
ATOM 2956 C C . LEU B 1 117 ? -9.695 -20.812 9.641 1 98.19 117 LEU B C 1
ATOM 2958 O O . LEU B 1 117 ? -8.758 -21.578 9.906 1 98.19 117 LEU B O 1
ATOM 2962 N N . THR B 1 118 ? -10.797 -21.266 9.203 1 98.06 118 THR B N 1
ATOM 2963 C CA . THR B 1 118 ? -11.023 -22.703 9.031 1 98.06 118 THR B CA 1
ATOM 2964 C C . THR B 1 118 ? -10.219 -23.234 7.852 1 98.06 118 THR B C 1
ATOM 2966 O O . THR B 1 118 ? -9.703 -24.344 7.895 1 98.06 118 THR B O 1
ATOM 2969 N N . CYS B 1 119 ? -10.094 -22.438 6.785 1 96.31 119 CYS B N 1
ATOM 2970 C CA . CYS B 1 119 ? -9.266 -22.859 5.656 1 96.31 119 CYS B CA 1
ATOM 2971 C C . CYS B 1 119 ? -7.812 -23.016 6.074 1 96.31 119 CYS B C 1
ATOM 2973 O O . CYS B 1 119 ? -7.156 -23.984 5.711 1 96.31 119 CYS B O 1
ATOM 2975 N N . ARG B 1 120 ? -7.34 -22.078 6.875 1 96.94 120 ARG B N 1
ATOM 2976 C CA . ARG B 1 120 ? -5.926 -22.016 7.23 1 96.94 120 ARG B CA 1
ATOM 2977 C C . ARG B 1 120 ? -5.59 -23.016 8.328 1 96.94 120 ARG B C 1
ATOM 2979 O O . ARG B 1 120 ? -4.52 -23.625 8.312 1 96.94 120 ARG B O 1
ATOM 2986 N N . PHE B 1 121 ? -6.492 -23.219 9.281 1 96.69 121 PHE B N 1
ATOM 2987 C CA . PHE B 1 121 ? -6.059 -23.891 10.5 1 96.69 121 PHE B CA 1
ATOM 2988 C C . PHE B 1 121 ? -6.82 -25.203 10.703 1 96.69 121 PHE B C 1
ATOM 2990 O O . PHE B 1 121 ? -6.496 -25.984 11.594 1 96.69 121 PHE B O 1
ATOM 2997 N N . VAL B 1 122 ? -7.809 -25.453 9.891 1 95.94 122 VAL B N 1
ATOM 2998 C CA . VAL B 1 122 ? -8.594 -26.672 10.07 1 95.94 122 VAL B CA 1
ATOM 2999 C C . VAL B 1 122 ? -8.516 -27.531 8.812 1 95.94 122 VAL B C 1
ATOM 3001 O O . VAL B 1 122 ? -8.023 -28.656 8.852 1 95.94 122 VAL B O 1
ATOM 3004 N N . VAL B 1 123 ? -8.859 -26.969 7.613 1 95.25 123 VAL B N 1
ATOM 3005 C CA . VAL B 1 123 ? -9.047 -27.719 6.383 1 95.25 123 VAL B CA 1
ATOM 3006 C C . VAL B 1 123 ? -7.723 -27.844 5.637 1 95.25 123 VAL B C 1
ATOM 3008 O O . VAL B 1 123 ? -7.449 -28.859 5 1 95.25 123 VAL B O 1
ATOM 3011 N N . HIS B 1 124 ? -6.926 -26.812 5.574 1 95.81 124 HIS B N 1
ATOM 3012 C CA . HIS B 1 124 ? -5.617 -26.734 4.941 1 95.81 124 HIS B CA 1
ATOM 3013 C C . HIS B 1 124 ? -5.711 -27.016 3.443 1 95.81 124 HIS B C 1
ATOM 3015 O O . HIS B 1 124 ? -4.742 -27.469 2.828 1 95.81 124 HIS B O 1
ATOM 3021 N N . HIS B 1 125 ? -6.918 -26.891 2.895 1 93.81 125 HIS B N 1
ATOM 3022 C CA . HIS B 1 125 ? -7.195 -27.016 1.47 1 93.81 125 HIS B CA 1
ATOM 3023 C C . HIS B 1 125 ? -8.102 -25.891 0.976 1 93.81 125 HIS B C 1
ATOM 3025 O O . HIS B 1 125 ? -8.828 -25.297 1.763 1 93.81 125 HIS B O 1
ATOM 3031 N N . GLY B 1 126 ? -8.062 -25.609 -0.353 1 91.88 126 GLY B N 1
ATOM 3032 C CA . GLY B 1 126 ? -8.977 -24.656 -0.965 1 91.88 126 GLY B CA 1
ATOM 3033 C C . GLY B 1 126 ? -8.469 -23.234 -0.908 1 91.88 126 GLY B C 1
ATOM 3034 O O . GLY B 1 126 ? -9.211 -22.297 -1.227 1 91.88 126 GLY B O 1
ATOM 3035 N N . GLY B 1 127 ? -7.25 -23.031 -0.481 1 92.69 127 GLY B N 1
ATOM 3036 C CA . GLY B 1 127 ? -6.68 -21.703 -0.324 1 92.69 127 GLY B CA 1
ATOM 3037 C C . GLY B 1 127 ? -6.652 -20.906 -1.615 1 92.69 127 GLY B C 1
ATOM 3038 O O . GLY B 1 127 ? -6.957 -19.719 -1.621 1 92.69 127 GLY B O 1
ATOM 3039 N N . ALA B 1 128 ? -6.32 -21.562 -2.67 1 90.56 128 ALA B N 1
ATOM 3040 C CA . ALA B 1 128 ? -6.238 -20.891 -3.957 1 90.56 128 ALA B CA 1
ATOM 3041 C C . ALA B 1 128 ? -7.586 -20.281 -4.352 1 90.56 128 ALA B C 1
ATOM 3043 O O . ALA B 1 128 ? -7.652 -19.156 -4.832 1 90.56 128 ALA B O 1
ATOM 3044 N N . THR B 1 129 ? -8.641 -21.031 -4.168 1 91.19 129 THR B N 1
ATOM 3045 C CA . THR B 1 129 ? -9.984 -20.578 -4.5 1 91.19 129 THR B CA 1
ATOM 3046 C C . THR B 1 129 ? -10.391 -19.406 -3.609 1 91.19 129 THR B C 1
ATOM 3048 O O . THR B 1 129 ? -10.914 -18.391 -4.098 1 91.19 129 THR B O 1
ATOM 3051 N N . LEU B 1 130 ? -10.102 -19.531 -2.359 1 94.44 130 LEU B N 1
ATOM 3052 C CA . LEU B 1 130 ? -10.492 -18.469 -1.431 1 94.44 130 LEU B CA 1
ATOM 3053 C C . LEU B 1 130 ? -9.656 -17.219 -1.661 1 94.44 130 LEU B C 1
ATOM 3055 O O . LEU B 1 130 ? -10.148 -16.094 -1.464 1 94.44 130 LEU B O 1
ATOM 3059 N N . LEU B 1 131 ? -8.469 -17.391 -2.098 1 95.25 131 LEU B N 1
ATOM 3060 C CA . LEU B 1 131 ? -7.66 -16.219 -2.447 1 95.25 131 LEU B CA 1
ATOM 3061 C C . LEU B 1 131 ? -8.195 -15.539 -3.699 1 95.25 131 LEU B C 1
ATOM 3063 O O . LEU B 1 131 ? -8.055 -14.328 -3.857 1 95.25 131 LEU B O 1
ATOM 3067 N N . GLY B 1 132 ? -8.797 -16.297 -4.602 1 93.44 132 GLY B N 1
ATOM 3068 C CA . GLY B 1 132 ? -9.531 -15.688 -5.695 1 93.44 132 GLY B CA 1
ATOM 3069 C C . GLY B 1 132 ? -10.664 -14.789 -5.227 1 93.44 132 GLY B C 1
ATOM 3070 O O . GLY B 1 132 ? -10.867 -13.703 -5.766 1 93.44 132 GLY B O 1
ATOM 3071 N N . LEU B 1 133 ? -11.359 -15.258 -4.238 1 95.31 133 LEU B N 1
ATOM 3072 C CA . LEU B 1 133 ? -12.422 -14.445 -3.65 1 95.31 133 LEU B CA 1
ATOM 3073 C C . LEU B 1 133 ? -11.844 -13.227 -2.947 1 95.31 133 LEU B C 1
ATOM 3075 O O . LEU B 1 133 ? -12.445 -12.148 -2.971 1 95.31 133 LEU B O 1
ATOM 3079 N N . LEU B 1 134 ? -10.719 -13.438 -2.291 1 96.94 134 LEU B N 1
ATOM 3080 C CA . LEU B 1 134 ? -10.039 -12.312 -1.65 1 96.94 134 LEU B CA 1
ATOM 3081 C C . LEU B 1 134 ? -9.688 -11.234 -2.672 1 96.94 134 LEU B C 1
ATOM 3083 O O . LEU B 1 134 ? -9.852 -10.047 -2.406 1 96.94 134 LEU B O 1
ATOM 3087 N N . PHE B 1 135 ? -9.195 -11.648 -3.777 1 97.12 135 PHE B N 1
ATOM 3088 C CA . PHE B 1 135 ? -8.891 -10.727 -4.863 1 97.12 135 PHE B CA 1
ATOM 3089 C C . PHE B 1 135 ? -10.117 -9.906 -5.23 1 97.12 135 PHE B C 1
ATOM 3091 O O . PHE B 1 135 ? -10.055 -8.672 -5.285 1 97.12 135 PHE B O 1
ATOM 3098 N N . LEU B 1 136 ? -11.234 -10.523 -5.438 1 96.75 136 LEU B N 1
ATOM 3099 C CA . LEU B 1 136 ? -12.461 -9.844 -5.84 1 96.75 136 LEU B CA 1
ATOM 3100 C C . LEU B 1 136 ? -12.969 -8.938 -4.727 1 96.75 136 LEU B C 1
ATOM 3102 O O . LEU B 1 136 ? -13.516 -7.863 -4.992 1 96.75 136 LEU B O 1
ATOM 3106 N N . ALA B 1 137 ? -12.742 -9.336 -3.502 1 96.62 137 ALA B N 1
ATOM 3107 C CA . ALA B 1 137 ? -13.211 -8.562 -2.355 1 96.62 137 ALA B CA 1
ATOM 3108 C C . ALA B 1 137 ? -12.359 -7.312 -2.15 1 96.62 137 ALA B C 1
ATOM 3110 O O . ALA B 1 137 ? -12.867 -6.266 -1.738 1 96.62 137 ALA B O 1
ATOM 3111 N N . GLU B 1 138 ? -11.07 -7.352 -2.508 1 97.5 138 GLU B N 1
ATOM 3112 C CA . GLU B 1 138 ? -10.148 -6.281 -2.123 1 97.5 138 GLU B CA 1
ATOM 3113 C C . GLU B 1 138 ? -9.836 -5.371 -3.305 1 97.5 138 GLU B C 1
ATOM 3115 O O . GLU B 1 138 ? -9.32 -4.266 -3.125 1 97.5 138 GLU B O 1
ATOM 3120 N N . ILE B 1 139 ? -10.195 -5.727 -4.496 1 97.38 139 ILE B N 1
ATOM 3121 C CA . ILE B 1 139 ? -9.828 -4.945 -5.672 1 97.38 139 ILE B CA 1
ATOM 3122 C C . ILE B 1 139 ? -10.555 -3.602 -5.645 1 97.38 139 ILE B C 1
ATOM 3124 O O . ILE B 1 139 ? -10.086 -2.625 -6.238 1 97.38 139 ILE B O 1
ATOM 3128 N N . THR B 1 140 ? -11.633 -3.434 -4.953 1 97.75 140 THR B N 1
ATOM 3129 C CA . THR B 1 140 ? -12.391 -2.191 -4.871 1 97.75 140 THR B CA 1
ATOM 3130 C C . THR B 1 140 ? -11.945 -1.363 -3.668 1 97.75 140 THR B C 1
ATOM 3132 O O . THR B 1 140 ? -12.359 -0.211 -3.516 1 97.75 140 THR B O 1
ATOM 3135 N N . SER B 1 141 ? -11.062 -1.93 -2.852 1 96.94 141 SER B N 1
ATOM 3136 C CA . SER B 1 141 ? -10.727 -1.321 -1.567 1 96.94 141 SER B CA 1
ATOM 3137 C C . SER B 1 141 ? -10.039 0.025 -1.756 1 96.94 141 SER B C 1
ATOM 3139 O O . SER B 1 141 ? -10.281 0.967 -1 1 96.94 141 SER B O 1
ATOM 3141 N N . PRO B 1 142 ? -9.133 0.217 -2.738 1 95 142 PRO B N 1
ATOM 3142 C CA . PRO B 1 142 ? -8.531 1.543 -2.906 1 95 142 PRO B CA 1
ATOM 3143 C C . PRO B 1 142 ? -9.57 2.627 -3.199 1 95 142 PRO B C 1
ATOM 3145 O O . PRO B 1 142 ? -9.516 3.711 -2.615 1 95 142 PRO B O 1
ATOM 3148 N N . CYS B 1 143 ? -10.508 2.336 -4.004 1 96.38 143 CYS B N 1
ATOM 3149 C CA . CYS B 1 143 ? -11.57 3.281 -4.32 1 96.38 143 CYS B CA 1
ATOM 3150 C C . CYS B 1 143 ? -12.469 3.52 -3.111 1 96.38 143 CYS B C 1
ATOM 3152 O O . CYS B 1 143 ? -12.828 4.66 -2.814 1 96.38 143 CYS B O 1
ATOM 3154 N N . GLN B 1 144 ? -12.758 2.463 -2.451 1 97.56 144 GLN B N 1
ATOM 3155 C CA . GLN B 1 144 ? -13.633 2.559 -1.283 1 97.56 144 GLN B CA 1
ATOM 3156 C C . GLN B 1 144 ? -13 3.424 -0.196 1 97.56 144 GLN B C 1
ATOM 3158 O O . GLN B 1 144 ? -13.672 4.27 0.397 1 97.56 144 GLN B O 1
ATOM 3163 N N . ASN B 1 145 ? -11.773 3.203 0.061 1 97.81 145 ASN B N 1
ATOM 3164 C CA . ASN B 1 145 ? -11.102 3.918 1.144 1 97.81 145 ASN B CA 1
ATOM 3165 C C . ASN B 1 145 ? -10.883 5.387 0.798 1 97.81 145 ASN B C 1
ATOM 3167 O O . ASN B 1 145 ? -11.055 6.262 1.65 1 97.81 145 ASN B O 1
ATOM 3171 N N . THR B 1 146 ? -10.547 5.719 -0.432 1 97.06 146 THR B N 1
ATOM 3172 C CA . THR B 1 146 ? -10.383 7.113 -0.83 1 97.06 146 THR B CA 1
ATOM 3173 C C . THR B 1 146 ? -11.727 7.836 -0.838 1 97.06 146 THR B C 1
ATOM 3175 O O . THR B 1 146 ? -11.82 8.992 -0.427 1 97.06 146 THR B O 1
ATOM 3178 N N . TRP B 1 147 ? -12.727 7.113 -1.274 1 98.25 147 TRP B N 1
ATOM 3179 C CA . TRP B 1 147 ? -14.094 7.633 -1.235 1 98.25 147 TRP B CA 1
ATOM 3180 C C . TRP B 1 147 ? -14.516 7.949 0.196 1 98.25 147 TRP B C 1
ATOM 3182 O O . TRP B 1 147 ? -15.07 9.016 0.466 1 98.25 147 TRP B O 1
ATOM 3192 N N . SER B 1 148 ? -14.234 7.059 1.128 1 97.94 148 SER B N 1
ATOM 3193 C CA . SER B 1 148 ? -14.594 7.238 2.531 1 97.94 148 SER B CA 1
ATOM 3194 C C . SER B 1 148 ? -13.852 8.414 3.148 1 97.94 148 SER B C 1
ATOM 3196 O O . SER B 1 148 ? -14.445 9.227 3.857 1 97.94 148 SER B O 1
ATOM 3198 N N . LEU B 1 149 ? -12.602 8.492 2.885 1 97.94 149 LEU B N 1
ATOM 3199 C CA . LEU B 1 149 ? -11.797 9.586 3.43 1 97.94 149 LEU B CA 1
ATOM 3200 C C . LEU B 1 149 ? -12.289 10.93 2.914 1 97.94 149 LEU B C 1
ATOM 3202 O O . LEU B 1 149 ? -12.375 11.898 3.676 1 97.94 149 LEU B O 1
ATOM 3206 N N . ALA B 1 150 ? -12.602 10.984 1.626 1 97.81 150 ALA B N 1
ATOM 3207 C CA . ALA B 1 150 ? -13.156 12.211 1.063 1 97.81 150 ALA B CA 1
ATOM 3208 C C . ALA B 1 150 ? -14.5 12.547 1.701 1 97.81 150 ALA B C 1
ATOM 3210 O O . ALA B 1 150 ? -14.781 13.711 1.999 1 97.81 150 ALA B O 1
ATOM 3211 N N . ARG B 1 151 ? -15.281 11.547 1.901 1 97.31 151 ARG B N 1
ATOM 3212 C CA . ARG B 1 151 ? -16.594 11.719 2.527 1 97.31 151 ARG B CA 1
ATOM 3213 C C . ARG B 1 151 ? -16.453 12.328 3.922 1 97.31 151 ARG B C 1
ATOM 3215 O O . ARG B 1 151 ? -17.219 13.211 4.301 1 97.31 151 ARG B O 1
ATOM 3222 N N . TYR B 1 152 ? -15.477 11.883 4.684 1 96.5 152 TYR B N 1
ATOM 3223 C CA . TY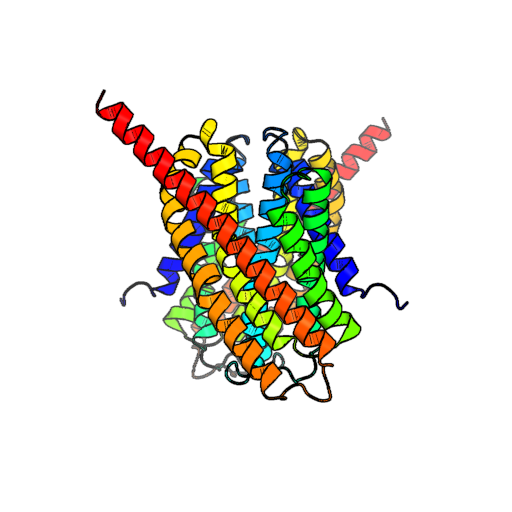R B 1 152 ? -15.281 12.344 6.055 1 96.5 152 TYR B CA 1
ATOM 3224 C C . TYR B 1 152 ? -14.883 13.812 6.082 1 96.5 152 TYR B C 1
ATOM 3226 O O . TYR B 1 152 ? -15.125 1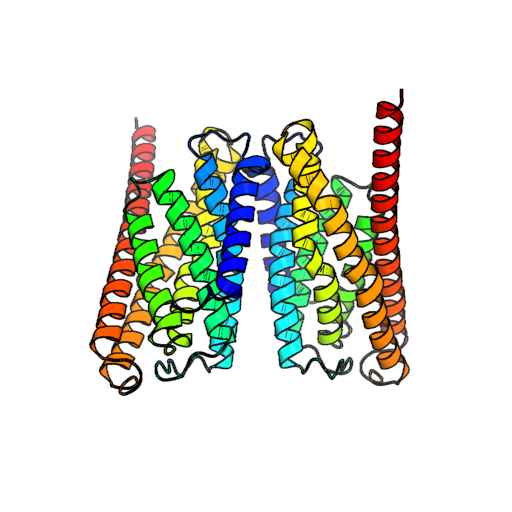4.508 7.074 1 96.5 152 TYR B O 1
ATOM 3234 N N . ARG B 1 153 ? -14.328 14.289 4.945 1 96.38 153 ARG B N 1
ATOM 3235 C CA . ARG B 1 153 ? -13.797 15.648 4.93 1 96.38 153 ARG B CA 1
ATOM 3236 C C . ARG B 1 153 ? -14.648 16.562 4.055 1 96.38 153 ARG B C 1
ATOM 3238 O O . ARG B 1 153 ? -14.375 17.766 3.949 1 96.38 153 ARG B O 1
ATOM 3245 N N . LYS B 1 154 ? -15.688 16.062 3.508 1 95.75 154 LYS B N 1
ATOM 3246 C CA . LYS B 1 154 ? -16.406 16.781 2.467 1 95.75 154 LYS B CA 1
ATOM 3247 C C . LYS B 1 154 ? -17.047 18.062 3.018 1 95.75 154 LYS B C 1
ATOM 3249 O O . LYS B 1 154 ? -17.234 19.031 2.283 1 95.75 154 LYS B O 1
ATOM 3254 N N . ASN B 1 155 ? -17.344 18.156 4.32 1 94.44 155 ASN B N 1
ATOM 3255 C CA . ASN B 1 155 ? -17.969 19.344 4.902 1 94.44 155 ASN B CA 1
ATOM 3256 C C . ASN B 1 155 ? -16.938 20.406 5.266 1 94.44 155 ASN B C 1
ATOM 3258 O O . ASN B 1 155 ? -17.281 21.578 5.422 1 94.44 155 ASN B O 1
ATOM 3262 N N . LYS B 1 156 ? -15.742 20.047 5.371 1 93.69 156 LYS B N 1
ATOM 3263 C CA . LYS B 1 156 ? -14.703 20.969 5.816 1 93.69 156 LYS B CA 1
ATOM 3264 C C . LYS B 1 156 ? -13.797 21.375 4.66 1 93.69 156 LYS B C 1
ATOM 3266 O O . LYS B 1 156 ? -13.273 22.484 4.648 1 93.69 156 LYS B O 1
ATOM 3271 N N . VAL B 1 157 ? -13.648 20.484 3.682 1 94.56 157 VAL B N 1
ATOM 3272 C CA . VAL B 1 157 ? -12.695 20.688 2.598 1 94.56 157 VAL B CA 1
ATOM 3273 C C . VAL B 1 157 ? -13.422 20.656 1.255 1 94.56 157 VAL B C 1
ATOM 3275 O O . VAL B 1 157 ? -13.828 19.578 0.794 1 94.56 157 VAL B O 1
ATOM 3278 N N . PRO B 1 158 ? -13.516 21.75 0.577 1 94.75 158 PRO B N 1
ATOM 3279 C CA . PRO B 1 158 ? -14.25 21.797 -0.69 1 94.75 158 PRO B CA 1
ATOM 3280 C C . PRO B 1 158 ? -13.734 20.797 -1.714 1 94.75 158 PRO B C 1
ATOM 3282 O O . PRO B 1 158 ? -14.523 20.172 -2.432 1 94.75 158 PRO B O 1
ATOM 3285 N N . MET B 1 159 ? -12.414 20.641 -1.801 1 94.31 159 MET B N 1
ATOM 3286 C CA . MET B 1 159 ? -11.852 19.688 -2.748 1 94.31 159 MET B CA 1
ATOM 3287 C C . MET B 1 159 ? -12.305 18.266 -2.42 1 94.31 159 MET B C 1
ATOM 3289 O O . MET B 1 159 ? -12.508 17.453 -3.322 1 94.31 159 MET B O 1
ATOM 3293 N N . ALA B 1 160 ? -12.414 17.953 -1.154 1 96.44 160 ALA B N 1
ATOM 3294 C CA . ALA B 1 160 ? -12.914 16.641 -0.745 1 96.44 160 ALA B CA 1
ATOM 3295 C C . ALA B 1 160 ? -14.352 16.438 -1.207 1 96.44 160 ALA B C 1
ATOM 3297 O O . ALA B 1 160 ? -14.719 15.336 -1.646 1 96.44 160 ALA B O 1
ATOM 3298 N N . ALA B 1 161 ? -15.156 17.469 -1.08 1 96.75 161 ALA B N 1
ATOM 3299 C CA . ALA B 1 161 ? -16.547 17.406 -1.527 1 96.75 161 ALA B CA 1
ATOM 3300 C C . ALA B 1 161 ? -16.625 17.125 -3.023 1 96.75 161 ALA B C 1
ATOM 3302 O O . ALA B 1 161 ? -17.406 16.266 -3.455 1 96.75 161 ALA B O 1
ATOM 3303 N N . LYS B 1 162 ? -15.844 17.828 -3.789 1 96.25 162 LYS B N 1
ATOM 3304 C CA . LYS B 1 162 ? -15.82 17.625 -5.238 1 96.25 162 LYS B CA 1
ATOM 3305 C C . LYS B 1 162 ? -15.375 16.219 -5.594 1 96.25 162 LYS B C 1
ATOM 3307 O O . LYS B 1 162 ? -15.961 15.578 -6.469 1 96.25 162 LYS B O 1
ATOM 3312 N N . PHE B 1 163 ? -14.305 15.797 -4.941 1 96.31 163 PHE B N 1
ATOM 3313 C CA . PHE B 1 163 ? -13.789 14.453 -5.184 1 96.31 163 PHE B CA 1
ATOM 3314 C C . PHE B 1 163 ? -14.828 13.398 -4.84 1 96.31 163 PHE B C 1
ATOM 3316 O O . PHE B 1 163 ? -15.039 12.453 -5.602 1 96.31 163 PHE B O 1
ATOM 3323 N N . TYR B 1 164 ? -15.43 13.531 -3.723 1 97.25 164 TYR B N 1
ATOM 3324 C CA . TYR B 1 164 ? -16.484 12.633 -3.264 1 97.25 164 TYR B CA 1
ATOM 3325 C C . TYR B 1 164 ? -17.609 12.555 -4.281 1 97.25 164 TYR B C 1
ATOM 3327 O O . TYR B 1 164 ? -18.062 11.461 -4.641 1 97.25 164 TYR B O 1
ATOM 3335 N N . GLU B 1 165 ? -18.078 13.641 -4.746 1 96.19 165 GLU B N 1
ATOM 3336 C CA . GLU B 1 165 ? -19.188 13.703 -5.688 1 96.19 165 GLU B CA 1
ATOM 3337 C C . GLU B 1 165 ? -18.828 13.047 -7.016 1 96.19 165 GLU B C 1
ATOM 3339 O O . GLU B 1 165 ? -19.641 12.312 -7.59 1 96.19 165 GLU B O 1
ATOM 3344 N N . LYS B 1 166 ? -17.672 13.289 -7.5 1 95.56 166 LYS B N 1
ATOM 3345 C CA . LYS B 1 166 ? -17.266 12.766 -8.797 1 95.56 166 LYS B CA 1
ATOM 3346 C C . LYS B 1 166 ? -16.953 11.273 -8.719 1 95.56 166 LYS B C 1
ATOM 3348 O O . LYS B 1 166 ? -17.203 10.531 -9.664 1 95.56 166 LYS B O 1
ATOM 3353 N N . LEU B 1 167 ? -16.406 10.82 -7.602 1 97.12 167 LEU B N 1
ATOM 3354 C CA . LEU B 1 167 ? -15.961 9.438 -7.453 1 97.12 167 LEU B CA 1
ATOM 3355 C C . LEU B 1 167 ? -17.141 8.523 -7.129 1 97.12 167 LEU B C 1
ATOM 3357 O O . LEU B 1 167 ? -17.109 7.332 -7.434 1 97.12 167 LEU B O 1
ATOM 3361 N N . SER B 1 168 ? -18.203 9.031 -6.543 1 97.94 168 SER B N 1
ATOM 3362 C CA . SER B 1 168 ? -19.297 8.219 -6.008 1 97.94 168 SER B CA 1
ATOM 3363 C C . SER B 1 168 ? -19.906 7.344 -7.09 1 97.94 168 SER B C 1
ATOM 3365 O O . SER B 1 168 ? -19.953 6.117 -6.953 1 97.94 168 SER B O 1
ATOM 3367 N N . PRO B 1 169 ? -20.344 7.922 -8.195 1 97.62 169 PRO B N 1
ATOM 3368 C CA . PRO B 1 169 ? -20.969 7.043 -9.188 1 97.62 169 PRO B CA 1
ATOM 3369 C C . PRO B 1 169 ? -19.984 6.031 -9.773 1 97.62 169 PRO B C 1
ATOM 3371 O O . PRO B 1 169 ? -20.359 4.895 -10.07 1 97.62 169 PRO B O 1
ATOM 3374 N N . LEU B 1 170 ? -18.766 6.41 -9.992 1 97.44 170 LEU B N 1
ATOM 3375 C CA . LEU B 1 170 ? -17.75 5.512 -10.531 1 97.44 170 LEU B CA 1
ATOM 3376 C C . LEU B 1 170 ? -17.453 4.379 -9.555 1 97.44 170 LEU B C 1
ATOM 3378 O O . LEU B 1 170 ? -17.359 3.215 -9.953 1 97.44 170 LEU B O 1
ATOM 3382 N N . PHE B 1 171 ? -17.312 4.77 -8.336 1 98.12 171 PHE B N 1
ATOM 3383 C CA . PHE B 1 171 ? -17.062 3.781 -7.297 1 98.12 171 PHE B CA 1
ATOM 3384 C C . PHE B 1 171 ? -18.234 2.826 -7.152 1 98.12 171 PHE B C 1
ATOM 3386 O O . PHE B 1 171 ? -18.047 1.612 -7.043 1 98.12 171 PHE B O 1
ATOM 3393 N N . TYR B 1 172 ? -19.422 3.318 -7.098 1 98.44 172 TYR B N 1
ATOM 3394 C CA . TYR B 1 172 ? -20.609 2.488 -6.934 1 98.44 172 TYR B CA 1
ATOM 3395 C C . TYR B 1 172 ? -20.734 1.493 -8.078 1 98.44 172 TYR B C 1
ATOM 3397 O O . TYR B 1 172 ? -21.094 0.33 -7.863 1 98.44 172 TYR B O 1
ATOM 3405 N N . MET B 1 173 ? -20.516 1.963 -9.281 1 98.44 173 MET B N 1
ATOM 3406 C CA . MET B 1 173 ? -20.578 1.082 -10.445 1 98.44 173 MET B CA 1
ATOM 3407 C C . MET B 1 173 ? -19.516 -0.016 -10.352 1 98.44 173 MET B C 1
ATOM 3409 O O . MET B 1 173 ? -19.812 -1.187 -10.594 1 98.44 173 MET B O 1
ATOM 3413 N N . PHE B 1 174 ? -18.328 0.388 -10.039 1 98.44 174 PHE B N 1
ATOM 3414 C CA . PHE B 1 174 ? -17.219 -0.554 -9.906 1 98.44 174 PHE B CA 1
ATOM 3415 C C . PHE B 1 174 ? -17.516 -1.6 -8.844 1 98.44 174 PHE B C 1
ATOM 3417 O O . PHE B 1 174 ? -17.359 -2.799 -9.078 1 98.44 174 PHE B O 1
ATOM 3424 N N . TYR B 1 175 ? -17.922 -1.139 -7.707 1 98.44 175 TYR B N 1
ATOM 3425 C CA . TYR B 1 175 ? -18.266 -2.023 -6.602 1 98.44 175 TYR B CA 1
ATOM 3426 C C . TYR B 1 175 ? -19.406 -2.963 -6.992 1 98.44 175 TYR B C 1
ATOM 3428 O O . TYR B 1 175 ? -19.359 -4.16 -6.695 1 98.44 175 TYR B O 1
ATOM 3436 N N . SER B 1 176 ? -20.438 -2.473 -7.668 1 98.44 176 SER B N 1
ATOM 3437 C CA . SER B 1 176 ? -21.562 -3.275 -8.109 1 98.44 176 SER B CA 1
ATOM 3438 C C . SER B 1 176 ? -21.125 -4.355 -9.094 1 98.44 176 SER B C 1
ATOM 3440 O O . SER B 1 176 ? -21.609 -5.492 -9.023 1 98.44 176 SER B O 1
ATOM 3442 N N . LEU B 1 177 ? -20.297 -3.963 -9.93 1 98.44 177 LEU B N 1
ATOM 3443 C CA . LEU B 1 177 ? -19.812 -4.922 -10.914 1 98.44 177 LEU B CA 1
ATOM 3444 C C . LEU B 1 177 ? -19.031 -6.055 -10.242 1 98.44 177 LEU B C 1
ATOM 3446 O O . LEU B 1 177 ? -19.281 -7.23 -10.516 1 98.44 177 LEU B O 1
ATOM 3450 N N . VAL B 1 178 ? -18.141 -5.695 -9.375 1 98.06 178 VAL B N 1
ATOM 3451 C CA . VAL B 1 178 ? -17.266 -6.688 -8.781 1 98.06 178 VAL B CA 1
ATOM 3452 C C . VAL B 1 178 ? -18.016 -7.508 -7.738 1 98.06 178 VAL B C 1
ATOM 3454 O O . VAL B 1 178 ? -18.016 -8.742 -7.785 1 98.06 178 VAL B O 1
ATOM 3457 N N . ARG B 1 179 ? -18.703 -6.836 -6.852 1 96.12 179 ARG B N 1
ATOM 3458 C CA . ARG B 1 179 ? -19.359 -7.52 -5.746 1 96.12 179 ARG B CA 1
ATOM 3459 C C . ARG B 1 179 ? -20.734 -8.039 -6.168 1 96.12 179 ARG B C 1
ATOM 3461 O O . ARG B 1 179 ? -21.234 -9.008 -5.598 1 96.12 179 ARG B O 1
ATOM 3468 N N . GLY B 1 180 ? -21.344 -7.469 -7.137 1 96.44 180 GLY B N 1
ATOM 3469 C CA . GLY B 1 180 ? -22.703 -7.824 -7.531 1 96.44 180 GLY B CA 1
ATOM 3470 C C . GLY B 1 180 ? -22.75 -8.781 -8.703 1 96.44 180 GLY B C 1
ATOM 3471 O O . GLY B 1 180 ? -23.75 -9.461 -8.922 1 96.44 180 GLY B O 1
ATOM 3472 N N . VAL B 1 181 ? -21.703 -8.883 -9.453 1 97.56 181 VAL B N 1
ATOM 3473 C CA . VAL B 1 181 ? -21.719 -9.727 -10.648 1 97.56 181 VAL B CA 1
ATOM 3474 C C . VAL B 1 181 ? -20.547 -10.719 -10.586 1 97.56 181 VAL B C 1
ATOM 3476 O O . VAL B 1 181 ? -20.766 -11.93 -10.477 1 97.56 181 VAL B O 1
ATOM 3479 N N . LEU B 1 182 ? -19.328 -10.258 -10.539 1 97.69 182 LEU B N 1
ATOM 3480 C CA . LEU B 1 182 ? -18.156 -11.125 -10.609 1 97.69 182 LEU B CA 1
ATOM 3481 C C . LEU B 1 182 ? -18.062 -12.008 -9.367 1 97.69 182 LEU B C 1
ATOM 3483 O O . LEU B 1 182 ? -17.734 -13.195 -9.461 1 97.69 182 LEU B O 1
ATOM 3487 N N . GLY B 1 183 ? -18.312 -11.383 -8.227 1 96.69 183 GLY B N 1
ATOM 3488 C CA . GLY B 1 183 ? -18.312 -12.156 -6.996 1 96.69 183 GLY B CA 1
ATOM 3489 C C . GLY B 1 183 ? -19.297 -13.32 -7.027 1 96.69 183 GLY B C 1
ATOM 3490 O O . GLY B 1 183 ? -18.891 -14.477 -6.863 1 96.69 183 GLY B O 1
ATOM 3491 N N . PRO B 1 184 ? -20.531 -13.07 -7.324 1 97.25 184 PRO B N 1
ATOM 3492 C CA . PRO B 1 184 ? -21.531 -14.133 -7.402 1 97.25 184 PRO B CA 1
ATOM 3493 C C . PRO B 1 184 ? -21.203 -15.18 -8.461 1 97.25 184 PRO B C 1
ATOM 3495 O O . PRO B 1 184 ? -21.406 -16.375 -8.242 1 97.25 184 PRO B O 1
ATOM 3498 N N . LEU B 1 185 ? -20.672 -14.812 -9.602 1 97 185 LEU B N 1
ATOM 3499 C CA . LEU B 1 185 ? -20.281 -15.766 -10.633 1 97 185 LEU B CA 1
ATOM 3500 C C . LEU B 1 185 ? -19.156 -16.672 -10.133 1 97 185 LEU B C 1
ATOM 3502 O O . LEU B 1 185 ? -19.188 -17.891 -10.383 1 97 185 LEU B O 1
ATOM 3506 N N . PHE B 1 186 ? -18.219 -16.078 -9.469 1 95.12 186 PHE B N 1
ATOM 3507 C CA . PHE B 1 186 ? -17.109 -16.844 -8.922 1 95.12 186 PHE B CA 1
ATOM 3508 C C . PHE B 1 186 ? -17.609 -17.844 -7.883 1 95.12 186 PHE B C 1
ATOM 3510 O O . PHE B 1 186 ? -17.188 -19 -7.883 1 95.12 186 PHE B O 1
ATOM 3517 N N . VAL B 1 187 ? -18.484 -17.406 -7.051 1 95.88 187 VAL B N 1
ATOM 3518 C CA . VAL B 1 187 ? -19 -18.266 -5.98 1 95.88 187 VAL B CA 1
ATOM 3519 C C . VAL B 1 187 ? -19.875 -19.359 -6.574 1 95.88 187 VAL B C 1
ATOM 3521 O O . VAL B 1 187 ? -19.891 -20.484 -6.07 1 95.88 187 VAL B O 1
ATOM 3524 N N . TYR B 1 188 ? -20.578 -19.016 -7.605 1 95.94 188 TYR B N 1
ATOM 3525 C CA . TYR B 1 188 ? -21.359 -20.031 -8.312 1 95.94 188 TYR B CA 1
ATOM 3526 C C . TYR B 1 188 ? -20.453 -21.156 -8.82 1 95.94 188 TYR B C 1
ATOM 3528 O O . TYR B 1 188 ? -20.75 -22.328 -8.633 1 95.94 188 TYR B O 1
ATOM 3536 N N . LYS B 1 189 ? -19.359 -20.812 -9.43 1 93.06 189 LYS B N 1
ATOM 3537 C CA . LYS B 1 189 ? -18.406 -21.797 -9.93 1 93.06 189 LYS B CA 1
ATOM 3538 C C . LYS B 1 189 ? -17.797 -22.594 -8.781 1 93.06 189 LYS B C 1
ATOM 3540 O O . LYS B 1 189 ? -17.594 -23.812 -8.906 1 93.06 189 LYS B O 1
ATOM 3545 N N . MET B 1 190 ? -17.547 -21.922 -7.762 1 92.75 190 MET B N 1
ATOM 3546 C CA . MET B 1 190 ? -17.016 -22.578 -6.566 1 92.75 190 MET B CA 1
ATOM 3547 C C . MET B 1 190 ? -18 -23.609 -6.039 1 92.75 190 MET B C 1
ATOM 3549 O O . MET B 1 190 ? -17.609 -24.734 -5.703 1 92.75 190 MET B O 1
ATOM 3553 N N . GLY B 1 191 ? -19.25 -23.25 -6.004 1 93.75 191 GLY B N 1
ATOM 3554 C CA . GLY B 1 191 ? -20.297 -24.172 -5.566 1 93.75 191 GLY B CA 1
ATOM 3555 C C . GLY B 1 191 ? -20.422 -25.391 -6.461 1 93.75 191 GLY B C 1
ATOM 3556 O O . GLY B 1 191 ? -20.609 -26.5 -5.973 1 93.75 191 GLY B O 1
ATOM 3557 N N . LEU B 1 192 ? -20.281 -25.156 -7.734 1 93.5 192 LEU B N 1
ATOM 3558 C CA . LEU B 1 192 ? -20.344 -26.266 -8.68 1 93.5 192 LEU B CA 1
ATOM 3559 C C . LEU B 1 192 ? -19.172 -27.219 -8.453 1 93.5 192 LEU B C 1
ATOM 3561 O O . LEU B 1 192 ? -19.328 -28.438 -8.531 1 93.5 192 LEU B O 1
ATOM 3565 N N . ALA B 1 193 ? -18.047 -26.672 -8.203 1 90.62 193 ALA B N 1
ATOM 3566 C CA . ALA B 1 193 ? -16.859 -27.5 -7.945 1 90.62 193 ALA B CA 1
ATOM 3567 C C . ALA B 1 193 ? -17.047 -28.328 -6.684 1 90.62 193 ALA B C 1
ATOM 3569 O O . ALA B 1 193 ? -16.734 -29.531 -6.668 1 90.62 193 ALA B O 1
ATOM 3570 N N . PHE B 1 194 ? -17.594 -27.781 -5.664 1 91.81 194 PHE B N 1
ATOM 3571 C CA . PHE B 1 194 ? -17.859 -28.516 -4.434 1 91.81 194 PHE B CA 1
ATOM 3572 C C . PHE B 1 194 ? -18.922 -29.578 -4.66 1 91.81 194 PHE B C 1
ATOM 3574 O O . PHE B 1 194 ? -18.75 -30.719 -4.23 1 91.81 194 PHE B O 1
ATOM 3581 N N . ALA B 1 195 ? -19.922 -29.266 -5.406 1 91.69 195 ALA B N 1
ATOM 3582 C CA . ALA B 1 195 ? -21.047 -30.172 -5.633 1 91.69 195 ALA B CA 1
ATOM 3583 C C . ALA B 1 195 ? -20.641 -31.344 -6.527 1 91.69 195 ALA B C 1
ATOM 3585 O O . ALA B 1 195 ? -21.203 -32.438 -6.43 1 91.69 195 ALA B O 1
ATOM 3586 N N . SER B 1 196 ? -19.641 -31.156 -7.352 1 91.06 196 SER B N 1
ATOM 3587 C CA . SER B 1 196 ? -19.172 -32.188 -8.266 1 91.06 196 SER B CA 1
ATOM 3588 C C . SER B 1 196 ? -18.312 -33.219 -7.547 1 91.06 196 SER B C 1
ATOM 3590 O O . SER B 1 196 ? -17.984 -34.25 -8.117 1 91.06 196 SER B O 1
ATOM 3592 N N . GLY B 1 197 ? -17.922 -32.938 -6.316 1 89.12 197 GLY B N 1
ATOM 3593 C CA . GLY B 1 197 ? -17.141 -33.906 -5.543 1 89.12 197 GLY B CA 1
ATOM 3594 C C . GLY B 1 197 ? -15.648 -33.688 -5.676 1 89.12 197 GLY B C 1
ATOM 3595 O O . GLY B 1 197 ? -14.867 -34.531 -5.227 1 89.12 197 GLY B O 1
ATOM 3596 N N . LYS B 1 198 ? -15.266 -32.656 -6.27 1 84.69 198 LYS B N 1
ATOM 3597 C CA . LYS B 1 198 ? -13.844 -32.406 -6.477 1 84.69 198 LYS B CA 1
ATOM 3598 C C . LYS B 1 198 ? -13.094 -32.344 -5.145 1 84.69 198 LYS B C 1
ATOM 3600 O O . LYS B 1 198 ? -11.906 -32.656 -5.078 1 84.69 198 LYS B O 1
ATOM 3605 N N . ALA B 1 199 ? -13.852 -31.969 -4.117 1 88 199 ALA B N 1
ATOM 3606 C CA . ALA B 1 199 ? -13.211 -31.781 -2.816 1 88 199 ALA B CA 1
ATOM 3607 C C . ALA B 1 199 ? -13.445 -33 -1.92 1 88 199 ALA B C 1
ATOM 3609 O O . ALA B 1 199 ? -13 -33.031 -0.77 1 88 199 ALA B O 1
ATOM 3610 N N . ASP B 1 200 ? -14.016 -34 -2.486 1 89.5 200 ASP B N 1
ATOM 3611 C CA . ASP B 1 200 ? -14.32 -35.156 -1.662 1 89.5 200 ASP B CA 1
ATOM 3612 C C . ASP B 1 200 ? -13.039 -35.812 -1.125 1 89.5 200 ASP B C 1
ATOM 3614 O O . ASP B 1 200 ? -12.055 -35.938 -1.854 1 89.5 200 ASP B O 1
ATOM 3618 N N . GLY B 1 201 ? -13.07 -36.094 0.208 1 90.12 201 GLY B N 1
ATOM 3619 C CA . GLY B 1 201 ? -11.93 -36.75 0.831 1 90.12 201 GLY B CA 1
ATOM 3620 C C . GLY B 1 201 ? -10.984 -35.781 1.502 1 90.12 201 GLY B C 1
ATOM 3621 O O . GLY B 1 201 ? -10.188 -36.188 2.357 1 90.12 201 GLY B O 1
ATOM 3622 N N . VAL B 1 202 ? -11.117 -34.5 1.057 1 91.19 202 VAL B N 1
ATOM 3623 C CA . VAL B 1 202 ? -10.156 -33.562 1.625 1 91.19 202 VAL B CA 1
ATOM 3624 C C . VAL B 1 202 ? -10.898 -32.5 2.443 1 91.19 202 VAL B C 1
ATOM 3626 O O . VAL B 1 202 ? -10.414 -32.062 3.492 1 91.19 202 VAL B O 1
ATOM 3629 N N . ILE B 1 203 ? -12.023 -32.094 1.935 1 93.44 203 ILE B N 1
ATOM 3630 C CA . ILE B 1 203 ? -12.883 -31.156 2.656 1 93.44 203 ILE B CA 1
ATOM 3631 C C . ILE B 1 203 ? -14.234 -31.812 2.934 1 93.44 203 ILE B C 1
ATOM 3633 O O . ILE B 1 203 ? -14.93 -32.25 2.004 1 93.44 203 ILE B O 1
ATOM 3637 N N . SER B 1 204 ? -14.562 -31.922 4.188 1 94.75 204 SER B N 1
ATOM 3638 C CA . SER B 1 204 ? -15.828 -32.562 4.539 1 94.75 204 SER B CA 1
ATOM 3639 C C . SER B 1 204 ? -17.016 -31.766 3.994 1 94.75 204 SER B C 1
ATOM 3641 O O . SER B 1 204 ? -16.938 -30.547 3.834 1 94.75 204 SER B O 1
ATOM 3643 N N . ARG B 1 205 ? -18.109 -32.438 3.773 1 94.25 205 ARG B N 1
ATOM 3644 C CA . ARG B 1 205 ? -19.281 -31.797 3.193 1 94.25 205 ARG B CA 1
ATOM 3645 C C . ARG B 1 205 ? -19.844 -30.719 4.117 1 94.25 205 ARG B C 1
ATOM 3647 O O . ARG B 1 205 ? -20.125 -29.609 3.674 1 94.25 205 ARG B O 1
ATOM 3654 N N . PRO B 1 206 ? -19.984 -30.969 5.391 1 95.62 206 PRO B N 1
ATOM 3655 C CA . PRO B 1 206 ? -20.469 -29.891 6.258 1 95.62 206 PRO B CA 1
ATOM 3656 C C . PRO B 1 206 ? -19.578 -28.641 6.211 1 95.62 206 PRO B C 1
ATOM 3658 O O . PRO B 1 206 ? -20.078 -27.516 6.312 1 95.62 206 PRO B O 1
ATOM 3661 N N . MET B 1 207 ? -18.359 -28.859 6.039 1 95.56 207 MET B N 1
ATOM 3662 C CA . MET B 1 207 ? -17.422 -27.734 6.039 1 95.56 207 MET B CA 1
ATOM 3663 C C . MET B 1 207 ? -17.609 -26.859 4.805 1 95.56 207 MET B C 1
ATOM 3665 O O . MET B 1 207 ? -17.812 -25.656 4.926 1 95.56 207 MET B O 1
ATOM 3669 N N . TRP B 1 208 ? -17.578 -27.453 3.641 1 94.44 208 TRP B N 1
ATOM 3670 C CA . TRP B 1 208 ? -17.672 -26.594 2.465 1 94.44 208 TRP B CA 1
ATOM 3671 C C . TRP B 1 208 ? -19.078 -26.016 2.314 1 94.44 208 TRP B C 1
ATOM 3673 O O . TRP B 1 208 ? -19.25 -24.922 1.775 1 94.44 208 TRP B O 1
ATOM 3683 N N . ILE B 1 209 ? -20.125 -26.719 2.785 1 96.69 209 ILE B N 1
ATOM 3684 C CA . ILE B 1 209 ? -21.469 -26.156 2.793 1 96.69 209 ILE B CA 1
ATOM 3685 C C . ILE B 1 209 ? -21.516 -24.922 3.701 1 96.69 209 ILE B C 1
ATOM 3687 O O . ILE B 1 209 ? -22.094 -23.906 3.346 1 96.69 209 ILE B O 1
ATOM 3691 N N . SER B 1 210 ? -20.922 -25.047 4.883 1 97.56 210 SER B N 1
ATOM 3692 C CA . SER B 1 210 ? -20.859 -23.906 5.781 1 97.56 210 SER B CA 1
ATOM 3693 C C . SER B 1 210 ? -20.125 -22.734 5.133 1 97.56 210 SER B C 1
ATOM 3695 O O . SER B 1 210 ? -20.516 -21.578 5.293 1 97.56 210 SER B O 1
ATOM 3697 N N . TRP B 1 211 ? -19 -22.984 4.434 1 97.5 211 TRP B N 1
ATOM 3698 C CA . TRP B 1 211 ? -18.297 -21.938 3.703 1 97.5 211 TRP B CA 1
ATOM 3699 C C . TRP B 1 211 ? -19.234 -21.266 2.703 1 97.5 211 TRP B C 1
ATOM 3701 O O . TRP B 1 211 ? -19.297 -20.031 2.648 1 97.5 211 TRP B O 1
ATOM 3711 N N . MET B 1 212 ? -19.953 -22.047 1.94 1 97.44 212 MET B N 1
ATOM 3712 C CA . MET B 1 212 ? -20.828 -21.531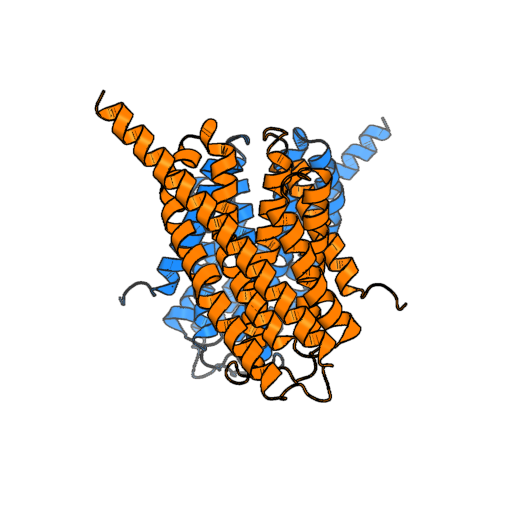 0.897 1 97.44 212 MET B CA 1
ATOM 3713 C C . MET B 1 212 ? -21.922 -20.656 1.496 1 97.44 212 MET B C 1
ATOM 3715 O O . MET B 1 212 ? -22.203 -19.562 0.981 1 97.44 212 MET B O 1
ATOM 3719 N N . VAL B 1 213 ? -22.5 -21.078 2.547 1 97.94 213 VAL B N 1
ATOM 3720 C CA . VAL B 1 213 ? -23.562 -20.312 3.201 1 97.94 213 VAL B CA 1
ATOM 3721 C C . VAL B 1 213 ? -23 -18.969 3.678 1 97.94 213 VAL B C 1
ATOM 3723 O O . VAL B 1 213 ? -23.609 -17.922 3.434 1 97.94 213 VAL B O 1
ATOM 3726 N N . VAL B 1 214 ? -21.891 -19.031 4.305 1 98 214 VAL B N 1
ATOM 3727 C CA . VAL B 1 214 ? -21.281 -17.828 4.867 1 98 214 VAL B CA 1
ATOM 3728 C C . VAL B 1 214 ? -20.844 -16.891 3.742 1 98 214 VAL B C 1
ATOM 3730 O O . VAL B 1 214 ? -21.078 -15.68 3.814 1 98 214 VAL B O 1
ATOM 3733 N N . ILE B 1 215 ? -20.25 -17.391 2.705 1 97.88 215 ILE B N 1
ATOM 3734 C CA . ILE B 1 215 ? -19.766 -16.578 1.592 1 97.88 215 ILE B CA 1
ATOM 3735 C C . ILE B 1 215 ? -20.938 -15.938 0.866 1 97.88 215 ILE B C 1
ATOM 3737 O O . ILE B 1 215 ? -20.906 -14.742 0.557 1 97.88 215 ILE B O 1
ATOM 3741 N N . VAL B 1 216 ? -22 -16.719 0.605 1 97.44 216 VAL B N 1
ATOM 3742 C CA . VAL B 1 216 ? -23.172 -16.188 -0.061 1 97.44 216 VAL B CA 1
ATOM 3743 C C . VAL B 1 216 ? -23.812 -15.086 0.8 1 97.44 216 VAL B C 1
ATOM 3745 O O . VAL B 1 216 ? -24.234 -14.055 0.285 1 97.44 216 VAL B O 1
ATOM 3748 N N . SER B 1 217 ? -23.859 -15.305 2.082 1 96.44 217 SER B N 1
ATOM 3749 C CA . SER B 1 217 ? -24.391 -14.297 2.996 1 96.44 217 SER B CA 1
ATOM 3750 C C . SER B 1 217 ? -23.547 -13.023 2.955 1 96.44 217 SER B C 1
ATOM 3752 O O . SER B 1 217 ? -24.078 -11.914 3.002 1 96.44 217 SER B O 1
ATOM 3754 N N . ALA B 1 218 ? -22.266 -13.172 2.922 1 95.88 218 ALA B N 1
ATOM 3755 C CA . ALA B 1 218 ? -21.359 -12.023 2.855 1 95.88 218 ALA B CA 1
ATOM 3756 C C . ALA B 1 218 ? -21.578 -11.234 1.563 1 95.88 218 ALA B C 1
ATOM 3758 O O . ALA B 1 218 ? -21.5 -10.008 1.561 1 95.88 218 ALA B O 1
ATOM 3759 N N . ILE B 1 219 ? -21.797 -11.922 0.478 1 96 219 ILE B N 1
ATOM 3760 C CA . ILE B 1 219 ? -22.094 -11.281 -0.799 1 96 219 ILE B CA 1
ATOM 3761 C C . ILE B 1 219 ? -23.406 -10.508 -0.698 1 96 219 ILE B C 1
ATOM 3763 O O . ILE B 1 219 ? -23.5 -9.375 -1.174 1 96 219 ILE B O 1
ATOM 3767 N N . PHE B 1 220 ? -24.359 -11.117 -0.053 1 94.69 220 PHE B N 1
ATOM 3768 C CA . PHE B 1 220 ? -25.656 -10.461 0.135 1 94.69 220 PHE B CA 1
ATOM 3769 C C . PHE B 1 220 ? -25.484 -9.172 0.936 1 94.69 220 PHE B C 1
ATOM 3771 O O . PHE B 1 220 ? -26.062 -8.141 0.592 1 94.69 220 PHE B O 1
ATOM 3778 N N . VAL B 1 221 ? -24.719 -9.234 1.973 1 94.25 221 VAL B N 1
ATOM 3779 C CA . VAL B 1 221 ? -24.453 -8.062 2.799 1 94.25 221 VAL B CA 1
ATOM 3780 C C . VAL B 1 221 ? -23.781 -6.977 1.955 1 94.25 221 VAL B C 1
ATOM 3782 O O . VAL B 1 221 ? -24.109 -5.797 2.078 1 94.25 221 VAL B O 1
ATOM 3785 N N . SER B 1 222 ? -22.891 -7.312 1.134 1 95.44 222 SER B N 1
ATOM 3786 C CA . SER B 1 222 ? -22.203 -6.371 0.257 1 95.44 222 SER B CA 1
ATOM 3787 C C . SER B 1 222 ? -23.172 -5.723 -0.729 1 95.44 222 SER B C 1
ATOM 3789 O O . SER B 1 222 ? -23.078 -4.523 -0.999 1 95.44 222 SER B O 1
ATOM 3791 N N . ILE B 1 223 ? -24.062 -6.484 -1.253 1 95.5 223 ILE B N 1
ATOM 3792 C CA . ILE B 1 223 ? -25.047 -5.984 -2.207 1 95.5 223 ILE B CA 1
ATOM 3793 C C . ILE B 1 223 ? -26 -5.023 -1.503 1 95.5 223 ILE B C 1
ATOM 3795 O O . ILE B 1 223 ? -26.359 -3.979 -2.051 1 95.5 223 ILE B O 1
ATOM 3799 N N . LEU B 1 224 ? -26.375 -5.387 -0.307 1 95.19 224 LEU B N 1
ATOM 3800 C CA . LEU B 1 224 ? -27.219 -4.496 0.475 1 95.19 224 LEU B CA 1
ATOM 3801 C C . LEU B 1 224 ? -26.516 -3.164 0.729 1 95.19 224 LEU B C 1
ATOM 3803 O O . LEU B 1 224 ? -27.141 -2.102 0.613 1 95.19 224 LEU B O 1
ATOM 3807 N N . TRP B 1 225 ? -25.297 -3.248 1.073 1 95.69 225 TRP B N 1
ATOM 3808 C CA . TRP B 1 225 ? -24.531 -2.043 1.384 1 95.69 225 TRP B CA 1
ATOM 3809 C C . TRP B 1 225 ? -24.469 -1.117 0.175 1 95.69 225 TRP B C 1
ATOM 3811 O O . TRP B 1 225 ? -24.75 0.08 0.284 1 95.69 225 TRP B O 1
ATOM 3821 N N . ILE B 1 226 ? -24.156 -1.648 -0.968 1 97.38 226 ILE B N 1
ATOM 3822 C CA . ILE B 1 226 ? -24 -0.816 -2.154 1 97.38 226 ILE B CA 1
ATOM 3823 C C . ILE B 1 226 ? -25.359 -0.332 -2.641 1 97.38 226 ILE B C 1
ATOM 3825 O O . ILE B 1 226 ? -25.484 0.778 -3.162 1 97.38 226 ILE B O 1
ATOM 3829 N N . SER B 1 227 ? -26.438 -1.093 -2.486 1 97.06 227 SER B N 1
ATOM 3830 C CA . SER B 1 227 ? -27.781 -0.664 -2.84 1 97.06 227 SER B CA 1
ATOM 3831 C C . SER B 1 227 ? -28.219 0.541 -2.012 1 97.06 227 SER B C 1
ATOM 3833 O O . SER B 1 227 ? -28.828 1.475 -2.535 1 97.06 227 SER B O 1
ATOM 3835 N N . ASN B 1 228 ? -27.844 0.471 -0.782 1 95.88 228 ASN B N 1
ATOM 3836 C CA . ASN B 1 228 ? -28.156 1.603 0.083 1 95.88 228 ASN B CA 1
ATOM 3837 C C . ASN B 1 228 ? -27.422 2.865 -0.354 1 95.88 228 ASN B C 1
ATOM 3839 O O . ASN B 1 228 ? -27.969 3.965 -0.292 1 95.88 228 ASN B O 1
ATOM 3843 N N . LEU B 1 229 ? -26.25 2.715 -0.771 1 96.75 229 LEU B N 1
ATOM 3844 C CA . LEU B 1 229 ? -25.484 3.861 -1.249 1 96.75 229 LEU B CA 1
ATOM 3845 C C . LEU B 1 229 ? -26.094 4.434 -2.521 1 96.75 229 LEU B C 1
ATOM 3847 O O . LEU B 1 229 ? -26.172 5.652 -2.688 1 96.75 229 LEU B O 1
ATOM 3851 N N . TRP B 1 230 ? -26.516 3.527 -3.408 1 96.94 230 TRP B N 1
ATOM 3852 C CA . TRP B 1 230 ? -27.188 3.973 -4.629 1 96.94 230 TRP B CA 1
ATOM 3853 C C . TRP B 1 230 ? -28.469 4.723 -4.301 1 96.94 230 TRP B C 1
ATOM 3855 O O . TRP B 1 230 ? -28.766 5.77 -4.895 1 96.94 230 TRP B O 1
ATOM 3865 N N . ILE B 1 231 ? -29.25 4.25 -3.389 1 96.88 231 ILE B N 1
ATOM 3866 C CA . ILE B 1 231 ? -30.5 4.883 -2.986 1 96.88 231 ILE B CA 1
ATOM 3867 C C . ILE B 1 231 ? -30.234 6.285 -2.451 1 96.88 231 ILE B C 1
ATOM 3869 O O . ILE B 1 231 ? -30.891 7.246 -2.848 1 96.88 231 ILE B O 1
ATOM 3873 N N . ASP B 1 232 ? -29.266 6.348 -1.574 1 95.31 232 ASP B N 1
ATOM 3874 C CA . ASP B 1 232 ? -28.906 7.645 -1.019 1 95.31 232 ASP B CA 1
ATOM 3875 C C . ASP B 1 232 ? -28.438 8.602 -2.115 1 95.31 232 ASP B C 1
ATOM 3877 O O . ASP B 1 232 ? -28.75 9.797 -2.076 1 95.31 232 ASP B O 1
ATOM 3881 N N . PHE B 1 233 ? -27.734 8.086 -3.051 1 95.56 233 PHE B N 1
ATOM 3882 C CA . PHE B 1 233 ? -27.203 8.875 -4.156 1 95.56 233 PHE B CA 1
ATOM 3883 C C . PHE B 1 233 ? -28.344 9.477 -4.984 1 95.56 233 PHE B C 1
ATOM 3885 O O . PHE B 1 233 ? -28.344 10.672 -5.27 1 95.56 233 PHE B O 1
ATOM 3892 N N . PHE B 1 234 ? -29.312 8.742 -5.34 1 95.06 234 PHE B N 1
ATOM 3893 C CA . PHE B 1 234 ? -30.422 9.211 -6.18 1 95.06 234 PHE B CA 1
ATOM 3894 C C . PHE B 1 234 ? -31.359 10.109 -5.387 1 95.06 234 PHE B C 1
ATOM 3896 O O . PHE B 1 234 ? -31.938 11.047 -5.938 1 95.06 234 PHE B O 1
ATOM 3903 N N . ARG B 1 235 ? -31.531 9.828 -4.16 1 94.75 235 ARG B N 1
ATOM 3904 C CA . ARG B 1 235 ? -32.344 10.695 -3.309 1 94.75 235 ARG B CA 1
ATOM 3905 C C . ARG B 1 235 ? -31.734 12.094 -3.221 1 94.75 235 ARG B C 1
ATOM 3907 O O . ARG B 1 235 ? -32.438 13.094 -3.275 1 94.75 235 ARG B O 1
ATOM 3914 N N . GLU B 1 236 ? -30.453 12.062 -3.045 1 92.62 236 GLU B N 1
ATOM 3915 C CA . GLU B 1 236 ? -29.766 13.352 -2.967 1 92.62 236 GLU B CA 1
ATOM 3916 C C . GLU B 1 236 ? -29.859 14.109 -4.285 1 92.62 236 GLU B C 1
ATOM 3918 O O . GLU B 1 236 ? -30.031 15.336 -4.293 1 92.62 236 GLU B O 1
ATOM 3923 N N . ARG B 1 237 ? -29.75 13.492 -5.371 1 91.56 237 ARG B N 1
ATOM 3924 C CA . ARG B 1 237 ? -29.859 14.117 -6.684 1 91.56 237 ARG B CA 1
ATOM 3925 C C . ARG B 1 237 ? -31.266 14.656 -6.922 1 91.56 237 ARG B C 1
ATOM 3927 O O . ARG B 1 237 ? -31.438 15.742 -7.484 1 91.56 237 ARG B O 1
ATOM 3934 N N . LEU B 1 238 ? -32.219 13.93 -6.504 1 91.44 238 LEU B N 1
ATOM 3935 C CA . LEU B 1 238 ? -33.594 14.352 -6.637 1 91.44 238 LEU B CA 1
ATOM 3936 C C . LEU B 1 238 ? -33.875 15.594 -5.797 1 91.44 238 LEU B C 1
ATOM 3938 O O . LEU B 1 238 ? -34.562 16.516 -6.25 1 91.44 238 LEU B O 1
ATOM 3942 N N . ARG B 1 239 ? -33.406 15.602 -4.668 1 91.5 239 ARG B N 1
ATOM 3943 C CA . ARG B 1 239 ? -33.562 16.75 -3.785 1 91.5 239 ARG B CA 1
ATOM 3944 C C . ARG B 1 239 ? -32.938 18 -4.383 1 91.5 239 ARG B C 1
ATOM 3946 O O . ARG B 1 239 ? -33.5 19.094 -4.309 1 91.5 239 ARG B O 1
ATOM 3953 N N . LYS B 1 240 ? -31.797 17.891 -4.922 1 89.88 240 LYS B N 1
ATOM 3954 C CA . LYS B 1 240 ? -31.109 19.016 -5.539 1 89.88 240 LYS B CA 1
ATOM 3955 C C . LYS B 1 240 ? -31.891 19.547 -6.742 1 89.88 240 LYS B C 1
ATOM 3957 O O . LYS B 1 240 ? -31.953 20.75 -6.961 1 89.88 240 LYS B O 1
ATOM 3962 N N . GLU B 1 241 ? -32.438 18.609 -7.535 1 89.94 241 GLU B N 1
ATOM 3963 C CA . GLU B 1 241 ? -33.25 19 -8.695 1 89.94 241 GLU B CA 1
ATOM 3964 C C . GLU B 1 241 ? -34.5 19.719 -8.281 1 89.94 241 GLU B C 1
ATOM 3966 O O . GLU B 1 241 ? -34.938 20.688 -8.938 1 89.94 241 GLU B O 1
ATOM 3971 N N . LEU B 1 242 ? -35.062 19.266 -7.293 1 90.06 242 LEU B N 1
ATOM 3972 C CA . LEU B 1 242 ? -36.281 19.891 -6.789 1 90.06 242 LEU B CA 1
ATOM 3973 C C . LEU B 1 242 ? -36 21.266 -6.219 1 90.06 242 LEU B C 1
ATOM 3975 O O . LEU B 1 242 ? -36.812 22.188 -6.359 1 90.06 242 LEU B O 1
ATOM 3979 N N . LYS B 1 243 ? -34.938 21.422 -5.594 1 85.5 243 LYS B N 1
ATOM 3980 C CA . LYS B 1 243 ? -34.531 22.734 -5.066 1 85.5 243 LYS B CA 1
ATOM 3981 C C . LYS B 1 243 ? -34.25 23.719 -6.199 1 85.5 243 LYS B C 1
ATOM 3983 O O . LYS B 1 243 ? -34.469 24.922 -6.051 1 85.5 243 LYS B O 1
ATOM 3988 N N . LYS B 1 244 ? -33.844 23.297 -7.273 1 83.94 244 LYS B N 1
ATOM 3989 C CA . LYS B 1 244 ? -33.562 24.141 -8.43 1 83.94 244 LYS B CA 1
ATOM 3990 C C . LYS B 1 244 ? -34.875 24.609 -9.078 1 83.94 244 LYS B C 1
ATOM 3992 O O . LYS B 1 244 ? -34.938 25.703 -9.641 1 83.94 244 LYS B O 1
ATOM 3997 N N . CYS B 1 245 ? -35.875 23.828 -9.031 1 82.69 245 CYS B N 1
ATOM 3998 C CA . CYS B 1 245 ? -37.188 24.141 -9.648 1 82.69 245 CYS B CA 1
ATOM 3999 C C . CYS B 1 245 ? -37.969 25.109 -8.773 1 82.69 245 CYS B C 1
ATOM 4001 O O . CYS B 1 245 ? -38.844 25.828 -9.273 1 82.69 245 CYS B O 1
ATOM 4003 N N . ASN B 1 246 ? -37.688 25.219 -7.516 1 72.94 246 ASN B N 1
ATOM 4004 C CA . ASN B 1 246 ? -38.344 26.188 -6.66 1 72.94 246 ASN B CA 1
ATOM 4005 C C . ASN B 1 246 ? -37.531 27.469 -6.527 1 72.94 246 ASN B C 1
ATOM 4007 O O . ASN B 1 246 ? -36.312 27.422 -6.293 1 72.94 246 ASN B O 1
#

Foldseek 3Di:
DDDCPPLLVVLLVVLVCQLCCQLVPVCVVADPLCSSVLSLLRSLVVLLPVLLVLLVVLCVVVPVVCLQQQDFADPSLLSSLSNVLSSLVVVLVSCVVRPVVPVLSNLLSVLSNVLSVCCNPPQRTSSSLVSVLSNLVRVLSVLVSLLSVLVSCVVPDVVSVVCNLVSLVVSLVSLCCSLVPVNVVSLVVVVVCVVVCSNPPRADPVRVVSNSVSSVVSSVSSVVVSVVSVVVSVVVVVVVVVVVVD/DDDPPPLLVVLLVVLVCQLCCQLVPVCVVADPLCSSVLSLLRSLVVLLPVLLVLLVVLCVVVPVVCLQQQDFADPSLLSSLSNVLSSLVVVLVSCVVRPVVPVLSNLLSVLSNVLSVCCNPPQRTSSSLVSVLSNLVRVLSVLVSLLSVLVSCVVPDVVSVVCNLVSLVVSLVSLCCSLVPVNVVSLVVVVVCVVVCSNPPRADPVRVVSNSVSSVVSSVSSVVVSVVSVVVSVVVVVVVVVVVVD

InterPro domains:
  IPR006634 TRAM/LAG1/CLN8 homology domain [PF03798] (39-230)
  IPR006634 TRAM/LAG1/CLN8 homology domain [PS50922] (33-243)
  IPR006634 TRAM/LAG1/CLN8 homology domain [SM00724] (33-238)
  IPR040327 TLC domain-containing protein At5g14285-like [PTHR31766] (6-244)

Secondary structure (DSSP, 8-state):
-----HHHHHHHHHHHHHHHHIIIIITTTS-TTTHHHHHHHHHHHHHHHHHHHHHHHHHHHS-TT---TTSBPPHHHHHHHHHHHHHHHHHHHHHHHH-TT-HHHHHHHHHHHHHHHHIIIII-B-HHHHHHHHHHHHTTHHHHHHHHHHHHHTTT-HHHHHHHHHHHHHHHHHHHHIIIIIHHHHHHHHHHHHHTTTTTTTS-HHHHHHHHHHHHHHHHHHHHHHHHHHHHHHHHHHHHHHHHH-/-----HHHHHHHHHHHHHHHHIIIIITTTS-TTTHHHHHHHHHHHHHHHHHHHHHHHHHHHH-TT---TTSBPPHHHHHHHHHHHHHHHHHHHHHHHH-TT-HHHHHHHHHHHHHHHHIIIII-B-HHHHHHHHHHHHTTHHHHHHHHHHHHHTTT-HHHHHHHHHHHHHHHHHHHHIIIIIHHHHHHHHHHHHHTTTTTTTS-HHHHHHHHHHHHHHHHHHHHHHHHHHHHHHHHHHHHHHHHH-

Organism: Nicotiana tabacum (NCBI:txid4097)

Solvent-accessible surface area (backbone atoms only — not comparable to full-atom values): 25376 Å² total; per-residue (Å²): 132,82,76,79,51,68,61,35,54,52,37,33,50,51,46,49,49,44,28,47,46,27,40,60,50,71,34,54,86,46,60,76,88,48,22,62,57,50,11,49,32,56,34,45,44,66,44,23,55,56,49,27,56,52,24,53,51,51,32,63,73,62,44,66,86,53,72,53,47,56,42,65,46,47,74,66,50,44,48,53,46,32,46,52,46,22,45,42,52,55,52,40,52,49,33,60,72,76,38,66,82,47,50,64,60,49,51,40,38,52,42,52,44,53,49,47,49,41,32,62,75,69,52,42,33,26,41,66,50,52,30,50,52,47,24,55,65,24,66,50,36,62,56,51,35,53,42,50,50,20,54,75,33,29,90,80,31,68,64,16,33,53,49,30,63,65,43,44,63,57,46,52,51,51,45,44,45,36,52,60,43,52,41,53,54,52,50,49,52,50,50,51,43,54,72,72,45,64,25,62,94,63,48,56,67,70,55,56,51,51,44,50,54,40,51,53,50,40,42,49,48,52,45,52,54,53,49,51,51,51,51,52,51,53,52,52,52,51,52,55,53,52,53,69,76,100,133,83,74,79,52,68,63,35,55,51,36,32,50,50,45,50,49,44,26,47,45,27,42,58,48,70,35,54,85,47,60,77,90,48,22,62,57,50,11,49,33,56,35,45,46,66,45,24,55,55,47,28,54,53,25,52,51,52,31,62,72,62,44,67,87,54,72,53,47,55,42,66,46,47,74,67,49,44,49,52,45,32,47,50,46,19,44,43,51,54,52,39,51,48,34,62,74,76,38,65,83,47,50,66,61,48,49,40,38,53,42,52,43,52,49,47,49,41,32,61,74,69,52,42,34,26,41,65,50,51,31,52,51,47,25,56,67,23,67,48,38,64,55,50,34,53,42,49,51,20,55,74,34,28,89,81,32,66,64,16,33,52,49,30,62,64,43,46,64,57,46,52,51,52,44,43,46,36,52,58,43,52,41,52,52,52,50,50,53,50,50,51,44,54,74,71,45,63,25,62,94,64,48,58,66,71,55,55,51,52,44,49,54,40,52,52,50,41,42,50,49,51,46,51,53,52,49,51,51,51,52,53,52,51,52,52,53,50,51,54,54,51,54,69,75,99

pLDDT: mean 93.02, std 9.8, range [25.86, 98.75]

Radius of gyration: 24.45 Å; Cα contacts (8 Å, |Δi|>4): 563; chains: 2; bounding box: 71×63×65 Å

Nearest PDB structures (foldseek):
  8fbi-assembly1_A-3  TM=2.954E-01  e=1.127E+00  synthetic construct
  2d1l-assembly1_A  TM=1.471E-01  e=9.457E+00  Mus musculus
  8fbi-assembly1_A-3  TM=2.392E-01  e=9.732E-01  synthetic construct

Sequence (492 aa):
MEILEPNLVGFTLVFSIIYLFGYLIIFKDWKEKVRPDASSCIMSLAHGTPAVILSIYSMLQTSFQNLDISIQNSPFQEMILEYSIAYFLVDLLHYLVFYPSDVLFIAHHLATLYVFLTCRFVVHHGGATLLGLLFLAEITSPCQNTWSLARYRKNKVPMAAKFYEKLSPLFYMFYSLVRGVLGPLFVYKMGLAFASGKADGVISRPMWISWMVVIVSAIFVSILWISNLWIDFFRERLRKELKKCNMEILEPNLVGFTLVFSIIYLFGYLIIFKDWKEKVRPDASSCIMSLAHGTPAVILSIYSMLQTSFQNLDISIQNSPFQEMILEYSIAYFLVDLLHYLVFYPSDVLFIAHHLATLYVFLTCRFVVHHGGATLLGLLFLAEITSPCQNTWSLARYRKNKVPMAAKFYEKLSPLFYMFYSLVRGVLGPLFVYKMGLAFASGKADGVISRPMWISWMVVIVSAIFVSILWISNLWIDFFRERLRKELKKCN